Protein AF-0000000072946637 (afdb_homodimer)

Organism: Perkinsus marinus (strain ATCC 50983 / TXsc) (NCBI:txid423536)

pLDDT: mean 95.42, std 7.81, range [22.58, 98.94]

InterPro domains:
  IPR019438 Queuosine salvage protein family [PF10343] (66-340)
  IPR019438 Queuosine salvage protein family [PTHR21314] (6-340)

Structure (mmCIF, N/CA/C/O backbone):
data_AF-0000000072946637-model_v1
#
loop_
_entity.id
_entity.type
_entity.pdbx_description
1 polymer "Queuosine 5'-phosphate N-glycosylase/hydrolase"
#
loop_
_atom_site.group_PDB
_atom_site.id
_atom_site.type_symbol
_atom_site.label_atom_id
_atom_site.label_alt_id
_atom_site.label_comp_id
_atom_site.label_asym_id
_atom_site.label_entity_id
_atom_site.label_seq_id
_atom_site.pdbx_PDB_ins_code
_atom_site.Cartn_x
_atom_site.Cartn_y
_atom_site.Cartn_z
_atom_site.occupancy
_atom_site.B_iso_or_equiv
_atom_site.auth_seq_id
_atom_site.auth_comp_id
_atom_site.auth_asym_id
_atom_site.auth_atom_id
_atom_site.pdbx_PDB_model_num
ATOM 1 N N . MET A 1 1 ? 28.312 2.375 8.414 1 22.58 1 MET A N 1
ATOM 2 C CA . MET A 1 1 ? 27.172 1.995 7.594 1 22.58 1 MET A CA 1
ATOM 3 C C . MET A 1 1 ? 25.859 2.271 8.328 1 22.58 1 MET A C 1
ATOM 5 O O . MET A 1 1 ? 25.609 1.706 9.391 1 22.58 1 MET A O 1
ATOM 9 N N . VAL A 1 2 ? 25.344 3.455 8.414 1 33.28 2 VAL A N 1
ATOM 10 C CA . VAL A 1 2 ? 24.125 3.891 9.102 1 33.28 2 VAL A CA 1
ATOM 11 C C . VAL A 1 2 ? 23.047 2.832 8.938 1 33.28 2 VAL A C 1
ATOM 13 O O . VAL A 1 2 ? 22.766 2.377 7.828 1 33.28 2 VAL A O 1
ATOM 16 N N . GLU A 1 3 ? 22.703 2.023 9.836 1 43.38 3 GLU A N 1
ATOM 17 C CA . GLU A 1 3 ? 21.766 0.902 9.867 1 43.38 3 GLU A CA 1
ATOM 18 C C . GLU A 1 3 ? 20.484 1.232 9.109 1 43.38 3 GLU A C 1
ATOM 20 O O . GLU A 1 3 ? 19.953 2.334 9.234 1 43.38 3 GLU A O 1
ATOM 25 N N . ALA A 1 4 ? 20.25 0.53 8.008 1 48.31 4 ALA A N 1
ATOM 26 C CA . ALA A 1 4 ? 19.062 0.594 7.176 1 48.31 4 ALA A CA 1
ATOM 27 C C . ALA A 1 4 ? 17.844 1.025 7.992 1 48.31 4 ALA A C 1
ATOM 29 O O . ALA A 1 4 ? 17 1.778 7.504 1 48.31 4 ALA A O 1
ATOM 30 N N . ALA A 1 5 ? 18 0.736 9.273 1 57.34 5 ALA A N 1
ATOM 31 C CA . ALA A 1 5 ? 16.891 0.999 10.18 1 57.34 5 ALA A CA 1
ATOM 32 C C . ALA A 1 5 ? 16.797 2.482 10.523 1 57.34 5 ALA A C 1
ATOM 34 O O . ALA A 1 5 ? 15.742 2.961 10.961 1 57.34 5 ALA A O 1
ATOM 35 N N . THR A 1 6 ? 17.688 3.207 10.008 1 71.56 6 THR A N 1
ATOM 36 C CA . THR A 1 6 ? 17.719 4.578 10.5 1 71.56 6 THR A CA 1
ATOM 37 C C . THR A 1 6 ? 17.406 5.566 9.383 1 71.56 6 THR A C 1
ATOM 39 O O . THR A 1 6 ? 17.281 6.77 9.633 1 71.56 6 THR A O 1
ATOM 42 N N . LEU A 1 7 ? 17.234 4.992 8.258 1 87.38 7 LEU A N 1
ATOM 43 C CA . LEU A 1 7 ? 16.922 5.906 7.164 1 87.38 7 LEU A CA 1
ATOM 44 C C . LEU A 1 7 ? 15.438 5.824 6.789 1 87.38 7 LEU A C 1
ATOM 46 O O . LEU A 1 7 ? 14.859 4.738 6.773 1 87.38 7 LEU A O 1
ATOM 50 N N . ASN A 1 8 ? 14.891 6.945 6.559 1 96.31 8 ASN A N 1
ATOM 51 C CA . ASN A 1 8 ? 13.492 7.027 6.133 1 96.31 8 ASN A CA 1
ATOM 52 C C . ASN A 1 8 ? 13.32 6.543 4.695 1 96.31 8 ASN A C 1
ATOM 54 O O . ASN A 1 8 ? 13.898 7.109 3.77 1 96.31 8 ASN A O 1
ATOM 58 N N . GLU A 1 9 ? 12.57 5.461 4.465 1 96.62 9 GLU A N 1
ATOM 59 C CA . GLU A 1 9 ? 12.359 4.879 3.143 1 96.62 9 GLU A CA 1
ATOM 60 C C . GLU A 1 9 ? 11.773 5.902 2.174 1 96.62 9 GLU A C 1
ATOM 62 O O . GLU A 1 9 ? 11.914 5.766 0.957 1 96.62 9 GLU A O 1
ATOM 67 N N . VAL A 1 10 ? 11.148 6.98 2.676 1 98.44 10 VAL A N 1
ATOM 68 C CA . VAL A 1 10 ? 10.586 8.023 1.824 1 98.44 10 VAL A CA 1
ATOM 69 C C . VAL A 1 10 ? 11.703 8.711 1.042 1 98.44 10 VAL A C 1
ATOM 71 O O . VAL A 1 10 ? 11.633 8.828 -0.183 1 98.44 10 VAL A O 1
ATOM 74 N N . LEU A 1 11 ? 12.742 9.094 1.736 1 97.81 11 LEU A N 1
ATOM 75 C CA . LEU A 1 11 ? 13.859 9.773 1.087 1 97.81 11 LEU A CA 1
ATOM 76 C C . LEU A 1 11 ? 14.57 8.844 0.112 1 97.81 11 LEU A C 1
ATOM 78 O O . LEU A 1 11 ? 14.922 9.25 -0.998 1 97.81 11 LEU A O 1
ATOM 82 N N . ILE A 1 12 ? 14.719 7.609 0.477 1 96.69 12 ILE A N 1
ATOM 83 C CA . ILE A 1 12 ? 15.469 6.641 -0.308 1 96.69 12 ILE A CA 1
ATOM 84 C C . ILE A 1 12 ? 14.711 6.309 -1.59 1 96.69 12 ILE A C 1
ATOM 86 O O . ILE A 1 12 ? 15.281 6.336 -2.684 1 96.69 12 ILE A O 1
ATOM 90 N N . SER A 1 13 ? 13.445 6.062 -1.486 1 98.06 13 SER A N 1
ATOM 91 C CA . SER A 1 13 ? 12.672 5.543 -2.609 1 98.06 13 SER A CA 1
ATOM 92 C C . SER A 1 13 ? 12.289 6.656 -3.582 1 98.06 13 SER A C 1
ATOM 94 O O . SER A 1 13 ? 11.953 6.391 -4.734 1 98.06 13 SER A O 1
ATOM 96 N N . THR A 1 14 ? 12.328 7.926 -3.162 1 98.44 14 THR A N 1
ATOM 97 C CA . THR A 1 14 ? 11.906 9.023 -4.023 1 98.44 14 THR A CA 1
ATOM 98 C C . THR A 1 14 ? 13.094 9.609 -4.777 1 98.44 14 THR A C 1
ATOM 100 O O . THR A 1 14 ? 12.922 10.422 -5.688 1 98.44 14 THR A O 1
ATOM 103 N N . LYS A 1 15 ? 14.258 9.219 -4.395 1 97.88 15 LYS A N 1
ATOM 104 C CA . LYS A 1 15 ? 15.469 9.797 -4.953 1 97.88 15 LYS A CA 1
ATOM 105 C C . LYS A 1 15 ? 15.516 9.617 -6.469 1 97.88 15 LYS A C 1
ATOM 107 O O . LYS A 1 15 ? 15.805 10.57 -7.199 1 97.88 15 LYS A O 1
ATOM 112 N N . ASP A 1 16 ? 15.258 8.477 -6.938 1 96.69 16 ASP A N 1
ATOM 113 C CA . ASP A 1 16 ? 15.344 8.188 -8.367 1 96.69 16 ASP A CA 1
ATOM 114 C C . ASP A 1 16 ? 14.234 8.906 -9.141 1 96.69 16 ASP A C 1
ATOM 116 O O . ASP A 1 16 ? 14.414 9.273 -10.297 1 96.69 16 ASP A O 1
ATOM 120 N N . VAL A 1 17 ? 13.055 9.094 -8.508 1 98.5 17 VAL A N 1
ATOM 121 C CA . VAL A 1 17 ? 11.969 9.836 -9.133 1 98.5 17 VAL A CA 1
ATOM 122 C C . VAL A 1 17 ? 12.422 11.258 -9.438 1 98.5 17 VAL A C 1
ATOM 124 O O . VAL A 1 17 ? 12.188 11.773 -10.531 1 98.5 17 VAL A O 1
ATOM 127 N N . VAL A 1 18 ? 13.117 11.844 -8.484 1 98.62 18 VAL A N 1
ATOM 128 C CA . VAL A 1 18 ? 13.602 13.211 -8.633 1 98.62 18 VAL A CA 1
ATOM 129 C C . VAL A 1 18 ? 14.648 13.273 -9.742 1 98.62 18 VAL A C 1
ATOM 131 O O . VAL A 1 18 ? 14.594 14.156 -10.609 1 98.62 18 VAL A O 1
ATOM 134 N N . ARG A 1 19 ? 15.539 12.328 -9.734 1 97.81 19 ARG A N 1
ATOM 135 C CA . ARG A 1 19 ? 16.656 12.305 -10.672 1 97.81 19 ARG A CA 1
ATOM 136 C C . ARG A 1 19 ? 16.156 12.195 -12.109 1 97.81 19 ARG A C 1
ATOM 138 O O . ARG A 1 19 ? 16.766 12.758 -13.031 1 97.81 19 ARG A O 1
ATOM 145 N N . THR A 1 20 ? 15.031 11.539 -12.305 1 97.69 20 THR A N 1
ATOM 146 C CA . THR A 1 20 ? 14.562 11.258 -13.656 1 97.69 20 THR A CA 1
ATOM 147 C C . THR A 1 20 ? 13.289 12.047 -13.961 1 97.69 20 THR A C 1
ATOM 149 O O . THR A 1 20 ? 12.547 11.695 -14.883 1 97.69 20 THR A O 1
ATOM 152 N N . ALA A 1 21 ? 12.992 13.031 -13.133 1 98.31 21 ALA A N 1
ATOM 153 C CA . ALA A 1 21 ? 11.758 13.805 -13.289 1 98.31 21 ALA A CA 1
ATOM 154 C C . ALA A 1 21 ? 11.742 14.555 -14.617 1 98.31 21 ALA A C 1
ATOM 156 O O . ALA A 1 21 ? 12.766 15.086 -15.055 1 98.31 21 ALA A O 1
ATOM 157 N N . HIS A 1 22 ? 10.57 14.602 -15.219 1 97.44 22 HIS A N 1
ATOM 158 C CA . HIS A 1 22 ? 10.422 15.266 -16.5 1 97.44 22 HIS A CA 1
ATOM 159 C C . HIS A 1 22 ? 9.57 16.531 -16.391 1 97.44 22 HIS A C 1
ATOM 161 O O . HIS A 1 22 ? 9.805 17.516 -17.094 1 97.44 22 HIS A O 1
ATOM 167 N N . ASP A 1 23 ? 8.625 16.531 -15.523 1 98.5 23 ASP A N 1
ATOM 168 C CA . ASP A 1 23 ? 7.629 17.594 -15.469 1 98.5 23 ASP A CA 1
ATOM 169 C C . ASP A 1 23 ? 7.91 18.562 -14.312 1 98.5 23 ASP A C 1
ATOM 171 O O . ASP A 1 23 ? 7.352 19.656 -14.266 1 98.5 23 ASP A O 1
ATOM 175 N N . VAL A 1 24 ? 8.773 18.188 -13.367 1 98.88 24 VAL A N 1
ATOM 176 C CA . VAL A 1 24 ? 9.07 19.016 -12.203 1 98.88 24 VAL A CA 1
ATOM 177 C C . VAL A 1 24 ? 10.578 19.172 -12.047 1 98.88 24 VAL A C 1
ATOM 179 O O . VAL A 1 24 ? 11.32 18.188 -12.078 1 98.88 24 VAL A O 1
ATOM 182 N N . THR A 1 25 ? 10.992 20.344 -11.859 1 98.62 25 THR A N 1
ATOM 183 C CA . THR A 1 25 ? 12.398 20.656 -11.648 1 98.62 25 THR A CA 1
ATOM 184 C C . THR A 1 25 ? 12.586 21.469 -10.367 1 98.62 25 THR A C 1
ATOM 186 O O . THR A 1 25 ? 11.797 22.375 -10.086 1 98.62 25 THR A O 1
ATOM 189 N N . ILE A 1 26 ? 13.609 21.141 -9.617 1 98.88 26 ILE A N 1
ATOM 190 C CA . ILE A 1 26 ? 13.977 21.938 -8.445 1 98.88 26 ILE A CA 1
ATOM 191 C C . ILE A 1 26 ? 14.961 23.031 -8.852 1 98.88 26 ILE A C 1
ATOM 193 O O . ILE A 1 26 ? 16.062 22.734 -9.336 1 98.88 26 ILE A O 1
ATOM 197 N N . ASN A 1 27 ? 14.562 24.234 -8.703 1 98.81 27 ASN A N 1
ATOM 198 C CA . ASN A 1 27 ? 15.398 25.391 -8.961 1 98.81 27 ASN A CA 1
ATOM 199 C C . ASN A 1 27 ? 16.406 25.609 -7.832 1 98.81 27 ASN A C 1
ATOM 201 O O . ASN A 1 27 ? 16.094 26.266 -6.832 1 98.81 27 ASN A O 1
ATOM 205 N N . THR A 1 28 ? 17.625 25.266 -8.023 1 98.25 28 THR A N 1
ATOM 206 C CA . THR A 1 28 ? 18.656 25.25 -6.988 1 98.25 28 THR A CA 1
ATOM 207 C C . THR A 1 28 ? 18.938 26.656 -6.484 1 98.25 28 THR A C 1
ATOM 209 O O . THR A 1 28 ? 19.172 26.859 -5.289 1 98.25 28 THR A O 1
ATOM 212 N N . LYS A 1 29 ? 18.953 27.625 -7.371 1 98.56 29 LYS A N 1
ATOM 213 C CA . LYS A 1 29 ? 19.234 29 -6.969 1 98.56 29 LYS A CA 1
ATOM 214 C C . LYS A 1 29 ? 18.141 29.531 -6.047 1 98.56 29 LYS A C 1
ATOM 216 O O . LYS A 1 29 ? 18.438 30.062 -4.977 1 98.56 29 LYS A O 1
ATOM 221 N N . ALA A 1 30 ? 16.922 29.375 -6.488 1 98.81 30 ALA A N 1
ATOM 222 C CA . ALA A 1 30 ? 15.805 29.828 -5.672 1 98.81 30 ALA A CA 1
ATOM 223 C C . ALA A 1 30 ? 15.773 29.094 -4.328 1 98.81 30 ALA A C 1
ATOM 225 O O . ALA A 1 30 ? 15.461 29.703 -3.299 1 98.81 30 ALA A O 1
ATOM 226 N N . LEU A 1 31 ? 16.047 27.828 -4.402 1 98.81 31 LEU A N 1
ATOM 227 C CA . LEU A 1 31 ? 16.094 27 -3.197 1 98.81 31 LEU A CA 1
ATOM 228 C C . LEU A 1 31 ? 17.156 27.5 -2.229 1 98.81 31 LEU A C 1
ATOM 230 O O . LEU A 1 31 ? 16.891 27.672 -1.038 1 98.81 31 LEU A O 1
ATOM 234 N N . ASP A 1 32 ? 18.328 27.766 -2.742 1 98.38 32 ASP A N 1
ATOM 235 C CA . ASP A 1 32 ? 19.438 28.25 -1.937 1 98.38 32 ASP A CA 1
ATOM 236 C C . ASP A 1 32 ? 19.125 29.609 -1.313 1 98.38 32 ASP A C 1
ATOM 238 O O . ASP A 1 32 ? 19.406 29.844 -0.138 1 98.38 32 ASP A O 1
ATOM 242 N N . ASP A 1 33 ? 18.594 30.453 -2.109 1 98.25 33 ASP A N 1
ATOM 243 C CA . ASP A 1 33 ? 18.234 31.781 -1.631 1 98.25 33 ASP A CA 1
ATOM 244 C C . ASP A 1 33 ? 17.234 31.703 -0.48 1 98.25 33 ASP A C 1
ATOM 246 O O . ASP A 1 33 ? 17.375 32.406 0.527 1 98.25 33 ASP A O 1
ATOM 250 N N . PHE A 1 34 ? 16.234 30.922 -0.63 1 98.38 34 PHE A N 1
ATOM 251 C CA . PHE A 1 34 ? 15.234 30.766 0.411 1 98.38 34 PHE A CA 1
ATOM 252 C C . PHE A 1 34 ? 15.852 30.172 1.675 1 98.38 34 PHE A C 1
ATOM 254 O O . PHE A 1 34 ? 15.586 30.656 2.779 1 98.38 34 PHE A O 1
ATOM 261 N N . ALA A 1 35 ? 16.656 29.109 1.545 1 98.06 35 ALA A N 1
ATOM 262 C CA . ALA A 1 35 ? 17.297 28.453 2.68 1 98.06 35 ALA A CA 1
ATOM 263 C C . ALA A 1 35 ? 18.172 29.438 3.457 1 98.06 35 ALA A C 1
ATOM 265 O O . ALA A 1 35 ? 18.172 29.438 4.691 1 98.06 35 ALA A O 1
ATOM 266 N N . ARG A 1 36 ? 18.844 30.297 2.752 1 96.5 36 ARG A N 1
ATOM 267 C CA . ARG A 1 36 ? 19.719 31.281 3.385 1 96.5 36 ARG A CA 1
ATOM 268 C C . ARG A 1 36 ? 18.891 32.344 4.109 1 96.5 36 ARG A C 1
ATOM 270 O O . ARG A 1 36 ? 19.312 32.844 5.152 1 96.5 36 ARG A O 1
ATOM 277 N N . SER A 1 37 ? 17.797 32.625 3.506 1 96.06 37 SER A N 1
ATOM 278 C CA . SER A 1 37 ? 16.922 33.594 4.18 1 96.06 37 SER A CA 1
ATOM 279 C C . SER A 1 37 ? 16.406 33.031 5.504 1 96.06 37 SER A C 1
ATOM 281 O O . SER A 1 37 ? 16.234 33.781 6.473 1 96.06 37 SER A O 1
ATOM 283 N N . LEU A 1 38 ? 16.141 31.797 5.562 1 94.81 38 LEU A N 1
ATOM 284 C CA . LEU A 1 38 ? 15.719 31.141 6.801 1 94.81 38 LEU A CA 1
ATOM 285 C C . LEU A 1 38 ? 16.844 31.172 7.832 1 94.81 38 LEU A C 1
ATOM 287 O O . LEU A 1 38 ? 16.594 31.375 9.023 1 94.81 38 LEU A O 1
ATOM 291 N N . ARG A 1 39 ? 18.016 30.938 7.379 1 90.94 39 ARG A N 1
ATOM 292 C CA . ARG A 1 39 ? 19.188 30.953 8.25 1 90.94 39 ARG A CA 1
ATOM 293 C C . ARG A 1 39 ? 19.359 32.312 8.922 1 90.94 39 ARG A C 1
ATOM 295 O O . ARG A 1 39 ? 19.719 32.375 10.094 1 90.94 39 ARG A O 1
ATOM 302 N N . GLY A 1 40 ? 19.094 33.344 8.203 1 87.75 40 GLY A N 1
ATOM 303 C CA . GLY A 1 40 ? 19.359 34.688 8.656 1 87.75 40 GLY A CA 1
ATOM 304 C C . GLY A 1 40 ? 18.25 35.25 9.508 1 87.75 40 GLY A C 1
ATOM 305 O O . GLY A 1 40 ? 18.406 36.344 10.094 1 87.75 40 GLY A O 1
ATOM 306 N N . ASP A 1 41 ? 17.125 34.562 9.555 1 87.75 41 ASP A N 1
ATOM 307 C CA . ASP A 1 41 ? 15.984 35.094 10.297 1 87.75 41 ASP A CA 1
ATOM 308 C C . ASP A 1 41 ? 15.586 34.125 11.43 1 87.75 41 ASP A C 1
ATOM 310 O O . ASP A 1 41 ? 14.742 33.25 11.242 1 87.75 41 ASP A O 1
ATOM 314 N N . ALA A 1 42 ? 15.977 34.406 12.523 1 81.81 42 ALA A N 1
ATOM 315 C CA . ALA A 1 42 ? 15.797 33.531 13.68 1 81.81 42 ALA A CA 1
ATOM 316 C C . ALA A 1 42 ? 14.352 33.531 14.156 1 81.81 42 ALA A C 1
ATOM 318 O O . ALA A 1 42 ? 13.93 32.656 14.898 1 81.81 42 ALA A O 1
ATOM 319 N N . ARG A 1 43 ? 13.664 34.5 13.648 1 83.62 43 ARG A N 1
ATOM 320 C CA . ARG A 1 43 ? 12.297 34.625 14.133 1 83.62 43 ARG A CA 1
ATOM 321 C C . ARG A 1 43 ? 11.336 33.75 13.352 1 83.62 43 ARG A C 1
ATOM 323 O O . ARG A 1 43 ? 10.219 33.5 13.797 1 83.62 43 ARG A O 1
ATOM 330 N N . THR A 1 44 ? 11.766 33.281 12.328 1 85.44 44 THR A N 1
ATOM 331 C CA . THR A 1 44 ? 10.914 32.469 11.484 1 85.44 44 THR A CA 1
ATOM 332 C C . THR A 1 44 ? 10.797 31.047 12.047 1 85.44 44 THR A C 1
ATOM 334 O O . THR A 1 44 ? 11.797 30.328 12.141 1 85.44 44 THR A O 1
ATOM 337 N N . ALA A 1 45 ? 9.586 30.75 12.539 1 85.06 45 ALA A N 1
ATOM 338 C CA . ALA A 1 45 ? 9.328 29.422 13.094 1 85.06 45 ALA A CA 1
ATOM 339 C C . ALA A 1 45 ? 7.852 29.062 12.953 1 85.06 45 ALA A C 1
ATOM 341 O O . ALA A 1 45 ? 6.992 29.938 12.844 1 85.06 45 ALA A O 1
ATOM 342 N N . ALA A 1 46 ? 7.688 27.75 12.891 1 87.25 46 ALA A N 1
ATOM 343 C CA . ALA A 1 46 ? 6.309 27.281 12.797 1 87.25 46 ALA A CA 1
ATOM 344 C C . ALA A 1 46 ? 5.562 27.484 14.109 1 87.25 46 ALA A C 1
ATOM 346 O O . ALA A 1 46 ? 6.164 27.422 15.188 1 87.25 46 ALA A O 1
ATOM 347 N N . ARG A 1 47 ? 4.234 27.719 13.984 1 87.81 47 ARG A N 1
ATOM 348 C CA . ARG A 1 47 ? 3.381 27.75 15.172 1 87.81 47 ARG A CA 1
ATOM 349 C C . ARG A 1 47 ? 3.275 26.375 15.812 1 87.81 47 ARG A C 1
ATOM 351 O O . ARG A 1 47 ? 3.021 25.391 15.133 1 87.81 47 ARG A O 1
ATOM 358 N N . PRO A 1 48 ? 3.455 26.344 17.031 1 87.12 48 PRO A N 1
ATOM 359 C CA . PRO A 1 48 ? 3.361 25.047 17.719 1 87.12 48 PRO A CA 1
ATOM 360 C C . PRO A 1 48 ? 1.929 24.531 17.797 1 87.12 48 PRO A C 1
ATOM 362 O O . PRO A 1 48 ? 0.98 25.266 17.531 1 87.12 48 PRO A O 1
ATOM 365 N N . TRP A 1 49 ? 1.799 23.25 18.156 1 89.38 49 TRP A N 1
ATOM 366 C CA . TRP A 1 49 ? 0.542 22.516 18.203 1 89.38 49 TRP A CA 1
ATOM 367 C C . TRP A 1 49 ? -0.487 23.219 19.062 1 89.38 49 TRP A C 1
ATOM 369 O O . TRP A 1 49 ? -1.647 23.375 18.672 1 89.38 49 TRP A O 1
ATOM 379 N N . ASP A 1 50 ? -0.071 23.703 20.234 1 87.94 50 ASP A N 1
ATOM 380 C CA . ASP A 1 50 ? -0.992 24.203 21.25 1 87.94 50 ASP A CA 1
ATOM 381 C C . ASP A 1 50 ? -1.438 25.625 20.938 1 87.94 50 ASP A C 1
ATOM 383 O O . ASP A 1 50 ? -2.26 26.203 21.656 1 87.94 50 ASP A O 1
ATOM 387 N N . GLN A 1 51 ? -0.968 26.109 19.781 1 88.69 51 GLN A N 1
ATOM 388 C CA . GLN A 1 51 ? -1.359 27.469 19.391 1 88.69 51 GLN A CA 1
ATOM 389 C C . GLN A 1 51 ? -2.352 27.438 18.234 1 88.69 51 GLN A C 1
ATOM 391 O O . GLN A 1 51 ? -2.734 28.484 17.703 1 88.69 51 GLN A O 1
ATOM 396 N N . CYS A 1 52 ? -2.746 26.297 17.859 1 89.69 52 CYS A N 1
ATOM 397 C CA . CYS A 1 52 ? -3.779 26.141 16.844 1 89.69 52 CYS A CA 1
ATOM 398 C C . CYS A 1 52 ? -5.141 25.891 17.484 1 89.69 52 CYS A C 1
ATOM 400 O O . CYS A 1 52 ? -5.332 24.875 18.156 1 89.69 52 CYS A O 1
ATOM 402 N N . ASP A 1 53 ? -6.09 26.656 17.188 1 90.19 53 ASP A N 1
ATOM 403 C CA . ASP A 1 53 ? -7.387 26.656 17.859 1 90.19 53 ASP A CA 1
ATOM 404 C C . ASP A 1 53 ? -8.156 25.375 17.547 1 90.19 53 ASP A C 1
ATOM 406 O O . ASP A 1 53 ? -8.945 24.906 18.375 1 90.19 53 ASP A O 1
ATOM 410 N N . CYS A 1 54 ? -7.918 24.828 16.406 1 93.75 54 CYS A N 1
ATOM 411 C CA . CYS A 1 54 ? -8.719 23.672 16.016 1 93.75 54 CYS A CA 1
ATOM 412 C C . CYS A 1 54 ? -8.188 22.391 16.656 1 93.75 54 CYS A C 1
ATOM 414 O O . CYS A 1 54 ? -8.844 21.344 16.609 1 93.75 54 CYS A O 1
ATOM 416 N N . HIS A 1 55 ? -7.027 22.453 17.266 1 95.75 55 HIS A N 1
ATOM 417 C CA . HIS A 1 55 ? -6.457 21.281 17.906 1 95.75 55 HIS A CA 1
ATOM 418 C C . HIS A 1 55 ? -7.039 21.078 19.312 1 95.75 55 HIS A C 1
ATOM 420 O O . HIS A 1 55 ? -7.398 22.047 19.984 1 95.75 55 HIS A O 1
ATOM 426 N N . LEU A 1 56 ? -7.16 19.859 19.688 1 96.19 56 LEU A N 1
ATOM 427 C CA . LEU A 1 56 ? -7.57 19.516 21.047 1 96.19 56 LEU A CA 1
ATOM 428 C C . LEU A 1 56 ? -6.426 19.75 22.031 1 96.19 56 LEU A C 1
ATOM 430 O O . LEU A 1 56 ? -5.348 19.172 21.875 1 96.19 56 LEU A O 1
ATOM 434 N N . ILE A 1 57 ? -6.68 20.609 23.016 1 93.94 57 ILE A N 1
ATOM 435 C CA . ILE A 1 57 ? -5.695 20.906 24.047 1 93.94 57 ILE A CA 1
ATOM 436 C C . ILE A 1 57 ? -6.266 20.531 25.422 1 93.94 57 ILE A C 1
ATOM 438 O O . ILE A 1 57 ? -7.172 21.203 25.922 1 93.94 57 ILE A O 1
ATOM 442 N N . VAL A 1 58 ? -5.754 19.5 25.938 1 94.5 58 VAL A N 1
ATOM 443 C CA . VAL A 1 58 ? -6.105 19.062 27.281 1 94.5 58 VAL A CA 1
ATOM 444 C C . VAL A 1 58 ? -4.84 18.719 28.062 1 94.5 58 VAL A C 1
ATOM 446 O O . VAL A 1 58 ? -3.732 18.766 27.516 1 94.5 58 VAL A O 1
ATOM 449 N N . ASP A 1 59 ? -4.961 18.359 29.344 1 94.38 59 ASP A N 1
ATOM 450 C CA . ASP A 1 59 ? -3.814 18.031 30.188 1 94.38 59 ASP A CA 1
ATOM 451 C C . ASP A 1 59 ? -3.266 16.656 29.859 1 94.38 59 ASP A C 1
ATOM 453 O O . ASP A 1 59 ? -3.754 15.648 30.375 1 94.38 59 ASP A O 1
ATOM 457 N N . VAL A 1 60 ? -2.186 16.578 29.141 1 94.75 60 VAL A N 1
ATOM 458 C CA . VAL A 1 60 ? -1.639 15.328 28.641 1 94.75 60 VAL A CA 1
ATOM 459 C C . VAL A 1 60 ? -0.743 14.688 29.703 1 94.75 60 VAL A C 1
ATOM 461 O O . VAL A 1 60 ? -0.151 13.633 29.469 1 94.75 60 VAL A O 1
ATOM 464 N N . THR A 1 61 ? -0.583 15.305 30.828 1 92.75 61 THR A N 1
ATOM 465 C CA . THR A 1 61 ? 0.168 14.695 31.922 1 92.75 61 THR A CA 1
ATOM 466 C C . THR A 1 61 ? -0.673 13.641 32.625 1 92.75 61 THR A C 1
ATOM 468 O O . THR A 1 61 ? -0.14 12.812 33.375 1 92.75 61 THR A O 1
ATOM 471 N N . THR A 1 62 ? -2.002 13.75 32.5 1 95.12 62 THR A N 1
ATOM 472 C CA . THR A 1 62 ? -2.891 12.734 33.062 1 95.12 62 THR A CA 1
ATOM 473 C C . THR A 1 62 ? -3.104 11.609 32.031 1 95.12 62 THR A C 1
ATOM 475 O O . THR A 1 62 ? -3.035 11.836 30.828 1 95.12 62 THR A O 1
ATOM 478 N N . ASP A 1 63 ? -3.383 10.469 32.469 1 95 63 ASP A N 1
ATOM 479 C CA . ASP A 1 63 ? -3.613 9.336 31.594 1 95 63 ASP A CA 1
ATOM 480 C C . ASP A 1 63 ? -4.844 9.562 30.719 1 95 63 ASP A C 1
ATOM 482 O O . ASP A 1 63 ? -4.836 9.234 29.531 1 95 63 ASP A O 1
ATOM 486 N N . ASP A 1 64 ? -5.844 10.102 31.312 1 96.5 64 ASP A N 1
ATOM 487 C CA . ASP A 1 64 ? -7.07 10.367 30.562 1 96.5 64 ASP A CA 1
ATOM 488 C C . ASP A 1 64 ? -6.836 11.398 29.469 1 96.5 64 ASP A C 1
ATOM 490 O O . ASP A 1 64 ? -7.305 11.234 28.344 1 96.5 64 ASP A O 1
ATOM 494 N N . GLY A 1 65 ? -6.188 12.484 29.859 1 96.94 65 GLY A N 1
ATOM 495 C CA . GLY A 1 65 ? -5.875 13.516 28.875 1 96.94 65 GLY A CA 1
ATOM 496 C C . GLY A 1 65 ? -4.957 13.023 27.766 1 96.94 65 GLY A C 1
ATOM 497 O O . GLY A 1 65 ? -5.129 13.398 26.609 1 96.94 65 GLY A O 1
ATOM 498 N N . ALA A 1 66 ? -4.004 12.203 28.156 1 97.56 66 ALA A N 1
ATOM 499 C CA . ALA A 1 66 ? -3.07 11.633 27.172 1 97.56 66 ALA A CA 1
ATOM 500 C C . ALA A 1 66 ? -3.789 10.711 26.203 1 97.56 66 ALA A C 1
ATOM 502 O O . ALA A 1 66 ? -3.57 10.781 24.984 1 97.56 66 ALA A O 1
ATOM 503 N N . GLU A 1 67 ? -4.625 9.844 26.75 1 98.38 67 GLU A N 1
ATOM 504 C CA . GLU A 1 67 ? -5.391 8.914 25.922 1 98.38 67 GLU A CA 1
ATOM 505 C C . GLU A 1 67 ? -6.293 9.664 24.953 1 98.38 67 GLU A C 1
ATOM 507 O O . GLU A 1 67 ? -6.34 9.328 23.766 1 98.38 67 GLU A O 1
ATOM 512 N N . LEU A 1 68 ? -6.98 10.656 25.469 1 98.5 68 LEU A N 1
ATOM 513 C CA . LEU A 1 68 ? -7.891 11.438 24.641 1 98.5 68 LEU A CA 1
ATOM 514 C C . LEU A 1 68 ? -7.133 12.164 23.531 1 98.5 68 LEU A C 1
ATOM 516 O O . LEU A 1 68 ? -7.594 12.227 22.391 1 98.5 68 LEU A O 1
ATOM 520 N N . THR A 1 69 ? -5.969 12.734 23.859 1 98.19 69 THR A N 1
ATOM 521 C CA . THR A 1 69 ? -5.148 13.445 22.891 1 98.19 69 THR A CA 1
ATOM 522 C C . THR A 1 69 ? -4.641 12.5 21.797 1 98.19 69 THR A C 1
ATOM 524 O O . THR A 1 69 ? -4.691 12.82 20.609 1 98.19 69 THR A O 1
ATOM 527 N N . ALA A 1 70 ? -4.18 11.32 22.203 1 98.75 70 ALA A N 1
ATOM 528 C CA . ALA A 1 70 ? -3.697 10.336 21.25 1 98.75 70 ALA A CA 1
ATOM 529 C C . ALA A 1 70 ? -4.812 9.898 20.297 1 98.75 70 ALA A C 1
ATOM 531 O O . ALA A 1 70 ? -4.598 9.789 19.094 1 98.75 70 ALA A O 1
ATOM 532 N N . LEU A 1 71 ? -5.977 9.68 20.844 1 98.88 71 LEU A N 1
ATOM 533 C CA . LEU A 1 71 ? -7.117 9.273 20.031 1 98.88 71 LEU A CA 1
ATOM 534 C C . LEU A 1 71 ? -7.516 10.391 19.062 1 98.88 71 LEU A C 1
ATOM 536 O O . LEU A 1 71 ? -7.805 10.125 17.891 1 98.88 71 LEU A O 1
ATOM 540 N N . TYR A 1 72 ? -7.527 11.609 19.578 1 98.81 72 TYR A N 1
ATOM 541 C CA . TYR A 1 72 ? -7.836 12.766 18.75 1 98.81 72 TYR A CA 1
ATOM 542 C C . TYR A 1 72 ? -6.895 12.836 17.547 1 98.81 72 TYR A C 1
ATOM 544 O O . TYR A 1 72 ? -7.34 12.977 16.406 1 98.81 72 TYR A O 1
ATOM 552 N N . VAL A 1 73 ? -5.602 12.688 17.781 1 98.88 73 VAL A N 1
ATOM 553 C CA . VAL A 1 73 ? -4.598 12.828 16.719 1 98.88 73 VAL A CA 1
ATOM 554 C C . VAL A 1 73 ? -4.77 11.703 15.703 1 98.88 73 VAL A C 1
ATOM 556 O O . VAL A 1 73 ? -4.699 11.938 14.492 1 98.88 73 VAL A O 1
ATOM 559 N N . LEU A 1 74 ? -5.008 10.508 16.172 1 98.88 74 LEU A N 1
ATOM 560 C CA . LEU A 1 74 ? -5.164 9.367 15.273 1 98.88 74 LEU A CA 1
ATOM 561 C C . LEU A 1 74 ? -6.391 9.547 14.383 1 98.88 74 LEU A C 1
ATOM 563 O O . LEU A 1 74 ? -6.332 9.281 13.18 1 98.88 74 LEU A O 1
ATOM 567 N N . LEU A 1 75 ? -7.492 9.992 14.938 1 98.88 75 LEU A N 1
ATOM 568 C CA . LEU A 1 75 ? -8.711 10.203 14.164 1 98.88 75 LEU A CA 1
ATOM 569 C C . LEU A 1 75 ? -8.555 11.375 13.203 1 98.88 75 LEU A C 1
ATOM 571 O O . LEU A 1 75 ? -9.031 11.32 12.07 1 98.88 75 LEU A O 1
ATOM 575 N N . LEU A 1 76 ? -7.93 12.445 13.695 1 98.75 76 LEU A N 1
ATOM 576 C CA . LEU A 1 76 ? -7.641 13.602 12.859 1 98.75 76 LEU A CA 1
ATOM 577 C C . LEU A 1 76 ? -6.859 13.195 11.609 1 98.75 76 LEU A C 1
ATOM 579 O O . LEU A 1 76 ? -7.273 13.492 10.492 1 98.75 76 LEU A O 1
ATOM 583 N N . ASP A 1 77 ? -5.809 12.453 11.82 1 98.75 77 ASP A N 1
ATOM 584 C CA . ASP A 1 77 ? -4.871 12.203 10.727 1 98.75 77 ASP A CA 1
ATOM 585 C C . ASP A 1 77 ? -5.32 11.016 9.875 1 98.75 77 ASP A C 1
ATOM 587 O O . ASP A 1 77 ? -4.867 10.852 8.742 1 98.75 77 ASP A O 1
ATOM 591 N N . CYS A 1 78 ? -6.207 10.133 10.406 1 98.56 78 CYS A N 1
ATOM 592 C CA . CYS A 1 78 ? -6.734 9.078 9.539 1 98.56 78 CYS A CA 1
ATOM 593 C C . CYS A 1 78 ? -7.711 9.656 8.516 1 98.56 78 CYS A C 1
ATOM 595 O O . CYS A 1 78 ? -7.957 9.047 7.477 1 98.56 78 CYS A O 1
ATOM 597 N N . MET A 1 79 ? -8.242 10.914 8.805 1 98.44 79 MET A N 1
ATOM 598 C CA . MET A 1 79 ? -9.203 11.539 7.895 1 98.44 79 MET A CA 1
ATOM 599 C C . MET A 1 79 ? -8.617 12.789 7.25 1 98.44 79 MET A C 1
ATOM 601 O O . MET A 1 79 ? -9.336 13.578 6.645 1 98.44 79 MET A O 1
ATOM 605 N N . ASN A 1 80 ? -7.277 13.039 7.355 1 98.19 80 ASN A N 1
ATOM 606 C CA . ASN A 1 80 ? -6.59 14.258 6.922 1 98.19 80 ASN A CA 1
ATOM 607 C C . ASN A 1 80 ? -6.246 14.203 5.438 1 98.19 80 ASN A C 1
ATOM 609 O O . ASN A 1 80 ? -5.07 14.18 5.07 1 98.19 80 ASN A O 1
ATOM 613 N N . PHE A 1 81 ? -7.336 14.242 4.602 1 98.06 81 PHE A N 1
ATOM 614 C CA . PHE A 1 81 ? -7.09 14.156 3.166 1 98.06 81 PHE A CA 1
ATOM 615 C C . PHE A 1 81 ? -8.25 14.758 2.383 1 98.06 81 PHE A C 1
ATOM 617 O O . PHE A 1 81 ? -9.344 14.938 2.922 1 98.06 81 PHE A O 1
ATOM 624 N N . CYS A 1 82 ? -8.008 15.172 1.137 1 96.62 82 CYS A N 1
ATOM 625 C CA . CYS A 1 82 ? -8.977 15.5 0.096 1 96.62 82 CYS A CA 1
ATOM 626 C C . CYS A 1 82 ? -9.891 16.641 0.538 1 96.62 82 CYS A C 1
ATOM 628 O O . CYS A 1 82 ? -11.102 16.438 0.678 1 96.62 82 CYS A O 1
ATOM 630 N N . PHE A 1 83 ? -9.453 17.891 0.558 1 95.12 83 PHE A N 1
ATOM 631 C CA . PHE A 1 83 ? -10.195 19.031 1.079 1 95.12 83 PHE A CA 1
ATOM 632 C C . PHE A 1 83 ? -10.703 19.906 -0.057 1 95.12 83 PHE A C 1
ATOM 634 O O . PHE A 1 83 ? -11.555 20.781 0.154 1 95.12 83 PHE A O 1
ATOM 641 N N . TRP A 1 84 ? -10.422 19.688 -1.311 1 90.75 84 TRP A N 1
ATOM 642 C CA . TRP A 1 84 ? -10.625 20.672 -2.375 1 90.75 84 TRP A CA 1
ATOM 643 C C . TRP A 1 84 ? -11.992 20.484 -3.023 1 90.75 84 TRP A C 1
ATOM 645 O O . TRP A 1 84 ? -12.57 21.438 -3.551 1 90.75 84 TRP A O 1
ATOM 655 N N . PRO A 1 85 ? -12.609 19.281 -3.025 1 86.81 85 PRO A N 1
ATOM 656 C CA . PRO A 1 85 ? -13.891 19.141 -3.715 1 86.81 85 PRO A CA 1
ATOM 657 C C . PRO A 1 85 ? -15.055 19.75 -2.932 1 86.81 85 PRO A C 1
ATOM 659 O O . PRO A 1 85 ? -16.047 20.188 -3.525 1 86.81 85 PRO A O 1
ATOM 662 N N . ALA A 1 86 ? -14.945 19.688 -1.668 1 85.06 86 ALA A N 1
ATOM 663 C CA . ALA A 1 86 ? -16 20.234 -0.832 1 85.06 86 ALA A CA 1
ATOM 664 C C . ALA A 1 86 ? -15.758 21.719 -0.542 1 85.06 86 ALA A C 1
ATOM 666 O O . ALA A 1 86 ? -14.711 22.078 0.001 1 85.06 86 ALA A O 1
ATOM 667 N N . GLY A 1 87 ? -16.672 22.469 -0.841 1 87.06 87 GLY A N 1
ATOM 668 C CA . GLY A 1 87 ? -16.531 23.906 -0.578 1 87.06 87 GLY A CA 1
ATOM 669 C C . GLY A 1 87 ? -16.438 24.234 0.901 1 87.06 87 GLY A C 1
ATOM 670 O O . GLY A 1 87 ? -17.188 23.672 1.71 1 87.06 87 GLY A O 1
ATOM 671 N N . ASN A 1 88 ? -15.438 24.906 1.337 1 88.06 88 ASN A N 1
ATOM 672 C CA . ASN A 1 88 ? -15.289 25.453 2.684 1 88.06 88 ASN A CA 1
ATOM 673 C C . ASN A 1 88 ? -14.883 24.375 3.682 1 88.06 88 ASN A C 1
ATOM 675 O O . ASN A 1 88 ? -15.031 24.547 4.891 1 88.06 88 ASN A O 1
ATOM 679 N N . PHE A 1 89 ? -14.578 23.219 3.221 1 93.69 89 PHE A N 1
ATOM 680 C CA . PHE A 1 89 ? -14.039 22.188 4.102 1 93.69 89 PHE A CA 1
ATOM 681 C C . PHE A 1 89 ? -12.516 22.234 4.125 1 93.69 89 PHE A C 1
ATOM 683 O O . PHE A 1 89 ? -11.867 22 3.102 1 93.69 89 PHE A O 1
ATOM 690 N N . GLU A 1 90 ? -11.992 22.609 5.199 1 93.69 90 GLU A N 1
ATOM 691 C CA . GLU A 1 90 ? -10.547 22.719 5.395 1 93.69 90 GLU A CA 1
ATOM 692 C C . GLU A 1 90 ? -10.102 21.953 6.641 1 93.69 90 GLU A C 1
ATOM 694 O O . GLU A 1 90 ? -10.914 21.312 7.312 1 93.69 90 GLU A O 1
ATOM 699 N N . TYR A 1 91 ? -8.859 22.016 6.914 1 95.62 91 TYR A N 1
ATOM 700 C CA . TYR A 1 91 ? -8.258 21.328 8.055 1 95.62 91 TYR A CA 1
ATOM 701 C C . TYR A 1 91 ? -8.922 21.734 9.359 1 95.62 91 TYR A C 1
ATOM 703 O O . TYR A 1 91 ? -9.117 20.906 10.25 1 95.62 91 TYR A O 1
ATOM 711 N N . GLU A 1 92 ? -9.352 22.938 9.469 1 95.31 92 GLU A N 1
ATOM 712 C CA . GLU A 1 92 ? -9.961 23.484 10.68 1 95.31 92 GLU A CA 1
ATOM 713 C C . GLU A 1 92 ? -11.289 22.797 10.977 1 95.31 92 GLU A C 1
ATOM 715 O O . GLU A 1 92 ? -11.586 22.453 12.125 1 95.31 92 GLU A O 1
ATOM 720 N N . GLN A 1 93 ? -12.102 22.594 9.969 1 95.75 93 GLN A N 1
ATOM 721 C CA . GLN A 1 93 ? -13.391 21.938 10.156 1 95.75 93 GLN A CA 1
ATOM 722 C C . GLN A 1 93 ? -13.211 20.469 10.547 1 95.75 93 GLN A C 1
ATOM 724 O O . GLN A 1 93 ? -13.984 19.938 11.344 1 95.75 93 GLN A O 1
ATOM 729 N N . LEU A 1 94 ? -12.227 19.844 9.969 1 97.69 94 LEU A N 1
ATOM 730 C CA . LEU A 1 94 ? -11.898 18.469 10.344 1 97.69 94 LEU A CA 1
ATOM 731 C C . LEU A 1 94 ? -11.469 18.391 11.805 1 97.69 94 LEU A C 1
ATOM 733 O O . LEU A 1 94 ? -12.023 17.609 12.578 1 97.69 94 LEU A O 1
ATOM 737 N N . GLY A 1 95 ? -10.445 19.234 12.18 1 98.19 95 GLY A N 1
ATOM 738 C CA . GLY A 1 95 ? -9.969 19.25 13.555 1 98.19 95 GLY A CA 1
ATOM 739 C C . GLY A 1 95 ? -11.062 19.531 14.57 1 98.19 95 GLY A C 1
ATOM 740 O O . GLY A 1 95 ? -11.219 18.781 15.539 1 98.19 95 GLY A O 1
ATOM 741 N N . ASN A 1 96 ? -11.875 20.578 14.273 1 97.88 96 ASN A N 1
ATOM 742 C CA . ASN A 1 96 ? -12.977 20.938 15.156 1 97.88 96 ASN A CA 1
ATOM 743 C C . ASN A 1 96 ? -14.031 19.844 15.227 1 97.88 96 ASN A C 1
ATOM 745 O O . ASN A 1 96 ? -14.641 19.625 16.266 1 97.88 96 ASN A O 1
ATOM 749 N N . GLY A 1 97 ? -14.25 19.234 14.109 1 98 97 GLY A N 1
ATOM 750 C CA . GLY A 1 97 ? -15.219 18.141 14.07 1 98 97 GLY A CA 1
ATOM 751 C C . GLY A 1 97 ? -14.836 16.969 14.945 1 98 97 GLY A C 1
ATOM 752 O O . GLY A 1 97 ? -15.664 16.453 15.703 1 98 97 GLY A O 1
ATOM 753 N N . VAL A 1 98 ? -13.602 16.531 14.836 1 98.62 98 VAL A N 1
ATOM 754 C CA . VAL A 1 98 ? -13.117 15.422 15.664 1 98.62 98 VAL A CA 1
ATOM 755 C C . VAL A 1 98 ? -13.125 15.836 17.141 1 98.62 98 VAL A C 1
ATOM 757 O O . VAL A 1 98 ? -13.508 15.039 18 1 98.62 98 VAL A O 1
ATOM 760 N N . LYS A 1 99 ? -12.695 17.062 17.391 1 98 99 LYS A N 1
ATOM 761 C CA . LYS A 1 99 ? -12.734 17.609 18.734 1 98 99 LYS A CA 1
ATOM 762 C C . LYS A 1 99 ? -14.148 17.562 19.312 1 98 99 LYS A C 1
ATOM 764 O O . LYS A 1 99 ? -14.359 17.109 20.438 1 98 99 LYS A O 1
ATOM 769 N N . TRP A 1 100 ? -15.125 18 18.562 1 97.5 100 TRP A N 1
ATOM 770 C CA . TRP A 1 100 ? -16.531 17.969 18.969 1 97.5 100 TRP A CA 1
ATOM 771 C C . TRP A 1 100 ? -16.984 16.547 19.266 1 97.5 100 TRP A C 1
ATOM 773 O O . TRP A 1 100 ? -17.672 16.297 20.25 1 97.5 100 TRP A O 1
ATOM 783 N N . ALA A 1 101 ? -16.625 15.617 18.391 1 98.12 101 ALA A N 1
ATOM 784 C CA . ALA A 1 101 ? -17.031 14.227 18.562 1 98.12 101 ALA A CA 1
ATOM 785 C C . ALA A 1 101 ? -16.547 13.672 19.891 1 98.12 101 ALA A C 1
ATOM 787 O O . ALA A 1 101 ? -17.297 13.016 20.609 1 98.12 101 ALA A O 1
ATOM 788 N N . LEU A 1 102 ? -15.312 13.984 20.266 1 98.19 102 LEU A N 1
ATOM 789 C CA . LEU A 1 102 ? -14.672 13.336 21.391 1 98.19 102 LEU A CA 1
ATOM 790 C C . LEU A 1 102 ? -14.992 14.062 22.688 1 98.19 102 LEU A C 1
ATOM 792 O O . LEU A 1 102 ? -14.898 13.484 23.781 1 98.19 102 LEU A O 1
ATOM 796 N N . THR A 1 103 ? -15.375 15.344 22.641 1 97.25 103 THR A N 1
ATOM 797 C CA . THR A 1 103 ? -15.539 16.125 23.859 1 97.25 103 THR A CA 1
ATOM 798 C C . THR A 1 103 ? -16.984 16.625 23.984 1 97.25 103 THR A C 1
ATOM 800 O O . THR A 1 103 ? -17.359 17.172 25.016 1 97.25 103 THR A O 1
ATOM 803 N N . GLY A 1 104 ? -17.734 16.469 22.938 1 95.56 104 GLY A N 1
ATOM 804 C CA . GLY A 1 104 ? -19.109 16.953 22.953 1 95.56 104 GLY A CA 1
ATOM 805 C C . GLY A 1 104 ? -20.047 16.062 23.75 1 95.56 104 GLY A C 1
ATOM 806 O O . GLY A 1 104 ? -19.594 15.25 24.562 1 95.56 104 GLY A O 1
ATOM 807 N N . PRO A 1 105 ? -21.359 16.172 23.453 1 94.06 105 PRO A N 1
ATOM 808 C CA . PRO A 1 105 ? -22.375 15.477 24.25 1 94.06 105 PRO A CA 1
ATOM 809 C C . PRO A 1 105 ? -22.234 13.961 24.203 1 94.06 105 PRO A C 1
ATOM 811 O O . PRO A 1 105 ? -22.5 13.281 25.188 1 94.06 105 PRO A O 1
ATOM 814 N N . GLN A 1 106 ? -21.766 13.477 23.125 1 93.56 106 GLN A N 1
ATOM 815 C CA . GLN A 1 106 ? -21.625 12.031 22.969 1 93.56 106 GLN A CA 1
ATOM 816 C C . GLN A 1 106 ? -20.156 11.609 23.031 1 93.56 106 GLN A C 1
ATOM 818 O O . GLN A 1 106 ? -19.797 10.539 22.547 1 93.56 106 GLN A O 1
ATOM 823 N N . GLY A 1 107 ? -19.391 12.406 23.562 1 95.62 107 GLY A N 1
ATOM 824 C CA . GLY A 1 107 ? -17.953 12.18 23.594 1 95.62 107 GLY A CA 1
ATOM 825 C C . GLY A 1 107 ? -17.578 10.852 24.234 1 95.62 107 GLY A C 1
ATOM 826 O O . GLY A 1 107 ? -16.719 10.133 23.719 1 95.62 107 GLY A O 1
ATOM 827 N N . SER A 1 108 ? -18.25 10.523 25.359 1 94.44 108 SER A N 1
ATOM 828 C CA . SER A 1 108 ? -17.969 9.281 26.062 1 94.44 108 SER A CA 1
ATOM 829 C C . SER A 1 108 ? -18.219 8.07 25.172 1 94.44 108 SER A C 1
ATOM 831 O O . SER A 1 108 ? -17.516 7.059 25.281 1 94.44 108 SER A O 1
ATOM 833 N N . GLU A 1 109 ? -19.172 8.172 24.312 1 96.31 109 GLU A N 1
ATOM 834 C CA . GLU A 1 109 ? -19.5 7.082 23.391 1 96.31 109 GLU A CA 1
ATOM 835 C C . GLU A 1 109 ? -18.469 6.98 22.266 1 96.31 109 GLU A C 1
ATOM 837 O O . GLU A 1 109 ? -18.016 5.883 21.938 1 96.31 109 GLU A O 1
ATOM 842 N N . TRP A 1 110 ? -18.047 8.062 21.75 1 97 110 TRP A N 1
ATOM 843 C CA . TRP A 1 110 ? -17.125 8.094 20.609 1 97 110 TRP A CA 1
ATOM 844 C C . TRP A 1 110 ? -15.719 7.703 21.047 1 97 110 TRP A C 1
ATOM 846 O O . TRP A 1 110 ? -14.867 7.391 20.203 1 97 110 TRP A O 1
ATOM 856 N N . CYS A 1 111 ? -15.484 7.684 22.281 1 97.5 111 CYS A N 1
ATOM 857 C CA . CYS A 1 111 ? -14.18 7.262 22.781 1 97.5 111 CYS A CA 1
ATOM 858 C C . CYS A 1 111 ? -14.102 5.746 22.906 1 97.5 111 CYS A C 1
ATOM 860 O O . CYS A 1 111 ? -13.031 5.191 23.156 1 97.5 111 CYS A O 1
ATOM 862 N N . LYS A 1 112 ? -15.227 5.078 22.688 1 97.69 112 LYS A N 1
ATOM 863 C CA . LYS A 1 112 ? -15.281 3.621 22.734 1 97.69 112 LYS A CA 1
ATOM 864 C C . LYS A 1 112 ? -15.047 3.018 21.344 1 97.69 112 LYS A C 1
ATOM 866 O O . LYS A 1 112 ? -15.734 3.365 20.391 1 97.69 112 LYS A O 1
ATOM 871 N N . MET A 1 113 ? -14.133 2.062 21.281 1 98.5 113 MET A N 1
ATOM 872 C CA . MET A 1 113 ? -13.742 1.488 20 1 98.5 113 MET A CA 1
ATOM 873 C C . MET A 1 113 ? -14.898 0.73 19.359 1 98.5 113 MET A C 1
ATOM 875 O O . MET A 1 113 ? -15.055 0.735 18.141 1 98.5 113 MET A O 1
ATOM 879 N N . ASP A 1 114 ? -15.727 0.118 20.125 1 97.94 114 ASP A N 1
ATOM 880 C CA . ASP A 1 114 ? -16.859 -0.609 19.578 1 97.94 114 ASP A CA 1
ATOM 881 C C . ASP A 1 114 ? -17.828 0.337 18.859 1 97.94 114 ASP A C 1
ATOM 883 O O . ASP A 1 114 ? -18.391 -0.016 17.828 1 97.94 114 ASP A O 1
ATOM 887 N N . ARG A 1 115 ? -18.047 1.487 19.453 1 98.12 115 ARG A N 1
ATOM 888 C CA . ARG A 1 115 ? -18.906 2.49 18.844 1 98.12 115 ARG A CA 1
ATOM 889 C C . ARG A 1 115 ? -18.25 3.068 17.578 1 98.12 115 ARG A C 1
ATOM 891 O O . ARG A 1 115 ? -18.891 3.199 16.547 1 98.12 115 ARG A O 1
ATOM 898 N N . LEU A 1 116 ? -16.984 3.418 17.656 1 98.44 116 LEU A N 1
ATOM 899 C CA . LEU A 1 116 ? -16.25 3.982 16.531 1 98.44 116 LEU A CA 1
ATOM 900 C C . LEU A 1 116 ? -16.188 2.992 15.375 1 98.44 116 LEU A C 1
ATOM 902 O O . LEU A 1 116 ? -16.219 3.391 14.203 1 98.44 116 LEU A O 1
ATOM 906 N N . ALA A 1 117 ? -16.109 1.715 15.672 1 98.31 117 ALA A N 1
ATOM 907 C CA . ALA A 1 117 ? -15.977 0.67 14.656 1 98.31 117 ALA A CA 1
ATOM 908 C C . ALA A 1 117 ? -17.266 0.545 13.836 1 98.31 117 ALA A C 1
ATOM 910 O O . ALA A 1 117 ? -17.266 -0.084 12.773 1 98.31 117 ALA A O 1
ATOM 911 N N . GLU A 1 118 ? -18.312 1.235 14.258 1 98 118 GLU A N 1
ATOM 912 C CA . GLU A 1 118 ? -19.594 1.149 13.562 1 98 118 GLU A CA 1
ATOM 913 C C . GLU A 1 118 ? -20.062 2.527 13.109 1 98 118 GLU A C 1
ATOM 915 O O . GLU A 1 118 ? -21.234 2.703 12.773 1 98 118 GLU A O 1
ATOM 920 N N . VAL A 1 119 ? -19.219 3.443 13.203 1 98.44 119 VAL A N 1
ATOM 921 C CA . VAL A 1 119 ? -19.594 4.809 12.836 1 98.44 119 VAL A CA 1
ATOM 922 C C . VAL A 1 119 ? -20.156 4.828 11.422 1 98.44 119 VAL A C 1
ATOM 924 O O . VAL A 1 119 ? -19.75 4.039 10.57 1 98.44 119 VAL A O 1
ATOM 927 N N . THR A 1 120 ? -21.078 5.703 11.156 1 98.31 120 THR A N 1
ATOM 928 C CA . THR A 1 120 ? -21.734 5.793 9.852 1 98.31 120 THR A CA 1
ATOM 929 C C . THR A 1 120 ? -21.297 7.066 9.125 1 98.31 120 THR A C 1
ATOM 931 O O . THR A 1 120 ? -20.703 7.961 9.727 1 98.31 120 THR A O 1
ATOM 934 N N . ALA A 1 121 ? -21.625 7.109 7.84 1 98.31 121 ALA A N 1
ATOM 935 C CA . ALA A 1 121 ? -21.344 8.289 7.027 1 98.31 121 ALA A CA 1
ATOM 936 C C . ALA A 1 121 ? -22.094 9.516 7.562 1 98.31 121 ALA A C 1
ATOM 938 O O . ALA A 1 121 ? -21.531 10.617 7.59 1 98.31 121 ALA A O 1
ATOM 939 N N . ASP A 1 122 ? -23.297 9.305 7.984 1 97.31 122 ASP A N 1
ATOM 940 C CA . ASP A 1 122 ? -24.094 10.391 8.547 1 97.31 122 ASP A CA 1
ATOM 941 C C . ASP A 1 122 ? -23.422 10.961 9.805 1 97.31 122 ASP A C 1
ATOM 943 O O . ASP A 1 122 ? -23.375 12.172 9.992 1 97.31 122 ASP A O 1
ATOM 947 N N . GLU A 1 123 ? -22.953 10.117 10.609 1 97.25 123 GLU A N 1
ATOM 948 C CA . GLU A 1 123 ? -22.344 10.531 11.875 1 97.25 123 GLU A CA 1
ATOM 949 C C . GLU A 1 123 ? -21.031 11.281 11.641 1 97.25 123 GLU A C 1
ATOM 951 O O . GLU A 1 123 ? -20.781 12.305 12.273 1 97.25 123 GLU A O 1
ATOM 956 N N . VAL A 1 124 ? -20.203 10.82 10.711 1 97.94 124 VAL A N 1
ATOM 957 C CA . VAL A 1 124 ? -18.953 11.5 10.406 1 97.94 124 VAL A CA 1
ATOM 958 C C . VAL A 1 124 ? -19.25 12.875 9.805 1 97.94 124 VAL A C 1
ATOM 960 O O . VAL A 1 124 ? -18.594 13.859 10.148 1 97.94 124 VAL A O 1
ATOM 963 N N . CYS A 1 125 ? -20.203 12.953 8.93 1 96.12 125 CYS A N 1
ATOM 964 C CA . CYS A 1 125 ? -20.594 14.242 8.367 1 96.12 125 CYS A CA 1
ATOM 965 C C . CYS A 1 125 ? -21.078 15.188 9.461 1 96.12 125 CYS A C 1
ATOM 967 O O . CYS A 1 125 ? -20.812 16.391 9.422 1 96.12 125 CYS A O 1
ATOM 969 N N . ASP A 1 126 ? -21.797 14.594 10.383 1 95.69 126 ASP A N 1
ATOM 970 C CA . ASP A 1 126 ? -22.281 15.383 11.508 1 95.69 126 ASP A CA 1
ATOM 971 C C . ASP A 1 126 ? -21.125 15.977 12.312 1 95.69 126 ASP A C 1
ATOM 973 O O . ASP A 1 126 ? -21.188 17.109 12.766 1 95.69 126 ASP A O 1
ATOM 977 N N . TRP A 1 127 ? -20.031 15.188 12.508 1 97.19 127 TRP A N 1
ATOM 978 C CA . TRP A 1 127 ? -18.828 15.719 13.156 1 97.19 127 TRP A CA 1
ATOM 979 C C . TRP A 1 127 ? -18.344 16.969 12.453 1 97.19 127 TRP A C 1
ATOM 981 O O . TRP A 1 127 ? -18.094 18 13.094 1 97.19 127 TRP A O 1
ATOM 991 N N . PHE A 1 128 ? -18.297 16.906 11.109 1 96.69 128 PHE A N 1
ATOM 992 C CA . PHE A 1 128 ? -17.75 18 10.32 1 96.69 128 PHE A CA 1
ATOM 993 C C . PHE A 1 128 ? -18.672 19.203 10.352 1 96.69 128 PHE A C 1
ATOM 995 O O . PHE A 1 128 ? -18.203 20.344 10.438 1 96.69 128 PHE A O 1
ATOM 1002 N N . ASN A 1 129 ? -19.938 18.953 10.297 1 96.25 129 ASN A N 1
ATOM 1003 C CA . ASN A 1 129 ? -20.906 20.047 10.344 1 96.25 129 ASN A CA 1
ATOM 1004 C C . ASN A 1 129 ? -20.828 20.797 11.672 1 96.25 129 ASN A C 1
ATOM 1006 O O . ASN A 1 129 ? -20.875 22.016 11.695 1 96.25 129 ASN A O 1
ATOM 1010 N N . HIS A 1 130 ? -20.719 20.078 12.711 1 94.94 130 HIS A N 1
ATOM 1011 C CA . HIS A 1 130 ? -20.578 20.719 14.016 1 94.94 130 HIS A CA 1
ATOM 1012 C C . HIS A 1 130 ? -19.25 21.453 14.125 1 94.94 130 HIS A C 1
ATOM 1014 O O . HIS A 1 130 ? -19.188 22.547 14.695 1 94.94 130 HIS A O 1
ATOM 1020 N N . GLY A 1 131 ? -18.266 20.828 13.547 1 92.94 131 GLY A N 1
ATOM 1021 C CA . GLY A 1 131 ? -16.969 21.484 13.531 1 92.94 131 GLY A CA 1
ATOM 1022 C C . GLY A 1 131 ? -16.969 22.781 12.758 1 92.94 131 GLY A C 1
ATOM 1023 O O . GLY A 1 131 ? -16.172 23.688 13.055 1 92.94 131 GLY A O 1
ATOM 1024 N N . ALA A 1 132 ? -17.812 22.844 11.844 1 92.5 132 ALA A N 1
ATOM 1025 C CA . ALA A 1 132 ? -17.922 24.047 11.016 1 92.5 132 ALA A CA 1
ATOM 1026 C C . ALA A 1 132 ? -18.891 25.062 11.641 1 92.5 132 ALA A C 1
ATOM 1028 O O . ALA A 1 132 ? -19.031 26.172 11.133 1 92.5 132 ALA A O 1
ATOM 1029 N N . GLY A 1 133 ? -19.516 24.656 12.688 1 92.44 133 GLY A N 1
ATOM 1030 C CA . GLY A 1 133 ? -20.453 25.547 13.352 1 92.44 133 GLY A CA 1
ATOM 1031 C C . GLY A 1 133 ? -21.766 25.688 12.602 1 92.44 133 GLY A C 1
ATOM 1032 O O . GLY A 1 133 ? -22.453 26.703 12.719 1 92.44 133 GLY A O 1
ATOM 1033 N N . ILE A 1 134 ? -22 24.703 11.852 1 88.19 134 ILE A N 1
ATOM 1034 C CA . ILE A 1 134 ? -23.25 24.75 11.109 1 88.19 134 ILE A CA 1
ATOM 1035 C C . ILE A 1 134 ? -24.422 24.469 12.047 1 88.19 134 ILE A C 1
ATOM 1037 O O . ILE A 1 134 ? -24.453 23.438 12.719 1 88.19 134 ILE A O 1
ATOM 1041 N N . VAL A 1 135 ? -25.406 25.328 11.969 1 86.38 135 VAL A N 1
ATOM 1042 C CA . VAL A 1 135 ? -26.531 25.25 12.898 1 86.38 135 VAL A CA 1
ATOM 1043 C C . VAL A 1 135 ? -27.734 24.641 12.188 1 86.38 135 VAL A C 1
ATOM 1045 O O . VAL A 1 135 ? -28.406 23.766 12.734 1 86.38 135 VAL A O 1
ATOM 1048 N N . ASP A 1 136 ? -27.922 25.062 10.938 1 88.88 136 ASP A N 1
ATOM 1049 C CA . ASP A 1 136 ? -29.047 24.562 10.156 1 88.88 136 ASP A CA 1
ATOM 1050 C C . ASP A 1 136 ? -28.641 23.344 9.32 1 88.88 136 ASP A C 1
ATOM 1052 O O . ASP A 1 136 ? -27.75 23.453 8.469 1 88.88 136 ASP A O 1
ATOM 1056 N N . GLU A 1 137 ? -29.328 22.375 9.484 1 84.75 137 GLU A N 1
ATOM 1057 C CA . GLU A 1 137 ? -29.016 21.125 8.805 1 84.75 137 GLU A CA 1
ATOM 1058 C C . GLU A 1 137 ? -29.016 21.297 7.289 1 84.75 137 GLU A C 1
ATOM 1060 O O . GLU A 1 137 ? -28.25 20.641 6.586 1 84.75 137 GLU A O 1
ATOM 1065 N N . LYS A 1 138 ? -29.859 22.172 6.801 1 90 138 LYS A N 1
ATOM 1066 C CA . LYS A 1 138 ? -29.984 22.375 5.359 1 90 138 LYS A CA 1
ATOM 1067 C C . LYS A 1 138 ? -28.719 22.969 4.773 1 90 138 LYS A C 1
ATOM 1069 O O . LYS A 1 138 ? -28.469 22.875 3.572 1 90 138 LYS A O 1
ATOM 1074 N N . ASP A 1 139 ? -27.891 23.531 5.633 1 89 139 ASP A N 1
ATOM 1075 C CA . ASP A 1 139 ? -26.672 24.203 5.195 1 89 139 ASP A CA 1
ATOM 1076 C C . ASP A 1 139 ? -25.453 23.266 5.332 1 89 139 ASP A C 1
ATOM 1078 O O . ASP A 1 139 ? -24.344 23.625 4.938 1 89 139 ASP A O 1
ATOM 1082 N N . GLY A 1 140 ? -25.703 22.109 5.871 1 91.56 140 GLY A N 1
ATOM 1083 C CA . GLY A 1 140 ? -24.609 21.203 6.18 1 91.56 140 GLY A CA 1
ATOM 1084 C C . GLY A 1 140 ? -24.297 20.234 5.051 1 91.56 140 GLY A C 1
ATOM 1085 O O . GLY A 1 140 ? -25.109 20.047 4.141 1 91.56 140 GLY A O 1
ATOM 1086 N N . TRP A 1 141 ? -23.078 19.734 5.105 1 93.12 141 TRP A N 1
ATOM 1087 C CA . TRP A 1 141 ? -22.703 18.703 4.148 1 93.12 141 TRP A CA 1
ATOM 1088 C C . TRP A 1 141 ? -23.5 17.422 4.375 1 93.12 141 TRP A C 1
ATOM 1090 O O . TRP A 1 141 ? -23.781 17.062 5.52 1 93.12 141 TRP A O 1
ATOM 1100 N N . ARG A 1 142 ? -23.859 16.781 3.312 1 93.31 142 ARG A N 1
ATOM 1101 C CA . ARG A 1 142 ? -24.5 15.477 3.33 1 93.31 142 ARG A CA 1
ATOM 1102 C C . ARG A 1 142 ? -23.547 14.398 2.809 1 93.31 142 ARG A C 1
ATOM 1104 O O . ARG A 1 142 ? -22.734 14.656 1.924 1 93.31 142 ARG A O 1
ATOM 1111 N N . PRO A 1 143 ? -23.672 13.164 3.334 1 93.38 143 PRO A N 1
ATOM 1112 C CA . PRO A 1 143 ? -22.75 12.094 2.963 1 93.38 143 PRO A CA 1
ATOM 1113 C C . PRO A 1 143 ? -22.672 11.875 1.453 1 93.38 143 PRO A C 1
ATOM 1115 O O . PRO A 1 143 ? -21.594 11.672 0.911 1 93.38 143 PRO A O 1
ATOM 1118 N N . GLN A 1 144 ? -23.75 11.938 0.812 1 89.31 144 GLN A N 1
ATOM 1119 C CA . GLN A 1 144 ? -23.797 11.625 -0.614 1 89.31 144 GLN A CA 1
ATOM 1120 C C . GLN A 1 144 ? -23 12.656 -1.422 1 89.31 144 GLN A C 1
ATOM 1122 O O . GLN A 1 144 ? -22.547 12.367 -2.533 1 89.31 144 GLN A O 1
ATOM 1127 N N . GLU A 1 145 ? -22.781 13.766 -0.776 1 88.69 145 GLU A N 1
ATOM 1128 C CA . GLU A 1 145 ? -22.125 14.852 -1.511 1 88.69 145 GLU A CA 1
ATOM 1129 C C . GLU A 1 145 ? -20.719 15.094 -1.004 1 88.69 145 GLU A C 1
ATOM 1131 O O . GLU A 1 145 ? -19.938 15.836 -1.624 1 88.69 145 GLU A O 1
ATOM 1136 N N . PHE A 1 146 ? -20.375 14.523 0.033 1 93.12 146 PHE A N 1
ATOM 1137 C CA . PHE A 1 146 ? -19.078 14.805 0.644 1 93.12 146 PHE A CA 1
ATOM 1138 C C . PHE A 1 146 ? -17.984 13.93 0.031 1 93.12 146 PHE A C 1
ATOM 1140 O O . PHE A 1 146 ? -18.172 12.719 -0.108 1 93.12 146 PHE A O 1
ATOM 1147 N N . PRO A 1 147 ? -16.891 14.555 -0.259 1 92.94 147 PRO A N 1
ATOM 1148 C CA . PRO A 1 147 ? -15.844 13.805 -0.958 1 92.94 147 PRO A CA 1
ATOM 1149 C C . PRO A 1 147 ? -15.281 12.656 -0.124 1 92.94 147 PRO A C 1
ATOM 1151 O O . PRO A 1 147 ? -14.844 12.875 1.009 1 92.94 147 PRO A O 1
ATOM 1154 N N . LEU A 1 148 ? -15.32 11.5 -0.67 1 97.19 148 LEU A N 1
ATOM 1155 C CA . LEU A 1 148 ? -14.68 10.289 -0.15 1 97.19 148 LEU A CA 1
ATOM 1156 C C . LEU A 1 148 ? -15.164 9.992 1.264 1 97.19 148 LEU A C 1
ATOM 1158 O O . LEU A 1 148 ? -14.391 9.547 2.111 1 97.19 148 LEU A O 1
ATOM 1162 N N . ILE A 1 149 ? -16.406 10.227 1.522 1 97.56 149 ILE A N 1
ATOM 1163 C CA . ILE A 1 149 ? -16.984 10.008 2.848 1 97.56 149 ILE A CA 1
ATOM 1164 C C . ILE A 1 149 ? -16.938 8.523 3.191 1 97.56 149 ILE A C 1
ATOM 1166 O O . ILE A 1 149 ? -16.688 8.156 4.344 1 97.56 149 ILE A O 1
ATOM 1170 N N . SER A 1 150 ? -17.141 7.664 2.232 1 96.88 150 SER A N 1
ATOM 1171 C CA . SER A 1 150 ? -17.094 6.227 2.48 1 96.88 150 SER A CA 1
ATOM 1172 C C . SER A 1 150 ? -15.695 5.797 2.932 1 96.88 150 SER A C 1
ATOM 1174 O O . SER A 1 150 ? -15.562 4.922 3.789 1 96.88 150 SER A O 1
ATOM 1176 N N . GLU A 1 151 ? -14.672 6.414 2.359 1 98.19 151 GLU A N 1
ATOM 1177 C CA . GLU A 1 151 ? -13.305 6.117 2.771 1 98.19 151 GLU A CA 1
ATOM 1178 C C . GLU A 1 151 ? -13.023 6.656 4.172 1 98.19 151 GLU A C 1
ATOM 1180 O O . GLU A 1 151 ? -12.32 6.016 4.957 1 98.19 151 GLU A O 1
ATOM 1185 N N . ARG A 1 152 ? -13.539 7.852 4.461 1 98.44 152 ARG A N 1
ATOM 1186 C CA . ARG A 1 152 ? -13.344 8.383 5.805 1 98.44 152 ARG A CA 1
ATOM 1187 C C . ARG A 1 152 ? -13.969 7.465 6.852 1 98.44 152 ARG A C 1
ATOM 1189 O O . ARG A 1 152 ? -13.352 7.184 7.879 1 98.44 152 ARG A O 1
ATOM 1196 N N . VAL A 1 153 ? -15.133 6.973 6.547 1 98.56 153 VAL A N 1
ATOM 1197 C CA . VAL A 1 153 ? -15.82 6.035 7.438 1 98.56 153 VAL A CA 1
ATOM 1198 C C . VAL A 1 153 ? -15 4.754 7.562 1 98.56 153 VAL A C 1
ATOM 1200 O O . VAL A 1 153 ? -14.758 4.27 8.672 1 98.56 153 VAL A O 1
ATOM 1203 N N . ARG A 1 154 ? -14.555 4.219 6.461 1 98 154 ARG A N 1
ATOM 1204 C CA . ARG A 1 154 ? -13.758 2.994 6.453 1 98 154 ARG A CA 1
ATOM 1205 C C . ARG A 1 154 ? -12.5 3.148 7.297 1 98 154 ARG A C 1
ATOM 1207 O O . ARG A 1 154 ? -12.148 2.25 8.062 1 98 154 ARG A O 1
ATOM 1214 N N . LEU A 1 155 ? -11.883 4.266 7.172 1 98.75 155 LEU A N 1
ATOM 1215 C CA . LEU A 1 155 ? -10.602 4.48 7.84 1 98.75 155 LEU A CA 1
ATOM 1216 C C . LEU A 1 155 ? -10.797 4.688 9.336 1 98.75 155 LEU A C 1
ATOM 1218 O O . LEU A 1 155 ? -9.977 4.238 10.141 1 98.75 155 LEU A O 1
ATOM 1222 N N . VAL A 1 156 ? -11.867 5.367 9.727 1 98.81 156 VAL A N 1
ATOM 1223 C CA . VAL A 1 156 ? -12.18 5.504 11.148 1 98.81 156 VAL A CA 1
ATOM 1224 C C . VAL A 1 156 ? -12.445 4.125 11.75 1 98.81 156 VAL A C 1
ATOM 1226 O O . VAL A 1 156 ? -11.914 3.799 12.82 1 98.81 156 VAL A O 1
ATOM 1229 N N . ARG A 1 157 ? -13.219 3.357 11.07 1 98.62 157 ARG A N 1
ATOM 1230 C CA . ARG A 1 157 ? -13.523 2.016 11.547 1 98.62 157 ARG A CA 1
ATOM 1231 C C . ARG A 1 157 ? -12.273 1.154 11.617 1 98.62 157 ARG A C 1
ATOM 1233 O O . ARG A 1 157 ? -12.109 0.354 12.547 1 98.62 157 ARG A O 1
ATOM 1240 N N . GLU A 1 158 ? -11.422 1.309 10.664 1 98.19 158 GLU A N 1
ATOM 1241 C CA . GLU A 1 158 ? -10.164 0.578 10.648 1 98.19 158 GLU A CA 1
ATOM 1242 C C . GLU A 1 158 ? -9.328 0.888 11.891 1 98.19 158 GLU A C 1
ATOM 1244 O O . GLU A 1 158 ? -8.797 -0.022 12.531 1 98.19 158 GLU A O 1
ATOM 1249 N N . VAL A 1 159 ? -9.203 2.15 12.195 1 98.62 159 VAL A N 1
ATOM 1250 C CA . VAL A 1 159 ? -8.445 2.576 13.367 1 98.62 159 VAL A CA 1
ATOM 1251 C C . VAL A 1 159 ? -9.078 1.997 14.633 1 98.62 159 VAL A C 1
ATOM 1253 O O . VAL A 1 159 ? -8.375 1.46 15.492 1 98.62 159 VAL A O 1
ATOM 1256 N N . ALA A 1 160 ? -10.391 2.076 14.703 1 98.75 160 ALA A N 1
ATOM 1257 C CA . ALA A 1 160 ? -11.109 1.58 15.875 1 98.75 160 ALA A CA 1
ATOM 1258 C C . ALA A 1 160 ? -10.875 0.086 16.062 1 98.75 160 ALA A C 1
ATOM 1260 O O . ALA A 1 160 ? -10.555 -0.36 17.172 1 98.75 160 ALA A O 1
ATOM 1261 N N . ARG A 1 161 ? -11.008 -0.65 15.039 1 97.75 161 ARG A N 1
ATOM 1262 C CA . ARG A 1 161 ? -10.812 -2.094 15.125 1 97.75 161 ARG A CA 1
ATOM 1263 C C . ARG A 1 161 ? -9.359 -2.434 15.461 1 97.75 161 ARG A C 1
ATOM 1265 O O . ARG A 1 161 ? -9.102 -3.334 16.266 1 97.75 161 ARG A O 1
ATOM 1272 N N . GLY A 1 162 ? -8.43 -1.735 14.828 1 97.5 162 GLY A N 1
ATOM 1273 C CA . GLY A 1 162 ? -7.027 -1.949 15.141 1 97.5 162 GLY A CA 1
ATOM 1274 C C . GLY A 1 162 ? -6.695 -1.694 16.594 1 97.5 162 GLY A C 1
ATOM 1275 O O . GLY A 1 162 ? -5.988 -2.486 17.219 1 97.5 162 GLY A O 1
ATOM 1276 N N . LEU A 1 163 ? -7.238 -0.633 17.109 1 98.56 163 LEU A N 1
ATOM 1277 C CA . LEU A 1 163 ? -7 -0.308 18.516 1 98.56 163 LEU A CA 1
ATOM 1278 C C . LEU A 1 163 ? -7.629 -1.352 19.422 1 98.56 163 LEU A C 1
ATOM 1280 O O . LEU A 1 163 ? -7.008 -1.787 20.406 1 98.56 163 LEU A O 1
ATOM 1284 N N . ARG A 1 164 ? -8.828 -1.717 19.109 1 98 164 ARG A N 1
ATOM 1285 C CA . ARG A 1 164 ? -9.547 -2.707 19.891 1 98 164 ARG A CA 1
ATOM 1286 C C . ARG A 1 164 ? -8.805 -4.039 19.922 1 98 164 ARG A C 1
ATOM 1288 O O . ARG A 1 164 ? -8.609 -4.629 20.984 1 98 164 ARG A O 1
ATOM 1295 N N . ASP A 1 165 ? -8.312 -4.438 18.844 1 95.31 165 ASP A N 1
ATOM 1296 C CA . ASP A 1 165 ? -7.812 -5.797 18.672 1 95.31 165 ASP A CA 1
ATOM 1297 C C . ASP A 1 165 ? -6.355 -5.906 19.109 1 95.31 165 ASP A C 1
ATOM 1299 O O . ASP A 1 165 ? -5.918 -6.961 19.578 1 95.31 165 ASP A O 1
ATOM 1303 N N . GLU A 1 166 ? -5.605 -4.816 18.984 1 95.81 166 GLU A N 1
ATOM 1304 C CA . GLU A 1 166 ? -4.16 -4.969 19.125 1 95.81 166 GLU A CA 1
ATOM 1305 C C . GLU A 1 166 ? -3.637 -4.113 20.281 1 95.81 166 GLU A C 1
ATOM 1307 O O . GLU A 1 166 ? -2.518 -4.32 20.75 1 95.81 166 GLU A O 1
ATOM 1312 N N . TYR A 1 167 ? -4.453 -3.186 20.766 1 97.94 167 TYR A N 1
ATOM 1313 C CA . TYR A 1 167 ? -3.932 -2.246 21.75 1 97.94 167 TYR A CA 1
ATOM 1314 C C . TYR A 1 167 ? -4.93 -2.035 22.875 1 97.94 167 TYR A C 1
ATOM 1316 O O . TYR A 1 167 ? -5.031 -0.937 23.438 1 97.94 167 TYR A O 1
ATOM 1324 N N . HIS A 1 168 ? -5.809 -2.988 23.094 1 97.81 168 HIS A N 1
ATOM 1325 C CA . HIS A 1 168 ? -6.777 -2.992 24.188 1 97.81 168 HIS A CA 1
ATOM 1326 C C . HIS A 1 168 ? -7.66 -1.749 24.141 1 97.81 168 HIS A C 1
ATOM 1328 O O . HIS A 1 168 ? -8.016 -1.196 25.188 1 97.81 168 HIS A O 1
ATOM 1334 N N . GLY A 1 169 ? -7.766 -1.221 22.953 1 98.25 169 GLY A N 1
ATOM 1335 C CA . GLY A 1 169 ? -8.648 -0.08 22.766 1 98.25 169 GLY A CA 1
ATOM 1336 C C . GLY A 1 169 ? -7.969 1.25 23.031 1 98.25 169 GLY A C 1
ATOM 1337 O O . GLY A 1 169 ? -8.625 2.291 23.078 1 98.25 169 GLY A O 1
ATOM 1338 N N . SER A 1 170 ? -6.695 1.293 23.188 1 98.69 170 SER A N 1
ATOM 1339 C CA . SER A 1 170 ? -5.98 2.488 23.625 1 98.69 170 SER A CA 1
ATOM 1340 C C . SER A 1 170 ? -5.141 3.068 22.484 1 98.69 170 SER A C 1
ATOM 1342 O O . SER A 1 170 ? -4.223 2.412 22 1 98.69 170 SER A O 1
ATOM 1344 N N . ALA A 1 171 ? -5.426 4.258 22.141 1 98.81 171 ALA A N 1
ATOM 1345 C CA . ALA A 1 171 ? -4.602 4.988 21.172 1 98.81 171 ALA A CA 1
ATOM 1346 C C . ALA A 1 171 ? -3.232 5.309 21.766 1 98.81 171 ALA A C 1
ATOM 1348 O O . ALA A 1 171 ? -2.221 5.27 21.062 1 98.81 171 ALA A O 1
ATOM 1349 N N . LEU A 1 172 ? -3.215 5.621 23.016 1 98.62 172 LEU A N 1
ATOM 1350 C CA . LEU A 1 172 ? -1.97 5.934 23.703 1 98.62 172 LEU A CA 1
ATOM 1351 C C . LEU A 1 172 ? -1.021 4.742 23.688 1 98.62 172 LEU A C 1
ATOM 1353 O O . LEU A 1 172 ? 0.185 4.906 23.484 1 98.62 172 LEU A O 1
ATOM 1357 N N . GLU A 1 173 ? -1.576 3.578 23.938 1 98.56 173 GLU A N 1
ATOM 1358 C CA . GLU A 1 173 ? -0.755 2.371 23.891 1 98.56 173 GLU A CA 1
ATOM 1359 C C . GLU A 1 173 ? -0.122 2.186 22.516 1 98.56 173 GLU A C 1
ATOM 1361 O O . GLU A 1 173 ? 1.045 1.801 22.406 1 98.56 173 GLU A O 1
ATOM 1366 N N . LEU A 1 174 ? -0.879 2.453 21.484 1 98.75 174 LEU A N 1
ATOM 1367 C CA . LEU A 1 174 ? -0.336 2.342 20.141 1 98.75 174 LEU A CA 1
ATOM 1368 C C . LEU A 1 174 ? 0.846 3.287 19.953 1 98.75 174 LEU A C 1
ATOM 1370 O O . LEU A 1 174 ? 1.934 2.855 19.562 1 98.75 174 LEU A O 1
ATOM 1374 N N . VAL A 1 175 ? 0.671 4.551 20.234 1 98.56 175 VAL A N 1
ATOM 1375 C CA . VAL A 1 175 ? 1.719 5.516 19.906 1 98.56 175 VAL A CA 1
ATOM 1376 C C . VAL A 1 175 ? 2.924 5.289 20.812 1 98.56 175 VAL A C 1
ATOM 1378 O O . VAL A 1 175 ? 4.07 5.465 20.391 1 98.56 175 VAL A O 1
ATOM 1381 N N . GLU A 1 176 ? 2.73 4.871 22.031 1 98.25 176 GLU A N 1
ATOM 1382 C CA . GLU A 1 176 ? 3.836 4.629 22.953 1 98.25 176 GLU A CA 1
ATOM 1383 C C . GLU A 1 176 ? 4.586 3.35 22.594 1 98.25 176 GLU A C 1
ATOM 1385 O O . GLU A 1 176 ? 5.723 3.15 23.016 1 98.25 176 GLU A O 1
ATOM 1390 N N . SER A 1 177 ? 3.932 2.516 21.828 1 98.06 177 SER A N 1
ATOM 1391 C CA . SER A 1 177 ? 4.57 1.264 21.438 1 98.06 177 SER A CA 1
ATOM 1392 C C . SER A 1 177 ? 5.781 1.517 20.547 1 98.06 177 SER A C 1
ATOM 1394 O O . SER A 1 177 ? 6.625 0.637 20.375 1 98.06 177 SER A O 1
ATOM 1396 N N . ALA A 1 178 ? 5.898 2.672 20.016 1 97.75 178 ALA A N 1
ATOM 1397 C CA . ALA A 1 178 ? 7.039 3.035 19.188 1 97.75 178 ALA A CA 1
ATOM 1398 C C . ALA A 1 178 ? 8.289 3.275 20.031 1 97.75 178 ALA A C 1
ATOM 1400 O O . ALA A 1 178 ? 9.398 3.348 19.5 1 97.75 178 ALA A O 1
ATOM 1401 N N . ASP A 1 179 ? 8.125 3.469 21.297 1 97.19 179 ASP A N 1
ATOM 1402 C CA . ASP A 1 179 ? 9.203 3.527 22.281 1 97.19 179 ASP A CA 1
ATOM 1403 C C . ASP A 1 179 ? 10.203 4.625 21.922 1 97.19 179 ASP A C 1
ATOM 1405 O O . ASP A 1 179 ? 11.414 4.375 21.859 1 97.19 179 ASP A O 1
ATOM 1409 N N . GLY A 1 180 ? 9.641 5.754 21.625 1 97 180 GLY A N 1
ATOM 1410 C CA . GLY A 1 180 ? 10.469 6.941 21.453 1 97 180 GLY A CA 1
ATOM 1411 C C . GLY A 1 180 ? 11.102 7.035 20.078 1 97 180 GLY A C 1
ATOM 1412 O O . GLY A 1 180 ? 12.07 7.77 19.891 1 97 180 GLY A O 1
ATOM 1413 N N . SER A 1 181 ? 10.695 6.32 19.125 1 97.88 181 SER A N 1
ATOM 1414 C CA . SER A 1 181 ? 11.195 6.379 17.75 1 97.88 181 SER A CA 1
ATOM 1415 C C . SER A 1 181 ? 10.117 6.84 16.781 1 97.88 181 SER A C 1
ATOM 1417 O O . SER A 1 181 ? 9.094 6.172 16.625 1 97.88 181 SER A O 1
ATOM 1419 N N . ALA A 1 182 ? 10.336 7.949 16.094 1 98.19 182 ALA A N 1
ATOM 1420 C CA . ALA A 1 182 ? 9.406 8.492 15.109 1 98.19 182 ALA A CA 1
ATOM 1421 C C . ALA A 1 182 ? 9.273 7.559 13.906 1 98.19 182 ALA A C 1
ATOM 1423 O O . ALA A 1 182 ? 8.164 7.285 13.445 1 98.19 182 ALA A O 1
ATOM 1424 N N . LEU A 1 183 ? 10.43 7.062 13.469 1 98.12 183 LEU A N 1
ATOM 1425 C CA . LEU A 1 183 ? 10.422 6.156 12.328 1 98.12 183 LEU A CA 1
ATOM 1426 C C . LEU A 1 183 ? 9.648 4.883 12.648 1 98.12 183 LEU A C 1
ATOM 1428 O O . LEU A 1 183 ? 8.906 4.371 11.805 1 98.12 183 LEU A O 1
ATOM 1432 N N . ARG A 1 184 ? 9.82 4.414 13.836 1 97.5 184 ARG A N 1
ATOM 1433 C CA . ARG A 1 184 ? 9.102 3.205 14.234 1 97.5 184 ARG A CA 1
ATOM 1434 C C . ARG A 1 184 ? 7.602 3.451 14.266 1 97.5 184 ARG A C 1
ATOM 1436 O O . ARG A 1 184 ? 6.816 2.604 13.836 1 97.5 184 ARG A O 1
ATOM 1443 N N . LEU A 1 185 ? 7.152 4.594 14.805 1 98.62 185 LEU A N 1
ATOM 1444 C CA . LEU A 1 185 ? 5.723 4.883 14.836 1 98.62 185 LEU A CA 1
ATOM 1445 C C . LEU A 1 185 ? 5.156 4.984 13.43 1 98.62 185 LEU A C 1
ATOM 1447 O O . LEU A 1 185 ? 4.082 4.453 13.141 1 98.62 185 LEU A O 1
ATOM 1451 N N . MET A 1 186 ? 5.906 5.648 12.562 1 98.62 186 MET A N 1
ATOM 1452 C CA . MET A 1 186 ? 5.492 5.734 11.164 1 98.62 186 MET A CA 1
ATOM 1453 C C . MET A 1 186 ? 5.273 4.34 10.578 1 98.62 186 MET A C 1
ATOM 1455 O O . MET A 1 186 ? 4.266 4.098 9.914 1 98.62 186 MET A O 1
ATOM 1459 N N . ARG A 1 187 ? 6.152 3.467 10.875 1 97.75 187 ARG A N 1
ATOM 1460 C CA . ARG A 1 187 ? 6.102 2.113 10.336 1 97.75 187 ARG A CA 1
ATOM 1461 C C . ARG A 1 187 ? 4.992 1.3 10.992 1 97.75 187 ARG A C 1
ATOM 1463 O O . ARG A 1 187 ? 4.328 0.498 10.336 1 97.75 187 ARG A O 1
ATOM 1470 N N . ILE A 1 188 ? 4.766 1.534 12.273 1 98.06 188 ILE A N 1
ATOM 1471 C CA . ILE A 1 188 ? 3.672 0.867 12.977 1 98.06 188 ILE A CA 1
ATOM 1472 C C . ILE A 1 188 ? 2.338 1.286 12.359 1 98.06 188 ILE A C 1
ATOM 1474 O O . ILE A 1 188 ? 1.493 0.439 12.062 1 98.06 188 ILE A O 1
ATOM 1478 N N . LEU A 1 189 ? 2.193 2.531 12.125 1 98.69 189 LEU A N 1
ATOM 1479 C CA . LEU A 1 189 ? 0.954 3.047 11.555 1 98.69 189 LEU A CA 1
ATOM 1480 C C . LEU A 1 189 ? 0.711 2.463 10.164 1 98.69 189 LEU A C 1
ATOM 1482 O O . LEU A 1 189 ? -0.391 1.994 9.867 1 98.69 189 LEU A O 1
ATOM 1486 N N . SER A 1 190 ? 1.746 2.43 9.344 1 97.88 190 SER A N 1
ATOM 1487 C CA . SER A 1 190 ? 1.6 1.931 7.98 1 97.88 190 SER A CA 1
ATOM 1488 C C . SER A 1 190 ? 1.412 0.417 7.965 1 97.88 190 SER A C 1
ATOM 1490 O O . SER A 1 190 ? 0.77 -0.125 7.062 1 97.88 190 SER A O 1
ATOM 1492 N N . ALA A 1 191 ? 1.94 -0.239 8.945 1 96.81 191 ALA A N 1
ATOM 1493 C CA . ALA A 1 191 ? 1.775 -1.688 9.023 1 96.81 191 ALA A CA 1
ATOM 1494 C C . ALA A 1 191 ? 0.383 -2.055 9.531 1 96.81 191 ALA A C 1
ATOM 1496 O O . ALA A 1 191 ? -0.268 -2.947 8.977 1 96.81 191 ALA A O 1
ATOM 1497 N N . GLN A 1 192 ? -0.099 -1.329 10.492 1 96.06 192 GLN A N 1
ATOM 1498 C CA . GLN A 1 192 ? -1.34 -1.685 11.172 1 96.06 192 GLN A CA 1
ATOM 1499 C C . GLN A 1 192 ? -2.557 -1.244 10.367 1 96.06 192 GLN A C 1
ATOM 1501 O O . GLN A 1 192 ? -3.596 -1.907 10.383 1 96.06 192 GLN A O 1
ATOM 1506 N N . PHE A 1 193 ? -2.424 -0.13 9.695 1 98.19 193 PHE A N 1
ATOM 1507 C CA . PHE A 1 193 ? -3.588 0.462 9.047 1 98.19 193 PHE A CA 1
ATOM 1508 C C . PHE A 1 193 ? -3.318 0.706 7.57 1 98.19 193 PHE A C 1
ATOM 1510 O O . PHE A 1 193 ? -2.465 1.523 7.215 1 98.19 193 PHE A O 1
ATOM 1517 N N . SER A 1 194 ? -4.082 0.109 6.688 1 97.81 194 SER A N 1
ATOM 1518 C CA . SER A 1 194 ? -3.893 0.242 5.25 1 97.81 194 SER A CA 1
ATOM 1519 C C . SER A 1 194 ? -4.098 1.683 4.793 1 97.81 194 SER A C 1
ATOM 1521 O O . SER A 1 194 ? -3.467 2.133 3.836 1 97.81 194 SER A O 1
ATOM 1523 N N . GLY A 1 195 ? -4.898 2.424 5.559 1 98.44 195 GLY A N 1
ATOM 1524 C CA . GLY A 1 195 ? -5.176 3.812 5.223 1 98.44 195 GLY A CA 1
ATOM 1525 C C . GLY A 1 195 ? -3.951 4.703 5.309 1 98.44 195 GLY A C 1
ATOM 1526 O O . GLY A 1 195 ? -3.934 5.801 4.75 1 98.44 195 GLY A O 1
ATOM 1527 N N . PHE A 1 196 ? -2.918 4.254 6 1 98.69 196 PHE A N 1
ATOM 1528 C CA . PHE A 1 196 ? -1.712 5.055 6.188 1 98.69 196 PHE A CA 1
ATOM 1529 C C . PHE A 1 196 ? -0.618 4.613 5.223 1 98.69 196 PHE A C 1
ATOM 1531 O O . PHE A 1 196 ? 0.521 5.078 5.312 1 98.69 196 PHE A O 1
ATOM 1538 N N . ARG A 1 197 ? -0.948 3.684 4.281 1 98.69 197 ARG A N 1
ATOM 1539 C CA . ARG A 1 197 ? 0.038 3.094 3.383 1 98.69 197 ARG A CA 1
ATOM 1540 C C . ARG A 1 197 ? 0.14 3.889 2.086 1 98.69 197 ARG A C 1
ATOM 1542 O O . ARG A 1 197 ? -0.17 3.373 1.01 1 98.69 197 ARG A O 1
ATOM 1549 N N . ASP A 1 198 ? 0.64 5.133 2.242 1 98.69 198 ASP A N 1
ATOM 1550 C CA . ASP A 1 198 ? 0.852 6.008 1.091 1 98.69 198 ASP A CA 1
ATOM 1551 C C . ASP A 1 198 ? 2.078 5.574 0.291 1 98.69 198 ASP A C 1
ATOM 1553 O O . ASP A 1 198 ? 3.193 6.023 0.562 1 98.69 198 ASP A O 1
ATOM 1557 N N . GLN A 1 199 ? 1.868 4.703 -0.66 1 98.62 199 GLN A N 1
ATOM 1558 C CA . GLN A 1 199 ? 2.908 4.141 -1.517 1 98.62 199 GLN A CA 1
ATOM 1559 C C . GLN A 1 199 ? 2.375 3.865 -2.92 1 98.62 199 GLN A C 1
ATOM 1561 O O . GLN A 1 199 ? 1.162 3.777 -3.123 1 98.62 199 GLN A O 1
ATOM 1566 N N . ALA A 1 200 ? 3.213 3.779 -3.867 1 98.12 200 ALA A N 1
ATOM 1567 C CA . ALA A 1 200 ? 2.844 3.516 -5.254 1 98.12 200 ALA A CA 1
ATOM 1568 C C . ALA A 1 200 ? 3.99 2.854 -6.012 1 98.12 200 ALA A C 1
ATOM 1570 O O . ALA A 1 200 ? 5.113 2.781 -5.508 1 98.12 200 ALA A O 1
ATOM 1571 N N . ILE A 1 201 ? 3.67 2.289 -7.141 1 98.56 201 ILE A N 1
ATOM 1572 C CA . ILE A 1 201 ? 4.676 1.813 -8.078 1 98.56 201 ILE A CA 1
ATOM 1573 C C . ILE A 1 201 ? 4.98 2.902 -9.109 1 98.56 201 ILE A C 1
ATOM 1575 O O . ILE A 1 201 ? 4.066 3.453 -9.727 1 98.56 201 ILE A O 1
ATOM 1579 N N . ASP A 1 202 ? 6.246 3.232 -9.219 1 98.25 202 ASP A N 1
ATOM 1580 C CA . ASP A 1 202 ? 6.66 4.133 -10.297 1 98.25 202 ASP A CA 1
ATOM 1581 C C . ASP A 1 202 ? 6.445 3.49 -11.664 1 98.25 202 ASP A C 1
ATOM 1583 O O . ASP A 1 202 ? 7.133 2.531 -12.023 1 98.25 202 ASP A O 1
ATOM 1587 N N . PRO A 1 203 ? 5.555 4.07 -12.43 1 96.69 203 PRO A N 1
ATOM 1588 C CA . PRO A 1 203 ? 5.211 3.396 -13.688 1 96.69 203 PRO A CA 1
ATOM 1589 C C . PRO A 1 203 ? 6.375 3.357 -14.672 1 96.69 203 PRO A C 1
ATOM 1591 O O . PRO A 1 203 ? 6.371 2.549 -15.609 1 96.69 203 PRO A O 1
ATOM 1594 N N . ASP A 1 204 ? 7.367 4.23 -14.484 1 96.19 204 ASP A N 1
ATOM 1595 C CA . ASP A 1 204 ? 8.492 4.293 -15.414 1 96.19 204 ASP A CA 1
ATOM 1596 C C . ASP A 1 204 ? 9.531 3.227 -15.078 1 96.19 204 ASP A C 1
ATOM 1598 O O . ASP A 1 204 ? 10.211 2.717 -15.977 1 96.19 204 ASP A O 1
ATOM 1602 N N . THR A 1 205 ? 9.625 2.889 -13.789 1 95.94 205 THR A N 1
ATOM 1603 C CA . THR A 1 205 ? 10.75 2.047 -13.398 1 95.94 205 THR A CA 1
ATOM 1604 C C . THR A 1 205 ? 10.266 0.739 -12.781 1 95.94 205 THR A C 1
ATOM 1606 O O . THR A 1 205 ? 11.031 -0.215 -12.656 1 95.94 205 THR A O 1
ATOM 1609 N N . GLY A 1 206 ? 9.016 0.731 -12.375 1 97.19 206 GLY A N 1
ATOM 1610 C CA . GLY A 1 206 ? 8.469 -0.452 -11.727 1 97.19 206 GLY A CA 1
ATOM 1611 C C . GLY A 1 206 ? 8.844 -0.553 -10.258 1 97.19 206 GLY A C 1
ATOM 1612 O O . GLY A 1 206 ? 8.445 -1.502 -9.578 1 97.19 206 GLY A O 1
ATOM 1613 N N . ARG A 1 207 ? 9.508 0.431 -9.734 1 97.44 207 ARG A N 1
ATOM 1614 C CA . ARG A 1 207 ? 9.977 0.394 -8.352 1 97.44 207 ARG A CA 1
ATOM 1615 C C . ARG A 1 207 ? 8.906 0.914 -7.398 1 97.44 207 ARG A C 1
ATOM 1617 O O . ARG A 1 207 ? 8.133 1.807 -7.754 1 97.44 207 ARG A O 1
ATOM 1624 N N . GLN A 1 208 ? 8.883 0.38 -6.266 1 98.31 208 GLN A N 1
ATOM 1625 C CA . GLN A 1 208 ? 7.965 0.861 -5.234 1 98.31 208 GLN A CA 1
ATOM 1626 C C . GLN A 1 208 ? 8.477 2.156 -4.609 1 98.31 208 GLN A C 1
ATOM 1628 O O . GLN A 1 208 ? 9.648 2.262 -4.258 1 98.31 208 GLN A O 1
ATOM 1633 N N . VAL A 1 209 ? 7.609 3.141 -4.492 1 98.62 209 VAL A N 1
ATOM 1634 C CA . VAL A 1 209 ? 7.918 4.445 -3.922 1 98.62 209 VAL A CA 1
ATOM 1635 C C . VAL A 1 209 ? 7.055 4.684 -2.682 1 98.62 209 VAL A C 1
ATOM 1637 O O . VAL A 1 209 ? 5.844 4.453 -2.705 1 98.62 209 VAL A O 1
ATOM 1640 N N . PHE A 1 210 ? 7.684 5.102 -1.619 1 98.62 210 PHE A N 1
ATOM 1641 C CA . PHE A 1 210 ? 6.988 5.379 -0.369 1 98.62 210 PHE A CA 1
ATOM 1642 C C . PHE A 1 210 ? 6.891 6.883 -0.128 1 98.62 210 PHE A C 1
ATOM 1644 O O . PHE A 1 210 ? 7.863 7.613 -0.316 1 98.62 210 PHE A O 1
ATOM 1651 N N . LEU A 1 211 ? 5.688 7.344 0.24 1 98.75 211 LEU A N 1
ATOM 1652 C CA . LEU A 1 211 ? 5.465 8.758 0.536 1 98.75 211 LEU A CA 1
ATOM 1653 C C . LEU A 1 211 ? 4.98 8.938 1.971 1 98.75 211 LEU A C 1
ATOM 1655 O O . LEU A 1 211 ? 5.363 9.898 2.643 1 98.75 211 LEU A O 1
ATOM 1659 N N . TYR A 1 212 ? 4.086 8.078 2.439 1 98.69 212 TYR A N 1
ATOM 1660 C CA . TYR A 1 212 ? 3.648 7.941 3.824 1 98.69 212 TYR A CA 1
ATOM 1661 C C . TYR A 1 212 ? 3.236 9.289 4.402 1 98.69 212 TYR A C 1
ATOM 1663 O O . TYR A 1 212 ? 3.523 9.586 5.566 1 98.69 212 TYR A O 1
ATOM 1671 N N . LYS A 1 213 ? 2.568 10.062 3.633 1 98.81 213 LYS A N 1
ATOM 1672 C CA . LYS A 1 213 ? 2.195 11.406 4.078 1 98.81 213 LYS A CA 1
ATOM 1673 C C . LYS A 1 213 ? 1.481 11.352 5.426 1 98.81 213 LYS A C 1
ATOM 1675 O O . LYS A 1 213 ? 1.962 11.922 6.41 1 98.81 213 LYS A O 1
ATOM 1680 N N . ARG A 1 214 ? 0.447 10.57 5.59 1 98.81 214 ARG A N 1
ATOM 1681 C CA . ARG A 1 214 ? -0.379 10.625 6.789 1 98.81 214 ARG A CA 1
ATOM 1682 C C . ARG A 1 214 ? 0.284 9.883 7.945 1 98.81 214 ARG A C 1
ATOM 1684 O O . ARG A 1 214 ? 0.11 10.25 9.109 1 98.81 214 ARG A O 1
ATOM 1691 N N . ALA A 1 215 ? 1.078 8.844 7.637 1 98.81 215 ALA A N 1
ATOM 1692 C CA . ALA A 1 215 ? 1.815 8.18 8.711 1 98.81 215 ALA A CA 1
ATOM 1693 C C . ALA A 1 215 ? 2.838 9.117 9.336 1 98.81 215 ALA A C 1
ATOM 1695 O O . ALA A 1 215 ? 2.977 9.164 10.562 1 98.81 215 ALA A O 1
ATOM 1696 N N . GLN A 1 216 ? 3.482 9.898 8.484 1 98.81 216 GLN A N 1
ATOM 1697 C CA . GLN A 1 216 ? 4.496 10.82 8.992 1 98.81 216 GLN A CA 1
ATOM 1698 C C . GLN A 1 216 ? 3.857 11.977 9.75 1 98.81 216 GLN A C 1
ATOM 1700 O O . GLN A 1 216 ? 4.305 12.328 10.844 1 98.81 216 GLN A O 1
ATOM 1705 N N . ILE A 1 217 ? 2.809 12.523 9.203 1 98.75 217 ILE A N 1
ATOM 1706 C CA . ILE A 1 217 ? 2.234 13.695 9.859 1 98.75 217 ILE A CA 1
ATOM 1707 C C . ILE A 1 217 ? 1.554 13.266 11.156 1 98.75 217 ILE A C 1
ATOM 1709 O O . ILE A 1 217 ? 1.56 14.008 12.141 1 98.75 217 ILE A O 1
ATOM 1713 N N . CYS A 1 218 ? 0.967 12.102 11.172 1 98.88 218 CYS A N 1
ATOM 1714 C CA . CYS A 1 218 ? 0.404 11.594 12.422 1 98.88 218 CYS A CA 1
ATOM 1715 C C . CYS A 1 218 ? 1.479 11.477 13.492 1 98.88 218 CYS A C 1
ATOM 1717 O O . CYS A 1 218 ? 1.266 11.867 14.641 1 98.88 218 CYS A O 1
ATOM 1719 N N . THR A 1 219 ? 2.617 10.961 13.109 1 98.75 219 THR A N 1
ATOM 1720 C CA . THR A 1 219 ? 3.75 10.82 14.016 1 98.75 219 THR A CA 1
ATOM 1721 C C . THR A 1 219 ? 4.207 12.188 14.523 1 98.75 219 THR A C 1
ATOM 1723 O O . THR A 1 219 ? 4.43 12.375 15.719 1 98.75 219 THR A O 1
ATOM 1726 N N . ALA A 1 220 ? 4.281 13.117 13.633 1 98.25 220 ALA A N 1
ATOM 1727 C CA . ALA A 1 220 ? 4.699 14.469 13.992 1 98.25 220 ALA A CA 1
ATOM 1728 C C . ALA A 1 220 ? 3.674 15.148 14.898 1 98.25 220 ALA A C 1
ATOM 1730 O O . ALA A 1 220 ? 4.039 15.859 15.836 1 98.25 220 ALA A O 1
ATOM 1731 N N . ASP A 1 221 ? 2.424 14.938 14.57 1 98.25 221 ASP A N 1
ATOM 1732 C CA . ASP A 1 221 ? 1.357 15.539 15.375 1 98.25 221 ASP A CA 1
ATOM 1733 C C . ASP A 1 221 ? 1.337 14.953 16.781 1 98.25 221 ASP A C 1
ATOM 1735 O O . ASP A 1 221 ? 1.07 15.672 17.75 1 98.25 221 ASP A O 1
ATOM 1739 N N . VAL A 1 222 ? 1.59 13.664 16.891 1 98.25 222 VAL A N 1
ATOM 1740 C CA . VAL A 1 222 ? 1.726 13.07 18.219 1 98.25 222 VAL A CA 1
ATOM 1741 C C . VAL A 1 222 ? 2.865 13.742 18.969 1 98.25 222 VAL A C 1
ATOM 1743 O O . VAL A 1 222 ? 2.701 14.141 20.141 1 98.25 222 VAL A O 1
ATOM 1746 N N . TRP A 1 223 ? 3.947 13.914 18.312 1 97.12 223 TRP A N 1
ATOM 1747 C CA . TRP A 1 223 ? 5.113 14.562 18.906 1 97.12 223 TRP A CA 1
ATOM 1748 C C . TRP A 1 223 ? 4.773 15.977 19.359 1 97.12 223 TRP A C 1
ATOM 1750 O O . TRP A 1 223 ? 5.086 16.359 20.5 1 97.12 223 TRP A O 1
ATOM 1760 N N . GLY A 1 224 ? 4.121 16.734 18.531 1 95.88 224 GLY A N 1
ATOM 1761 C CA . GLY A 1 224 ? 3.744 18.094 18.844 1 95.88 224 GLY A CA 1
ATOM 1762 C C . GLY A 1 224 ? 2.705 18.188 19.953 1 95.88 224 GLY A C 1
ATOM 1763 O O . GLY A 1 224 ? 2.799 19.047 20.828 1 95.88 224 GLY A O 1
ATOM 1764 N N . ALA A 1 225 ? 1.738 17.297 19.938 1 96.94 225 ALA A N 1
ATOM 1765 C CA . ALA A 1 225 ? 0.61 17.344 20.859 1 96.94 225 ALA A CA 1
ATOM 1766 C C . ALA A 1 225 ? 1.06 17.031 22.281 1 96.94 225 ALA A C 1
ATOM 1768 O O . ALA A 1 225 ? 0.398 17.422 23.25 1 96.94 225 ALA A O 1
ATOM 1769 N N . PHE A 1 226 ? 2.174 16.375 22.406 1 96.5 226 PHE A N 1
ATOM 1770 C CA . PHE A 1 226 ? 2.623 15.977 23.734 1 96.5 226 PHE A CA 1
ATOM 1771 C C . PHE A 1 226 ? 3.816 16.812 24.172 1 96.5 226 PHE A C 1
ATOM 1773 O O . PHE A 1 226 ? 4.605 16.375 25.016 1 96.5 226 PHE A O 1
ATOM 1780 N N . ARG A 1 227 ? 3.945 17.969 23.594 1 91.75 227 ARG A N 1
ATOM 1781 C CA . ARG A 1 227 ? 4.973 18.922 24 1 91.75 227 ARG A CA 1
ATOM 1782 C C . ARG A 1 227 ? 4.348 20.156 24.625 1 91.75 227 ARG A C 1
ATOM 1784 O O . ARG A 1 227 ? 3.264 20.594 24.234 1 91.75 227 ARG A O 1
ATOM 1791 N N . ARG A 1 228 ? 5.035 20.641 25.672 1 84 228 ARG A N 1
ATOM 1792 C CA . ARG A 1 228 ? 4.73 21.906 26.344 1 84 228 ARG A CA 1
ATOM 1793 C C . ARG A 1 228 ? 5.992 22.734 26.547 1 84 228 ARG A C 1
ATOM 1795 O O . ARG A 1 228 ? 6.988 22.234 27.078 1 84 228 ARG A O 1
ATOM 1802 N N . ASP A 1 229 ? 5.98 23.938 26.047 1 82 229 ASP A N 1
ATOM 1803 C CA . ASP A 1 229 ? 7.117 24.844 26.156 1 82 229 ASP A CA 1
ATOM 1804 C C . ASP A 1 229 ? 8.383 24.203 25.594 1 82 229 ASP A C 1
ATOM 1806 O O . ASP A 1 229 ? 9.438 24.219 26.25 1 82 229 ASP A O 1
ATOM 1810 N N . GLY A 1 230 ? 8.164 23.484 24.516 1 78.88 230 GLY A N 1
ATOM 1811 C CA . GLY A 1 230 ? 9.289 22.922 23.797 1 78.88 230 GLY A CA 1
ATOM 1812 C C . GLY A 1 230 ? 9.797 21.625 24.391 1 78.88 230 GLY A C 1
ATOM 1813 O O . GLY A 1 230 ? 10.742 21.016 23.875 1 78.88 230 GLY A O 1
ATOM 1814 N N . LYS A 1 231 ? 9.109 21.141 25.453 1 85.94 231 LYS A N 1
ATOM 1815 C CA . LYS A 1 231 ? 9.57 19.922 26.125 1 85.94 231 LYS A CA 1
ATOM 1816 C C . LYS A 1 231 ? 8.5 18.828 26.062 1 85.94 231 LYS A C 1
ATOM 1818 O O . LYS A 1 231 ? 7.309 19.109 26.172 1 85.94 231 LYS A O 1
ATOM 1823 N N . SER A 1 232 ? 9.031 17.609 25.875 1 87.38 232 SER A N 1
ATOM 1824 C CA . SER A 1 232 ? 8.102 16.484 25.891 1 87.38 232 SER A CA 1
ATOM 1825 C C . SER A 1 232 ? 7.574 16.234 27.297 1 87.38 232 SER A C 1
ATOM 1827 O O . SER A 1 232 ? 8.32 16.312 28.281 1 87.38 232 SER A O 1
ATOM 1829 N N . VAL A 1 233 ? 6.371 15.93 27.406 1 88.38 233 VAL A N 1
ATOM 1830 C CA . VAL A 1 233 ? 5.762 15.695 28.719 1 88.38 233 VAL A CA 1
ATOM 1831 C C . VAL A 1 233 ? 5.68 14.195 28.984 1 88.38 233 VAL A C 1
ATOM 1833 O O . VAL A 1 233 ? 5.367 13.773 30.109 1 88.38 233 VAL A O 1
ATOM 1836 N N . ARG A 1 234 ? 5.961 13.422 27.969 1 92.06 234 ARG A N 1
ATOM 1837 C CA . ARG A 1 234 ? 5.984 11.969 28.109 1 92.06 234 ARG A CA 1
ATOM 1838 C C . ARG A 1 234 ? 7.223 11.375 27.438 1 92.06 234 ARG A C 1
ATOM 1840 O O . ARG A 1 234 ? 7.465 11.609 26.25 1 92.06 234 ARG A O 1
ATOM 1847 N N . GLU A 1 235 ? 7.898 10.578 28.125 1 92.31 235 GLU A N 1
ATOM 1848 C CA . GLU A 1 235 ? 9.219 10.109 27.703 1 92.31 235 GLU A CA 1
ATOM 1849 C C . GLU A 1 235 ? 9.133 9.273 26.438 1 92.31 235 GLU A C 1
ATOM 1851 O O . GLU A 1 235 ? 9.938 9.453 25.516 1 92.31 235 GLU A O 1
ATOM 1856 N N . LYS A 1 236 ? 8.141 8.398 26.297 1 95.12 236 LYS A N 1
ATOM 1857 C CA . LYS A 1 236 ? 8.016 7.48 25.172 1 95.12 236 LYS A CA 1
ATOM 1858 C C . LYS A 1 236 ? 7.598 8.219 23.906 1 95.12 236 LYS A C 1
ATOM 1860 O O . LYS A 1 236 ? 7.684 7.672 22.812 1 95.12 236 LYS A O 1
ATOM 1865 N N . LEU A 1 237 ? 7.188 9.469 24.047 1 96.06 237 LEU A N 1
ATOM 1866 C CA . LEU A 1 237 ? 6.738 10.242 22.891 1 96.06 237 LEU A CA 1
ATOM 1867 C C . LEU A 1 237 ? 7.715 11.367 22.578 1 96.06 237 LEU A C 1
ATOM 1869 O O . LEU A 1 237 ? 7.422 12.234 21.75 1 96.06 237 LEU A O 1
ATOM 1873 N N . ASN A 1 238 ? 8.836 11.359 23.344 1 94.69 238 ASN A N 1
ATOM 1874 C CA . ASN A 1 238 ? 9.992 12.164 22.953 1 94.69 238 ASN A CA 1
ATOM 1875 C C . ASN A 1 238 ? 10.844 11.453 21.906 1 94.69 238 ASN A C 1
ATOM 1877 O O . ASN A 1 238 ? 11.883 10.883 22.219 1 94.69 238 ASN A O 1
ATOM 1881 N N . PHE A 1 239 ? 10.508 11.594 20.719 1 96.25 239 PHE A N 1
ATOM 1882 C CA . PHE A 1 239 ? 11.102 10.828 19.641 1 96.25 239 PHE A CA 1
ATOM 1883 C C . PHE A 1 239 ? 12.547 11.25 19.406 1 96.25 239 PHE A C 1
ATOM 1885 O O . PHE A 1 239 ? 12.812 12.367 18.938 1 96.25 239 PHE A O 1
ATOM 1892 N N . ARG A 1 240 ? 13.461 10.383 19.562 1 95.38 240 ARG A N 1
ATOM 1893 C CA . ARG A 1 240 ? 14.891 10.648 19.438 1 95.38 240 ARG A CA 1
ATOM 1894 C C . ARG A 1 240 ? 15.281 10.828 17.969 1 95.38 240 ARG A C 1
ATOM 1896 O O . ARG A 1 240 ? 16.281 11.469 17.656 1 95.38 240 ARG A O 1
ATOM 1903 N N . ASP A 1 241 ? 14.508 10.281 17.109 1 97.12 241 ASP A N 1
ATOM 1904 C CA . ASP A 1 241 ? 14.844 10.305 15.688 1 97.12 241 ASP A CA 1
ATOM 1905 C C . ASP A 1 241 ? 13.82 11.117 14.898 1 97.12 241 ASP A C 1
ATOM 1907 O O . ASP A 1 241 ? 13.523 10.797 13.75 1 97.12 241 ASP A O 1
ATOM 1911 N N . MET A 1 242 ? 13.211 12.156 15.484 1 95.81 242 MET A N 1
ATOM 1912 C CA . MET A 1 242 ? 12.211 12.992 14.828 1 95.81 242 MET A CA 1
ATOM 1913 C C . MET A 1 242 ? 12.766 13.602 13.547 1 95.81 242 MET A C 1
ATOM 1915 O O . MET A 1 242 ? 12.031 13.797 12.578 1 95.81 242 MET A O 1
ATOM 1919 N N . ARG A 1 243 ? 14.031 13.797 13.5 1 96.12 243 ARG A N 1
ATOM 1920 C CA . ARG A 1 243 ? 14.68 14.453 12.367 1 96.12 243 ARG A CA 1
ATOM 1921 C C . ARG A 1 243 ? 14.82 13.5 11.195 1 96.12 243 ARG A C 1
ATOM 1923 O O . ARG A 1 243 ? 15.133 13.922 10.078 1 96.12 243 ARG A O 1
ATOM 1930 N N . ALA A 1 244 ? 14.508 12.234 11.445 1 97.44 244 ALA A N 1
ATOM 1931 C CA . ALA A 1 244 ? 14.578 11.25 10.375 1 97.44 244 ALA A CA 1
ATOM 1932 C C . ALA A 1 244 ? 13.328 11.297 9.5 1 97.44 244 ALA A C 1
ATOM 1934 O O . ALA A 1 244 ? 13.32 10.766 8.391 1 97.44 244 ALA A O 1
ATOM 1935 N N . LEU A 1 245 ? 12.25 11.914 9.984 1 98.38 245 LEU A N 1
ATOM 1936 C CA . LEU A 1 245 ? 11.07 12.094 9.148 1 98.38 245 LEU A CA 1
ATOM 1937 C C . LEU A 1 245 ? 11.312 13.133 8.062 1 98.38 245 LEU A C 1
ATOM 1939 O O . LEU A 1 245 ? 12.227 13.953 8.18 1 98.38 245 LEU A O 1
ATOM 1943 N N . THR A 1 246 ? 10.578 13.047 7.035 1 98.56 246 THR A N 1
ATOM 1944 C CA . THR A 1 246 ? 10.617 14.039 5.973 1 98.56 246 THR A CA 1
ATOM 1945 C C . THR A 1 246 ? 9.43 15 6.078 1 98.56 246 THR A C 1
ATOM 1947 O O . THR A 1 246 ? 8.633 14.898 7.016 1 98.56 246 THR A O 1
ATOM 1950 N N . MET A 1 247 ? 9.445 15.953 5.172 1 98.44 247 MET A N 1
ATOM 1951 C CA . MET A 1 247 ? 8.211 16.719 5.027 1 98.44 247 MET A CA 1
ATOM 1952 C C . MET A 1 247 ? 7.07 15.836 4.551 1 98.44 247 MET A C 1
ATOM 1954 O O . MET A 1 247 ? 7.297 14.703 4.105 1 98.44 247 MET A O 1
ATOM 1958 N N . PHE A 1 248 ? 5.828 16.203 4.711 1 98.62 248 PHE A N 1
ATOM 1959 C CA . PHE A 1 248 ? 4.633 15.438 4.387 1 98.62 248 PHE A CA 1
ATOM 1960 C C . PHE A 1 248 ? 4.117 15.797 3 1 98.62 248 PHE A C 1
ATOM 1962 O O . PHE A 1 248 ? 3.479 16.844 2.818 1 98.62 248 PHE A O 1
ATOM 1969 N N . PRO A 1 249 ? 4.348 14.945 2.006 1 98.62 249 PRO A N 1
ATOM 1970 C CA . PRO A 1 249 ? 4.086 15.359 0.625 1 98.62 249 PRO A CA 1
ATOM 1971 C C . PRO A 1 249 ? 2.598 15.477 0.314 1 98.62 249 PRO A C 1
ATOM 1973 O O . PRO A 1 249 ? 1.976 14.5 -0.123 1 98.62 249 PRO A O 1
ATOM 1976 N N . ASP A 1 250 ? 1.985 16.578 0.463 1 97.5 250 ASP A N 1
ATOM 1977 C CA . ASP A 1 250 ? 0.61 16.938 0.119 1 97.5 250 ASP A CA 1
ATOM 1978 C C . ASP A 1 250 ? 0.569 17.906 -1.051 1 97.5 250 ASP A C 1
ATOM 1980 O O . ASP A 1 250 ? 1.438 17.875 -1.925 1 97.5 250 ASP A O 1
ATOM 1984 N N . TYR A 1 251 ? -0.52 18.828 -1.161 1 98.31 251 TYR A N 1
ATOM 1985 C CA . TYR A 1 251 ? -0.621 19.719 -2.316 1 98.31 251 TYR A CA 1
ATOM 1986 C C . TYR A 1 251 ? -0.333 21.156 -1.925 1 98.31 251 TYR A C 1
ATOM 1988 O O . TYR A 1 251 ? -0.124 22.016 -2.789 1 98.31 251 TYR A O 1
ATOM 1996 N N . ARG A 1 252 ? -0.238 21.484 -0.607 1 98.44 252 ARG A N 1
ATOM 1997 C CA . ARG A 1 252 ? -0.096 22.875 -0.191 1 98.44 252 ARG A CA 1
ATOM 1998 C C . ARG A 1 252 ? 1.36 23.312 -0.267 1 98.44 252 ARG A C 1
ATOM 2000 O O . ARG A 1 252 ? 1.656 24.406 -0.766 1 98.44 252 ARG A O 1
ATOM 2007 N N . VAL A 1 253 ? 2.234 22.469 0.208 1 98.81 253 VAL A N 1
ATOM 2008 C CA . VAL A 1 253 ? 3.645 22.844 0.242 1 98.81 253 VAL A CA 1
ATOM 2009 C C . VAL A 1 253 ? 4.18 22.969 -1.183 1 98.81 253 VAL A C 1
ATOM 2011 O O . VAL A 1 253 ? 4.82 23.969 -1.524 1 98.81 253 VAL A O 1
ATOM 2014 N N . PRO A 1 254 ? 3.904 22 -2.09 1 98.81 254 PRO A N 1
ATOM 2015 C CA . PRO A 1 254 ? 4.391 22.203 -3.457 1 98.81 254 PRO A CA 1
ATOM 2016 C C . PRO A 1 254 ? 3.742 23.391 -4.148 1 98.81 254 PRO A C 1
ATOM 2018 O O . PRO A 1 254 ? 4.371 24.047 -4.984 1 98.81 254 PRO A O 1
ATOM 2021 N N . GLN A 1 255 ? 2.504 23.719 -3.787 1 98.81 255 GLN A N 1
ATOM 2022 C CA . GLN A 1 255 ? 1.873 24.938 -4.285 1 98.81 255 GLN A CA 1
ATOM 2023 C C . GLN A 1 255 ? 2.695 26.172 -3.926 1 98.81 255 GLN A C 1
ATOM 2025 O O . GLN A 1 255 ? 2.963 27.016 -4.781 1 98.81 255 GLN A O 1
ATOM 2030 N N . LEU A 1 256 ? 3.051 26.25 -2.654 1 98.81 256 LEU A N 1
ATOM 2031 C CA . LEU A 1 256 ? 3.834 27.391 -2.176 1 98.81 256 LEU A CA 1
ATOM 2032 C C . LEU A 1 256 ? 5.219 27.406 -2.811 1 98.81 256 LEU A C 1
ATOM 2034 O O . LEU A 1 256 ? 5.738 28.469 -3.164 1 98.81 256 LEU A O 1
ATOM 2038 N N . LEU A 1 257 ? 5.871 26.219 -2.916 1 98.94 257 LEU A N 1
ATOM 2039 C CA . LEU A 1 257 ? 7.207 26.141 -3.494 1 98.94 257 LEU A CA 1
ATOM 2040 C C . LEU A 1 257 ? 7.191 26.547 -4.961 1 98.94 257 LEU A C 1
ATOM 2042 O O . LEU A 1 257 ? 8.156 27.141 -5.457 1 98.94 257 LEU A O 1
ATOM 2046 N N . ARG A 1 258 ? 6.109 26.203 -5.652 1 98.88 258 ARG A N 1
ATOM 2047 C CA . ARG A 1 258 ? 5.934 26.688 -7.012 1 98.88 258 ARG A CA 1
ATOM 2048 C C . ARG A 1 258 ? 5.859 28.219 -7.039 1 98.88 258 ARG A C 1
ATOM 2050 O O . ARG A 1 258 ? 6.484 28.859 -7.883 1 98.88 258 ARG A O 1
ATOM 2057 N N . HIS A 1 259 ? 5.113 28.781 -6.16 1 98.75 259 HIS A N 1
ATOM 2058 C CA . HIS A 1 259 ? 4.953 30.234 -6.062 1 98.75 259 HIS A CA 1
ATOM 2059 C C . HIS A 1 259 ? 6.289 30.922 -5.789 1 98.75 259 HIS A C 1
ATOM 2061 O O . HIS A 1 259 ? 6.559 32 -6.32 1 98.75 259 HIS A O 1
ATOM 2067 N N . LYS A 1 260 ? 7.102 30.297 -4.988 1 98.56 260 LYS A N 1
ATOM 2068 C CA . LYS A 1 260 ? 8.398 30.859 -4.602 1 98.56 260 LYS A CA 1
ATOM 2069 C C . LYS A 1 260 ? 9.438 30.625 -5.691 1 98.56 260 LYS A C 1
ATOM 2071 O O . LYS A 1 260 ? 10.578 31.078 -5.566 1 98.56 260 LYS A O 1
ATOM 2076 N N . GLY A 1 261 ? 9.055 29.875 -6.703 1 98.69 261 GLY A N 1
ATOM 2077 C CA . GLY A 1 261 ? 9.953 29.609 -7.812 1 98.69 261 GLY A CA 1
ATOM 2078 C C . GLY A 1 261 ? 10.93 28.484 -7.531 1 98.69 261 GLY A C 1
ATOM 2079 O O . GLY A 1 261 ? 11.891 28.281 -8.273 1 98.69 261 GLY A O 1
ATOM 2080 N N . ILE A 1 262 ? 10.734 27.797 -6.512 1 98.94 262 ILE A N 1
ATOM 2081 C CA . ILE A 1 262 ? 11.633 26.703 -6.125 1 98.94 262 ILE A CA 1
ATOM 2082 C C . ILE A 1 262 ? 11.297 25.453 -6.926 1 98.94 262 ILE A C 1
ATOM 2084 O O . ILE A 1 262 ? 12.195 24.734 -7.367 1 98.94 262 ILE A O 1
ATOM 2088 N N . LEU A 1 263 ? 10.039 25.156 -7.062 1 98.94 263 LEU A N 1
ATOM 2089 C CA . LEU A 1 263 ? 9.609 24.109 -7.996 1 98.94 263 LEU A CA 1
ATOM 2090 C C . LEU A 1 263 ? 9.18 24.719 -9.32 1 98.94 263 LEU A C 1
ATOM 2092 O O . LEU A 1 263 ? 8.344 25.625 -9.352 1 98.94 263 LEU A O 1
ATOM 2096 N N . ILE A 1 264 ? 9.742 24.219 -10.383 1 98.94 264 ILE A N 1
ATOM 2097 C CA . ILE A 1 264 ? 9.391 24.641 -11.734 1 98.94 264 ILE A CA 1
ATOM 2098 C C . ILE A 1 264 ? 8.688 23.484 -12.461 1 98.94 264 ILE A C 1
ATOM 2100 O O . ILE A 1 264 ? 9.227 22.391 -12.555 1 98.94 264 ILE A O 1
ATOM 2104 N N . TYR A 1 265 ? 7.516 23.781 -12.93 1 98.88 265 TYR A N 1
ATOM 2105 C CA . TYR A 1 265 ? 6.738 22.766 -13.648 1 98.88 265 TYR A CA 1
ATOM 2106 C C . TYR A 1 265 ? 6.887 22.938 -15.156 1 98.88 265 TYR A C 1
ATOM 2108 O O . TYR A 1 265 ? 7.094 24.047 -15.648 1 98.88 265 TYR A O 1
ATOM 2116 N N . SER A 1 266 ? 6.793 21.875 -15.883 1 98.88 266 SER A N 1
ATOM 2117 C CA . SER A 1 266 ? 6.695 21.953 -17.328 1 98.88 266 SER A CA 1
ATOM 2118 C C . SER A 1 266 ? 5.422 22.672 -17.766 1 98.88 266 SER A C 1
ATOM 2120 O O . SER A 1 266 ? 4.477 22.781 -16.984 1 98.88 266 SER A O 1
ATOM 2122 N N . SER A 1 267 ? 5.383 23.109 -19.016 1 98.56 267 SER A N 1
ATOM 2123 C CA . SER A 1 267 ? 4.199 23.781 -19.547 1 98.56 267 SER A CA 1
ATOM 2124 C C . SER A 1 267 ? 2.977 22.875 -19.5 1 98.56 267 SER A C 1
ATOM 2126 O O . SER A 1 267 ? 1.867 23.328 -19.219 1 98.56 267 SER A O 1
ATOM 2128 N N . ARG A 1 268 ? 3.217 21.688 -19.719 1 98.25 268 ARG A N 1
ATOM 2129 C CA . ARG A 1 268 ? 2.133 20.719 -19.688 1 98.25 268 ARG A CA 1
ATOM 2130 C C . ARG A 1 268 ? 1.54 20.594 -18.297 1 98.25 268 ARG A C 1
ATOM 2132 O O . ARG A 1 268 ? 0.319 20.625 -18.125 1 98.25 268 ARG A O 1
ATOM 2139 N N . LEU A 1 269 ? 2.363 20.469 -17.344 1 98.75 269 LEU A N 1
ATOM 2140 C CA . LEU A 1 269 ? 1.915 20.297 -15.969 1 98.75 269 LEU A CA 1
ATOM 2141 C C . LEU A 1 269 ? 1.245 21.578 -15.469 1 98.75 269 LEU A C 1
ATOM 2143 O O . LEU A 1 269 ? 0.225 21.516 -14.773 1 98.75 269 LEU A O 1
ATOM 2147 N N . GLU A 1 270 ? 1.824 22.703 -15.82 1 98.69 270 GLU A N 1
ATOM 2148 C CA . GLU A 1 270 ? 1.202 23.969 -15.453 1 98.69 270 GLU A CA 1
ATOM 2149 C C . GLU A 1 270 ? -0.227 24.062 -15.984 1 98.69 270 GLU A C 1
ATOM 2151 O O . GLU A 1 270 ? -1.133 24.484 -15.266 1 98.69 270 GLU A O 1
ATOM 2156 N N . ASN A 1 271 ? -0.371 23.672 -17.203 1 98.69 271 ASN A N 1
ATOM 2157 C CA . ASN A 1 271 ? -1.691 23.734 -17.828 1 98.69 271 ASN A CA 1
ATOM 2158 C C . ASN A 1 271 ? -2.691 22.844 -17.094 1 98.69 271 ASN A C 1
ATOM 2160 O O . ASN A 1 271 ? -3.844 23.234 -16.891 1 98.69 271 ASN A O 1
ATOM 2164 N N . ILE A 1 272 ? -2.262 21.703 -16.719 1 98.69 272 ILE A N 1
ATOM 2165 C CA . ILE A 1 272 ? -3.123 20.766 -16 1 98.69 272 ILE A CA 1
ATOM 2166 C C . ILE A 1 272 ? -3.561 21.375 -14.68 1 98.69 272 ILE A C 1
ATOM 2168 O O . ILE A 1 272 ? -4.754 21.406 -14.367 1 98.69 272 ILE A O 1
ATOM 2172 N N . ILE A 1 273 ? -2.627 21.875 -13.953 1 98.75 273 ILE A N 1
ATOM 2173 C CA . ILE A 1 273 ? -2.881 22.375 -12.602 1 98.75 273 ILE A CA 1
ATOM 2174 C C . ILE A 1 273 ? -3.693 23.656 -12.664 1 98.75 273 ILE A C 1
ATOM 2176 O O . ILE A 1 273 ? -4.691 23.812 -11.961 1 98.75 273 ILE A O 1
ATOM 2180 N N . ASP A 1 274 ? -3.303 24.562 -13.531 1 98.56 274 ASP A N 1
ATOM 2181 C CA . ASP A 1 274 ? -3.941 25.875 -13.617 1 98.56 274 ASP A CA 1
ATOM 2182 C C . ASP A 1 274 ? -5.371 25.75 -14.141 1 98.56 274 ASP A C 1
ATOM 2184 O O . ASP A 1 274 ? -6.207 26.625 -13.883 1 98.56 274 ASP A O 1
ATOM 2188 N N . SER A 1 275 ? -5.672 24.719 -14.859 1 98.25 275 SER A N 1
ATOM 2189 C CA . SER A 1 275 ? -7.016 24.5 -15.391 1 98.25 275 SER A CA 1
ATOM 2190 C C . SER A 1 275 ? -7.859 23.672 -14.438 1 98.25 275 SER A C 1
ATOM 2192 O O . SER A 1 275 ? -9.008 23.344 -14.75 1 98.25 275 SER A O 1
ATOM 2194 N N . GLY A 1 276 ? -7.281 23.203 -13.406 1 97.12 276 GLY A N 1
ATOM 2195 C CA . GLY A 1 276 ? -8.023 22.484 -12.391 1 97.12 276 GLY A CA 1
ATOM 2196 C C . GLY A 1 276 ? -8.266 21.031 -12.742 1 97.12 276 GLY A C 1
ATOM 2197 O O . GLY A 1 276 ? -9.102 20.359 -12.133 1 97.12 276 GLY A O 1
ATOM 2198 N N . ARG A 1 277 ? -7.551 20.547 -13.727 1 97.69 277 ARG A N 1
ATOM 2199 C CA . ARG A 1 277 ? -7.688 19.141 -14.086 1 97.69 277 ARG A CA 1
ATOM 2200 C C . ARG A 1 277 ? -7.016 18.25 -13.055 1 97.69 277 ARG A C 1
ATOM 2202 O O . ARG A 1 277 ? -5.992 18.609 -12.477 1 97.69 277 ARG A O 1
ATOM 2209 N N . THR A 1 278 ? -7.539 17.047 -12.914 1 97.88 278 THR A N 1
ATOM 2210 C CA . THR A 1 278 ? -7.016 16.125 -11.914 1 97.88 278 THR A CA 1
ATOM 2211 C C . THR A 1 278 ? -5.828 15.352 -12.461 1 97.88 278 THR A C 1
ATOM 2213 O O . THR A 1 278 ? -5.746 15.102 -13.672 1 97.88 278 THR A O 1
ATOM 2216 N N . ILE A 1 279 ? -4.945 15.07 -11.625 1 98.38 279 ILE A N 1
ATOM 2217 C CA . ILE A 1 279 ? -3.807 14.195 -11.875 1 98.38 279 ILE A CA 1
ATOM 2218 C C . ILE A 1 279 ? -4.035 12.852 -11.188 1 98.38 279 ILE A C 1
ATOM 2220 O O . ILE A 1 279 ? -4.301 12.797 -9.984 1 98.38 279 ILE A O 1
ATOM 2224 N N . PRO A 1 280 ? -3.943 11.688 -11.953 1 98.25 280 PRO A N 1
ATOM 2225 C CA . PRO A 1 280 ? -4.227 10.383 -11.359 1 98.25 280 PRO A CA 1
ATOM 2226 C C . PRO A 1 280 ? -3.264 10.031 -10.227 1 98.25 280 PRO A C 1
ATOM 2228 O O . PRO A 1 280 ? -2.059 10.273 -10.336 1 98.25 280 PRO A O 1
ATOM 2231 N N . ALA A 1 281 ? -3.832 9.484 -9.133 1 98.06 281 ALA A N 1
ATOM 2232 C CA . ALA A 1 281 ? -3 9.008 -8.031 1 98.06 281 ALA A CA 1
ATOM 2233 C C . ALA A 1 281 ? -2.018 7.941 -8.516 1 98.06 281 ALA A C 1
ATOM 2235 O O . ALA A 1 281 ? -2.379 7.062 -9.297 1 98.06 281 ALA A O 1
ATOM 2236 N N . GLY A 1 282 ? -0.764 8.047 -8.055 1 97.19 282 GLY A N 1
ATOM 2237 C CA . GLY A 1 282 ? 0.247 7.066 -8.422 1 97.19 282 GLY A CA 1
ATOM 2238 C C . GLY A 1 282 ? 0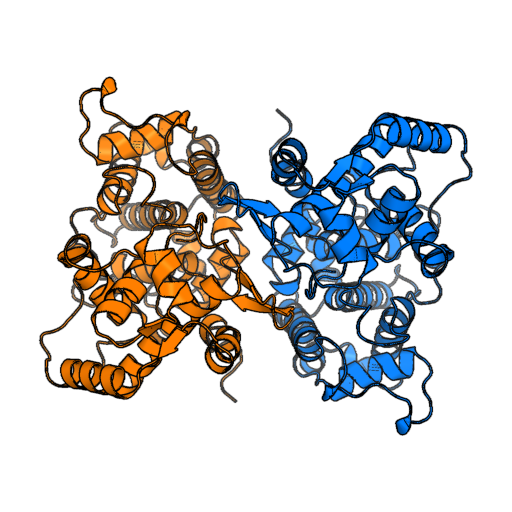.864 7.32 -9.781 1 97.19 282 GLY A C 1
ATOM 2239 O O . GLY A 1 282 ? 1.801 6.625 -10.188 1 97.19 282 GLY A O 1
ATOM 2240 N N . SER A 1 283 ? 0.356 8.289 -10.539 1 98.06 283 SER A N 1
ATOM 2241 C CA . SER A 1 283 ? 0.948 8.602 -11.836 1 98.06 283 SER A CA 1
ATOM 2242 C C . SER A 1 283 ? 2.354 9.172 -11.672 1 98.06 283 SER A C 1
ATOM 2244 O O . SER A 1 283 ? 2.719 9.648 -10.602 1 98.06 283 SER A O 1
ATOM 2246 N N . ARG A 1 284 ? 3.064 9.078 -12.75 1 97.81 284 ARG A N 1
ATOM 2247 C CA . ARG A 1 284 ? 4.426 9.602 -12.727 1 97.81 284 ARG A CA 1
ATOM 2248 C C . ARG A 1 284 ? 4.434 11.086 -12.383 1 97.81 284 ARG A C 1
ATOM 2250 O O . ARG A 1 284 ? 5.27 11.539 -11.602 1 97.81 284 ARG A O 1
ATOM 2257 N N . THR A 1 285 ? 3.467 11.836 -12.898 1 98.25 285 THR A N 1
ATOM 2258 C CA . THR A 1 285 ? 3.367 13.273 -12.656 1 98.25 285 THR A CA 1
ATOM 2259 C C . THR A 1 285 ? 3.111 13.555 -11.18 1 98.25 285 THR A C 1
ATOM 2261 O O . THR A 1 285 ? 3.746 14.43 -10.594 1 98.25 285 THR A O 1
ATOM 2264 N N . GLU A 1 286 ? 2.232 12.844 -10.617 1 98.75 286 GLU A N 1
ATOM 2265 C CA . GLU A 1 286 ? 1.971 13.023 -9.195 1 98.75 286 GLU A CA 1
ATOM 2266 C C . GLU A 1 286 ? 3.207 12.703 -8.359 1 98.75 286 GLU A C 1
ATOM 2268 O O . GLU A 1 286 ? 3.539 13.438 -7.426 1 98.75 286 GLU A O 1
ATOM 2273 N N . LEU A 1 287 ? 3.875 11.609 -8.727 1 98.81 287 LEU A N 1
ATOM 2274 C CA . LEU A 1 287 ? 5.066 11.188 -8 1 98.81 287 LEU A CA 1
ATOM 2275 C C . LEU A 1 287 ? 6.156 12.25 -8.078 1 98.81 287 LEU A C 1
ATOM 2277 O O . LEU A 1 287 ? 6.855 12.5 -7.094 1 98.81 287 LEU A O 1
ATOM 2281 N N . GLU A 1 288 ? 6.297 12.852 -9.219 1 98.94 288 GLU A N 1
ATOM 2282 C CA . GLU A 1 288 ? 7.32 13.875 -9.391 1 98.94 288 GLU A CA 1
ATOM 2283 C C . GLU A 1 288 ? 7.062 15.07 -8.469 1 98.94 288 GLU A C 1
ATOM 2285 O O . GLU A 1 288 ? 7.98 15.562 -7.812 1 98.94 288 GLU A O 1
ATOM 2290 N N . ILE A 1 289 ? 5.805 15.516 -8.43 1 98.94 289 ILE A N 1
ATOM 2291 C CA . ILE A 1 289 ? 5.473 16.656 -7.594 1 98.94 289 ILE A CA 1
ATOM 2292 C C . ILE A 1 289 ? 5.809 16.344 -6.137 1 98.94 289 ILE A C 1
ATOM 2294 O O . ILE A 1 289 ? 6.504 17.125 -5.473 1 98.94 289 ILE A O 1
ATOM 2298 N N . ARG A 1 290 ? 5.402 15.234 -5.68 1 98.94 290 ARG A N 1
ATOM 2299 C CA . ARG A 1 290 ? 5.527 14.875 -4.27 1 98.94 290 ARG A CA 1
ATOM 2300 C C . ARG A 1 290 ? 6.973 14.562 -3.91 1 98.94 290 ARG A C 1
ATOM 2302 O O . ARG A 1 290 ? 7.473 15.016 -2.879 1 98.94 290 ARG A O 1
ATOM 2309 N N . ALA A 1 291 ? 7.676 13.836 -4.805 1 98.94 291 ALA A N 1
ATOM 2310 C CA . ALA A 1 291 ? 9.07 13.484 -4.555 1 98.94 291 ALA A CA 1
ATOM 2311 C C . ALA A 1 291 ? 9.961 14.719 -4.574 1 98.94 291 ALA A C 1
ATOM 2313 O O . ALA A 1 291 ? 10.82 14.891 -3.699 1 98.94 291 ALA A O 1
ATOM 2314 N N . CYS A 1 292 ? 9.766 15.562 -5.562 1 98.94 292 CYS A N 1
ATOM 2315 C CA . CYS A 1 292 ? 10.578 16.766 -5.652 1 98.94 292 CYS A CA 1
ATOM 2316 C C . CYS A 1 292 ? 10.344 17.672 -4.449 1 98.94 292 CYS A C 1
ATOM 2318 O O . CYS A 1 292 ? 11.266 18.344 -3.984 1 98.94 292 CYS A O 1
ATOM 2320 N N . THR A 1 293 ? 9.125 17.703 -3.969 1 98.94 293 THR A N 1
ATOM 2321 C CA . THR A 1 293 ? 8.828 18.5 -2.781 1 98.94 293 THR A CA 1
ATOM 2322 C C . THR A 1 293 ? 9.602 17.984 -1.573 1 98.94 293 THR A C 1
ATOM 2324 O O . THR A 1 293 ? 10.18 18.75 -0.816 1 98.94 293 THR A O 1
ATOM 2327 N N . VAL A 1 294 ? 9.641 16.641 -1.389 1 98.88 294 VAL A N 1
ATOM 2328 C CA . VAL A 1 294 ? 10.359 16 -0.29 1 98.88 294 VAL A CA 1
ATOM 2329 C C . VAL A 1 294 ? 11.836 16.406 -0.345 1 98.88 294 VAL A C 1
ATOM 2331 O O . VAL A 1 294 ? 12.398 16.859 0.653 1 98.88 294 VAL A O 1
ATOM 2334 N N . HIS A 1 295 ? 12.398 16.312 -1.489 1 98.88 295 HIS A N 1
ATOM 2335 C CA . HIS A 1 295 ? 13.836 16.516 -1.613 1 98.88 295 HIS A CA 1
ATOM 2336 C C . HIS A 1 295 ? 14.18 18 -1.55 1 98.88 295 HIS A C 1
ATOM 2338 O O . HIS A 1 295 ? 15.219 18.391 -1.014 1 98.88 295 HIS A O 1
ATOM 2344 N N . ALA A 1 296 ? 13.32 18.859 -2.131 1 98.94 296 ALA A N 1
ATOM 2345 C CA . ALA A 1 296 ? 13.539 20.297 -2.004 1 98.94 296 ALA A CA 1
ATOM 2346 C C . ALA A 1 296 ? 13.57 20.734 -0.538 1 98.94 296 ALA A C 1
ATOM 2348 O O . ALA A 1 296 ? 14.477 21.453 -0.115 1 98.94 296 ALA A O 1
ATOM 2349 N N . CYS A 1 297 ? 12.641 20.281 0.211 1 98.88 297 CYS A N 1
ATOM 2350 C CA . CYS A 1 297 ? 12.57 20.625 1.625 1 98.88 297 CYS A CA 1
ATOM 2351 C C . CYS A 1 297 ? 13.773 20.078 2.385 1 98.88 297 CYS A C 1
ATOM 2353 O O . CYS A 1 297 ? 14.336 20.766 3.244 1 98.88 297 CYS A O 1
ATOM 2355 N N . HIS A 1 298 ? 14.117 18.828 2.064 1 98.56 298 HIS A N 1
ATOM 2356 C CA . HIS A 1 298 ? 15.281 18.219 2.711 1 98.56 298 HIS A CA 1
ATOM 2357 C C . HIS A 1 298 ? 16.547 19.047 2.453 1 98.56 298 HIS A C 1
ATOM 2359 O O . HIS A 1 298 ? 17.344 19.25 3.363 1 98.56 298 HIS A O 1
ATOM 2365 N N . GLU A 1 299 ? 16.672 19.5 1.233 1 98.56 299 GLU A N 1
ATOM 2366 C CA . GLU A 1 299 ? 17.844 20.297 0.868 1 98.56 299 GLU A CA 1
ATOM 2367 C C . GLU A 1 299 ? 17.812 21.672 1.55 1 98.56 299 GLU A C 1
ATOM 2369 O O . GLU A 1 299 ? 18.844 22.172 1.973 1 98.56 299 GLU A O 1
ATOM 2374 N N . ILE A 1 300 ? 16.656 22.25 1.615 1 98.69 300 ILE A N 1
ATOM 2375 C CA . ILE A 1 300 ? 16.516 23.531 2.301 1 98.69 300 ILE A CA 1
ATOM 2376 C C . ILE A 1 300 ? 17.016 23.406 3.74 1 98.69 300 ILE A C 1
ATOM 2378 O O . ILE A 1 300 ? 17.75 24.266 4.223 1 98.69 300 ILE A O 1
ATOM 2382 N N . VAL A 1 301 ? 16.594 22.359 4.406 1 98.12 301 VAL A N 1
ATOM 2383 C CA . VAL A 1 301 ? 16.984 22.109 5.793 1 98.12 301 VAL A CA 1
ATOM 2384 C C . VAL A 1 301 ? 18.5 21.984 5.895 1 98.12 301 VAL A C 1
ATOM 2386 O O . VAL A 1 301 ? 19.125 22.547 6.797 1 98.12 301 VA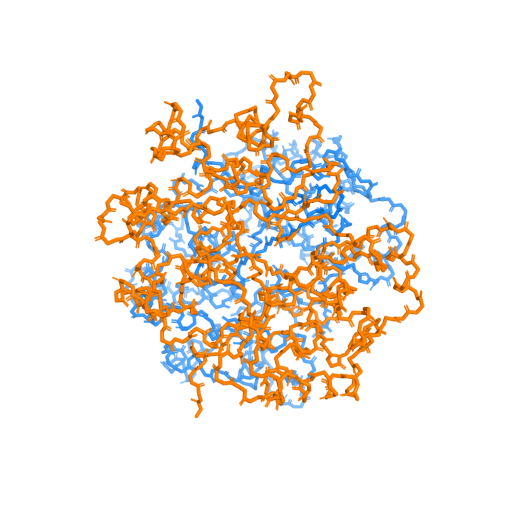L A O 1
ATOM 2389 N N . GLU A 1 302 ? 19.109 21.25 4.949 1 97.19 302 GLU A N 1
ATOM 2390 C CA . GLU A 1 302 ? 20.547 21 4.953 1 97.19 302 GLU A CA 1
ATOM 2391 C C . GLU A 1 302 ? 21.328 22.312 4.777 1 97.19 302 GLU A C 1
ATOM 2393 O O . GLU A 1 302 ? 22.406 22.469 5.344 1 97.19 302 GLU A O 1
ATOM 2398 N N . ILE A 1 303 ? 20.766 23.172 4.027 1 97.5 303 ILE A N 1
ATOM 2399 C CA . ILE A 1 303 ? 21.438 24.438 3.734 1 97.5 303 ILE A CA 1
ATOM 2400 C C . ILE A 1 303 ? 21.203 25.422 4.867 1 97.5 303 ILE A C 1
ATOM 2402 O O . ILE A 1 303 ? 22.109 26.156 5.27 1 97.5 303 ILE A O 1
ATOM 2406 N N . ALA A 1 304 ? 19.969 25.484 5.355 1 96.56 304 ALA A N 1
ATOM 2407 C CA . ALA A 1 304 ? 19.609 26.438 6.398 1 96.56 304 ALA A CA 1
ATOM 2408 C C . ALA A 1 304 ? 20.406 26.188 7.672 1 96.56 304 ALA A C 1
ATOM 2410 O O . ALA A 1 304 ? 20.844 27.125 8.344 1 96.56 304 ALA A O 1
ATOM 2411 N N . GLN A 1 305 ? 20.641 24.938 8.039 1 94.75 305 GLN A N 1
ATOM 2412 C CA . GLN A 1 305 ? 21.453 24.484 9.172 1 94.75 305 GLN A CA 1
ATOM 2413 C C . GLN A 1 305 ? 20.984 25.141 10.469 1 94.75 305 GLN A C 1
ATOM 2415 O O . GLN A 1 305 ? 21.797 25.609 11.258 1 94.75 305 GLN A O 1
ATOM 2420 N N . ARG A 1 306 ? 19.75 25.25 10.594 1 94.69 306 ARG A N 1
ATOM 2421 C CA . ARG A 1 306 ? 19.156 25.672 11.859 1 94.69 306 ARG A CA 1
ATOM 2422 C C . ARG A 1 306 ? 18.734 24.484 12.703 1 94.69 306 ARG A C 1
ATOM 2424 O O . ARG A 1 306 ? 18.188 23.5 12.18 1 94.69 306 ARG A O 1
ATOM 2431 N N . GLU A 1 307 ? 18.922 24.641 13.938 1 91.06 307 GLU A N 1
ATOM 2432 C CA . GLU A 1 307 ? 18.594 23.531 14.836 1 91.06 307 GLU A CA 1
ATOM 2433 C C . GLU A 1 307 ? 17.078 23.344 14.93 1 91.06 307 GLU A C 1
ATOM 2435 O O . GLU A 1 307 ? 16.609 22.203 15.07 1 91.06 307 GLU A O 1
ATOM 2440 N N . ASP A 1 308 ? 16.375 24.406 14.883 1 92.19 308 ASP A N 1
ATOM 2441 C CA . ASP A 1 308 ? 14.938 24.344 15.102 1 92.19 308 ASP A CA 1
ATOM 2442 C C . ASP A 1 308 ? 14.195 24.109 13.789 1 92.19 308 ASP A C 1
ATOM 2444 O O . ASP A 1 308 ? 12.969 23.984 13.773 1 92.19 308 ASP A O 1
ATOM 2448 N N . ILE A 1 309 ? 14.93 24.047 12.672 1 95.62 309 ILE A N 1
ATOM 2449 C CA . ILE A 1 309 ? 14.305 23.812 11.375 1 95.62 309 ILE A CA 1
ATOM 2450 C C . ILE A 1 309 ? 14.797 22.5 10.789 1 95.62 309 ILE A C 1
ATOM 2452 O O . ILE A 1 309 ? 15.977 22.359 10.445 1 95.62 309 ILE A O 1
ATOM 2456 N N . PHE A 1 310 ? 14.023 21.562 10.844 1 96.44 310 PHE A N 1
ATOM 2457 C CA . PHE A 1 310 ? 14.219 20.297 10.164 1 96.44 310 PHE A CA 1
ATOM 2458 C C . PHE A 1 310 ? 12.977 19.922 9.359 1 96.44 310 PHE A C 1
ATOM 2460 O O . PHE A 1 310 ? 12.023 20.703 9.281 1 96.44 310 PHE A O 1
ATOM 2467 N N . ASP A 1 311 ? 12.984 18.859 8.641 1 98 311 ASP A N 1
ATOM 2468 C CA . ASP A 1 311 ? 11.984 18.594 7.609 1 98 311 ASP A CA 1
ATOM 2469 C C . ASP A 1 311 ? 10.57 18.766 8.148 1 98 311 ASP A C 1
ATOM 2471 O O . ASP A 1 311 ? 9.719 19.375 7.492 1 98 311 ASP A O 1
ATOM 2475 N N . VAL A 1 312 ? 10.289 18.328 9.367 1 97.69 312 VAL A N 1
ATOM 2476 C CA . VAL A 1 312 ? 8.953 18.359 9.953 1 97.69 312 VAL A CA 1
ATOM 2477 C C . VAL A 1 312 ? 8.562 19.797 10.258 1 97.69 312 VAL A C 1
ATOM 2479 O O . VAL A 1 312 ? 7.488 20.25 9.852 1 97.69 312 VAL A O 1
ATOM 2482 N N . THR A 1 313 ? 9.414 20.516 10.961 1 96.69 313 THR A N 1
ATOM 2483 C CA . THR A 1 313 ? 9.062 21.891 11.352 1 96.69 313 THR A CA 1
ATOM 2484 C C . THR A 1 313 ? 9.062 22.812 10.141 1 96.69 313 THR A C 1
ATOM 2486 O O . THR A 1 313 ? 8.297 23.781 10.086 1 96.69 313 THR A O 1
ATOM 2489 N N . LEU A 1 314 ? 9.938 22.484 9.148 1 98.25 314 LEU A N 1
ATOM 2490 C CA . LEU A 1 314 ? 9.859 23.219 7.891 1 98.25 314 LEU A CA 1
ATOM 2491 C C . LEU A 1 314 ? 8.523 23 7.203 1 98.25 314 LEU A C 1
ATOM 2493 O O . LEU A 1 314 ? 7.938 23.938 6.648 1 98.25 314 LEU A O 1
ATOM 2497 N N . ASP A 1 315 ? 8.094 21.75 7.172 1 98.38 315 ASP A N 1
ATOM 2498 C CA . ASP A 1 315 ? 6.785 21.453 6.602 1 98.38 315 ASP A CA 1
ATOM 2499 C C . ASP A 1 315 ? 5.684 22.266 7.266 1 98.38 315 ASP A C 1
ATOM 2501 O O . ASP A 1 315 ? 4.844 22.859 6.582 1 98.38 315 ASP A O 1
ATOM 2505 N N . TRP A 1 316 ? 5.707 22.312 8.602 1 97.44 316 TRP A N 1
ATOM 2506 C CA . TRP A 1 316 ? 4.715 23.094 9.336 1 97.44 316 TRP A CA 1
ATOM 2507 C C . TRP A 1 316 ? 4.77 24.562 8.93 1 97.44 316 TRP A C 1
ATOM 2509 O O . TRP A 1 316 ? 3.734 25.188 8.695 1 97.44 316 TRP A O 1
ATOM 2519 N N . LEU A 1 317 ? 5.945 25.047 8.875 1 97.44 317 LEU A N 1
ATOM 2520 C CA . LEU A 1 317 ? 6.16 26.453 8.531 1 97.44 317 LEU A CA 1
ATOM 2521 C C . LEU A 1 317 ? 5.629 26.75 7.133 1 97.44 317 LEU A C 1
ATOM 2523 O O . LEU A 1 317 ? 4.879 27.719 6.945 1 97.44 317 LEU A O 1
ATOM 2527 N N . LEU A 1 318 ? 6.035 25.922 6.188 1 98.44 318 LEU A N 1
ATOM 2528 C CA . LEU A 1 318 ? 5.652 26.156 4.797 1 98.44 318 LEU A CA 1
ATOM 2529 C C . LEU A 1 318 ? 4.156 25.938 4.602 1 98.44 318 LEU A C 1
ATOM 2531 O O . LEU A 1 318 ? 3.518 26.672 3.836 1 98.44 318 LEU A O 1
ATOM 2535 N N . TRP A 1 319 ? 3.613 24.953 5.23 1 97.88 319 TRP A N 1
ATOM 2536 C CA . TRP A 1 319 ? 2.178 24.703 5.145 1 97.88 319 TRP A CA 1
ATOM 2537 C C . TRP A 1 319 ? 1.384 25.891 5.676 1 97.88 319 TRP A C 1
ATOM 2539 O O . TRP A 1 319 ? 0.408 26.328 5.055 1 97.88 319 TRP A O 1
ATOM 2549 N N . GLN A 1 320 ? 1.769 26.438 6.828 1 96.38 320 GLN A N 1
ATOM 2550 C CA . GLN A 1 320 ? 1.097 27.578 7.426 1 96.38 320 GLN A CA 1
ATOM 2551 C C . GLN A 1 320 ? 1.176 28.812 6.516 1 96.38 320 GLN A C 1
ATOM 2553 O O . GLN A 1 320 ? 0.185 29.516 6.336 1 96.38 320 GLN A O 1
ATOM 2558 N N . GLU A 1 321 ? 2.357 29 5.973 1 97.19 321 GLU A N 1
ATOM 2559 C CA . GLU A 1 321 ? 2.514 30.094 5.023 1 97.19 321 GLU A CA 1
ATOM 2560 C C . GLU A 1 321 ? 1.632 29.891 3.793 1 97.19 321 GLU A C 1
ATOM 2562 O O . GLU A 1 321 ? 0.973 30.828 3.332 1 97.19 321 GLU A O 1
ATOM 2567 N N . GLY A 1 322 ? 1.656 28.688 3.256 1 97.44 322 GLY A N 1
ATOM 2568 C CA . GLY A 1 322 ? 0.834 28.375 2.098 1 97.44 322 GLY A CA 1
ATOM 2569 C C . GLY A 1 322 ? -0.649 28.562 2.35 1 97.44 322 GLY A C 1
ATOM 2570 O O . GLY A 1 322 ? -1.368 29.094 1.494 1 97.44 322 GLY A O 1
ATOM 2571 N N . GLU A 1 323 ? -1.072 28.125 3.498 1 95.19 323 GLU A N 1
ATOM 2572 C CA . GLU A 1 323 ? -2.475 28.281 3.873 1 95.19 323 GLU A CA 1
ATOM 2573 C C . GLU A 1 323 ? -2.861 29.75 3.953 1 95.19 323 GLU A C 1
ATOM 2575 O O . GLU A 1 323 ? -3.961 30.141 3.547 1 95.19 323 GLU A O 1
ATOM 2580 N N . ALA A 1 324 ? -1.98 30.578 4.426 1 95.38 324 ALA A N 1
ATOM 2581 C CA . ALA A 1 324 ? -2.24 32 4.625 1 95.38 324 ALA A CA 1
ATOM 2582 C C . ALA A 1 324 ? -2.412 32.719 3.289 1 95.38 324 ALA A C 1
ATOM 2584 O O . ALA A 1 324 ? -3.166 33.688 3.191 1 95.38 324 ALA A O 1
ATOM 2585 N N . VAL A 1 325 ? -1.81 32.219 2.209 1 96.88 325 VAL A N 1
ATOM 2586 C CA . VAL A 1 325 ? -1.818 32.938 0.944 1 96.88 325 VAL A CA 1
ATOM 2587 C C . VAL A 1 325 ? -2.506 32.094 -0.129 1 96.88 325 VAL A C 1
ATOM 2589 O O . VAL A 1 325 ? -2.357 32.375 -1.324 1 96.88 325 VAL A O 1
ATOM 2592 N N . ARG A 1 326 ? -3.24 31.047 0.225 1 93.31 326 ARG A N 1
ATOM 2593 C CA . ARG A 1 326 ? -3.729 30.016 -0.675 1 93.31 326 ARG A CA 1
ATOM 2594 C C . ARG A 1 326 ? -4.586 30.609 -1.788 1 93.31 326 ARG A C 1
ATOM 2596 O O . ARG A 1 326 ? -4.582 30.109 -2.914 1 93.31 326 ARG A O 1
ATOM 2603 N N . ASP A 1 327 ? -5.25 31.75 -1.53 1 92.5 327 ASP A N 1
ATOM 2604 C CA . ASP A 1 327 ? -6.156 32.344 -2.508 1 92.5 327 ASP A CA 1
ATOM 2605 C C . ASP A 1 327 ? -5.438 33.406 -3.342 1 92.5 327 ASP A C 1
ATOM 2607 O O . ASP A 1 327 ? -6.008 33.938 -4.289 1 92.5 327 ASP A O 1
ATOM 2611 N N . GLU A 1 328 ? -4.195 33.656 -3.047 1 97.06 328 GLU A N 1
ATOM 2612 C CA . GLU A 1 328 ? -3.441 34.719 -3.707 1 97.06 328 GLU A CA 1
ATOM 2613 C C . GLU A 1 328 ? -2.439 34.125 -4.703 1 97.06 328 GLU A C 1
ATOM 2615 O O . GLU A 1 328 ? -1.856 34.875 -5.5 1 97.06 328 GLU A O 1
ATOM 2620 N N . ILE A 1 329 ? -2.324 32.875 -4.695 1 97.88 329 ILE A N 1
ATOM 2621 C CA . ILE A 1 329 ? -1.33 32.25 -5.562 1 97.88 329 ILE A CA 1
ATOM 2622 C C . ILE A 1 329 ? -2.01 31.25 -6.48 1 97.88 329 ILE A C 1
ATOM 2624 O O . ILE A 1 329 ? -3.213 31.016 -6.371 1 97.88 329 ILE A O 1
ATOM 2628 N N . LYS A 1 330 ? -1.239 30.719 -7.414 1 97.94 330 LYS A N 1
ATOM 2629 C CA . LYS A 1 330 ? -1.777 29.766 -8.375 1 97.94 330 LYS A CA 1
ATOM 2630 C C . LYS A 1 330 ? -2.324 28.531 -7.676 1 97.94 330 LYS A C 1
ATOM 2632 O O . LYS A 1 330 ? -1.895 28.188 -6.57 1 97.94 330 LYS A O 1
ATOM 2637 N N . PRO A 1 331 ? -3.207 27.844 -8.305 1 97.94 331 PRO A N 1
ATOM 2638 C CA . PRO A 1 331 ? -3.865 26.703 -7.637 1 97.94 331 PRO A CA 1
ATOM 2639 C C . PRO A 1 331 ? -2.922 25.531 -7.395 1 97.94 331 PRO A C 1
ATOM 2641 O O . PRO A 1 331 ? -1.901 25.406 -8.078 1 97.94 331 PRO A O 1
ATOM 2644 N N . HIS A 1 332 ? -3.271 24.75 -6.434 1 98.25 332 HIS A N 1
ATOM 2645 C CA . HIS A 1 332 ? -2.566 23.5 -6.168 1 98.25 332 HIS A CA 1
ATOM 2646 C C . HIS A 1 332 ? -3.004 22.406 -7.129 1 98.25 332 HIS A C 1
ATOM 2648 O O . HIS A 1 332 ? -4.043 22.516 -7.785 1 98.25 332 HIS A O 1
ATOM 2654 N N . HIS A 1 333 ? -2.186 21.344 -7.254 1 98.62 333 HIS A N 1
ATOM 2655 C CA . HIS A 1 333 ? -2.605 20.188 -8.039 1 98.62 333 HIS A CA 1
ATOM 2656 C C . HIS A 1 333 ? -3.736 19.438 -7.352 1 98.62 333 HIS A C 1
ATOM 2658 O O . HIS A 1 333 ? -3.875 19.5 -6.129 1 98.62 333 HIS A O 1
ATOM 2664 N N . ARG A 1 334 ? -4.523 18.828 -8.148 1 98.06 334 ARG A N 1
ATOM 2665 C CA . ARG A 1 334 ? -5.672 18.078 -7.652 1 98.06 334 ARG A CA 1
ATOM 2666 C C . ARG A 1 334 ? -5.531 16.594 -7.969 1 98.06 334 ARG A C 1
ATOM 2668 O O . ARG A 1 334 ? -5.41 16.203 -9.133 1 98.06 334 ARG A O 1
ATOM 2675 N N . THR A 1 335 ? -5.438 15.797 -6.957 1 98.19 335 THR A N 1
ATOM 2676 C CA . THR A 1 335 ? -5.43 14.344 -7.051 1 98.19 335 THR A CA 1
ATOM 2677 C C . THR A 1 335 ? -6.449 13.734 -6.094 1 98.19 335 THR A C 1
ATOM 2679 O O . THR A 1 335 ? -6.422 14.008 -4.895 1 98.19 335 THR A O 1
ATOM 2682 N N . LEU A 1 336 ? -7.367 12.969 -6.637 1 97.5 336 LEU A N 1
ATOM 2683 C CA . LEU A 1 336 ? -8.32 12.266 -5.789 1 97.5 336 LEU A CA 1
ATOM 2684 C C . LEU A 1 336 ? -7.656 11.078 -5.094 1 97.5 336 LEU A C 1
ATOM 2686 O O . LEU A 1 336 ? -7.285 10.102 -5.746 1 97.5 336 LEU A O 1
ATOM 2690 N N . THR A 1 337 ? -7.473 11.203 -3.762 1 98.12 337 THR A N 1
ATOM 2691 C CA . THR A 1 337 ? -6.742 10.195 -3.006 1 98.12 337 THR A CA 1
ATOM 2692 C C . THR A 1 337 ? -7.098 10.266 -1.523 1 98.12 337 THR A C 1
ATOM 2694 O O . THR A 1 337 ? -7.625 11.273 -1.053 1 98.12 337 THR A O 1
ATOM 2697 N N . ILE A 1 338 ? -6.797 9.258 -0.825 1 98.56 338 ILE A N 1
ATOM 2698 C CA . ILE A 1 338 ? -7.059 9.227 0.61 1 98.56 338 ILE A CA 1
ATOM 2699 C C . ILE A 1 338 ? -5.793 9.609 1.374 1 98.56 338 ILE A C 1
ATOM 2701 O O . ILE A 1 338 ? -5.781 9.602 2.607 1 98.56 338 ILE A O 1
ATOM 2705 N N . PHE A 1 339 ? -4.754 9.992 0.715 1 98.62 339 PHE A N 1
ATOM 2706 C CA . PHE A 1 339 ? -3.465 10.125 1.385 1 98.62 339 PHE A CA 1
ATOM 2707 C C . PHE A 1 339 ? -3.152 11.586 1.676 1 98.62 339 PHE A C 1
ATOM 2709 O O . PHE A 1 339 ? -2.295 11.891 2.508 1 98.62 339 PHE A O 1
ATOM 2716 N N . TYR A 1 340 ? -3.838 12.469 0.887 1 97.75 340 TYR A N 1
ATOM 2717 C CA . TYR A 1 340 ? -3.613 13.883 1.18 1 97.75 340 TYR A CA 1
ATOM 2718 C C . TYR A 1 340 ? -4.75 14.734 0.637 1 97.75 340 TYR A C 1
ATOM 2720 O O . TYR A 1 340 ? -5.508 14.297 -0.232 1 97.75 340 TYR A O 1
ATOM 2728 N N . MET B 1 1 ? -24.797 -10.664 10.141 1 22.84 1 MET B N 1
ATOM 2729 C CA . MET B 1 1 ? -23.812 -9.703 9.641 1 22.84 1 MET B CA 1
ATOM 2730 C C . MET B 1 1 ? -22.422 -10.32 9.602 1 22.84 1 MET B C 1
ATOM 2732 O O . MET B 1 1 ? -21.875 -10.688 10.641 1 22.84 1 MET B O 1
ATOM 2736 N N . VAL B 1 2 ? -22.062 -11.125 8.68 1 33.94 2 VAL B N 1
ATOM 2737 C CA . VAL B 1 2 ? -20.797 -11.82 8.516 1 33.94 2 VAL B CA 1
ATOM 2738 C C . VAL B 1 2 ? -19.641 -10.898 8.922 1 33.94 2 VAL B C 1
ATOM 2740 O O . VAL B 1 2 ? -19.562 -9.758 8.461 1 33.94 2 VAL B O 1
ATOM 2743 N N . GLU B 1 3 ? -19.031 -10.969 10.008 1 43.59 3 GLU B N 1
ATOM 2744 C CA . GLU B 1 3 ? -17.984 -10.141 10.617 1 43.59 3 GLU B CA 1
ATOM 2745 C C . GLU B 1 3 ? -16.953 -9.703 9.586 1 43.59 3 GLU B C 1
ATOM 2747 O O . GLU B 1 3 ? -16.484 -10.516 8.789 1 43.59 3 GLU B O 1
ATOM 2752 N N . ALA B 1 4 ? -16.844 -8.406 9.375 1 48.62 4 ALA B N 1
ATOM 2753 C CA . ALA B 1 4 ? -15.883 -7.738 8.5 1 48.62 4 ALA B CA 1
ATOM 2754 C C . ALA B 1 4 ? -14.586 -8.531 8.398 1 48.62 4 ALA B C 1
ATOM 2756 O O . ALA B 1 4 ? -13.977 -8.609 7.328 1 48.62 4 ALA B O 1
ATOM 2757 N N . ALA B 1 5 ? -14.484 -9.289 9.492 1 58.22 5 ALA B N 1
ATOM 2758 C CA . ALA B 1 5 ? -13.234 -10.039 9.625 1 58.22 5 ALA B CA 1
ATOM 2759 C C . ALA B 1 5 ? -13.242 -11.273 8.734 1 58.22 5 ALA B C 1
ATOM 2761 O O . ALA B 1 5 ? -12.18 -11.812 8.398 1 58.22 5 ALA B O 1
ATOM 2762 N N . THR B 1 6 ? -14.305 -11.461 8.086 1 71.81 6 THR B N 1
ATOM 2763 C CA . THR B 1 6 ? -14.383 -12.742 7.406 1 71.81 6 THR B CA 1
ATOM 2764 C C . THR B 1 6 ? -14.453 -12.555 5.895 1 71.81 6 THR B C 1
ATOM 2766 O O . THR B 1 6 ? -14.422 -13.531 5.141 1 71.81 6 THR B O 1
ATOM 2769 N N . LEU B 1 7 ? -14.469 -11.305 5.547 1 87.56 7 LEU B N 1
ATOM 2770 C CA . LEU B 1 7 ? -14.531 -11.078 4.105 1 87.56 7 LEU B CA 1
ATOM 2771 C C . LEU B 1 7 ? -13.188 -10.586 3.572 1 87.56 7 LEU B C 1
ATOM 2773 O O . LEU B 1 7 ? -12.508 -9.789 4.223 1 87.56 7 LEU B O 1
ATOM 2777 N N . ASN B 1 8 ? -12.844 -11.102 2.467 1 96.44 8 ASN B N 1
ATOM 2778 C CA . ASN B 1 8 ? -11.617 -10.688 1.798 1 96.44 8 ASN B CA 1
ATOM 2779 C C . ASN B 1 8 ? -11.734 -9.289 1.21 1 96.44 8 ASN B C 1
ATOM 2781 O O . ASN B 1 8 ? -12.586 -9.039 0.351 1 96.44 8 ASN B O 1
ATOM 2785 N N . GLU B 1 9 ? -10.945 -8.312 1.693 1 96.62 9 GLU B N 1
ATOM 2786 C CA . GLU B 1 9 ? -10.992 -6.922 1.242 1 96.62 9 GLU B CA 1
ATOM 2787 C C . GLU B 1 9 ? -10.773 -6.824 -0.265 1 96.62 9 GLU B C 1
ATOM 2789 O O . GLU B 1 9 ? -11.188 -5.848 -0.895 1 96.62 9 GLU B O 1
ATOM 2794 N N . VAL B 1 10 ? -10.164 -7.852 -0.896 1 98.44 10 VAL B N 1
ATOM 2795 C CA . VAL B 1 10 ? -9.945 -7.852 -2.34 1 98.44 10 VAL B CA 1
ATOM 2796 C C . VAL B 1 10 ? -11.289 -7.848 -3.066 1 98.44 10 VAL B C 1
ATOM 2798 O O . VAL B 1 10 ? -11.523 -7.012 -3.941 1 98.44 10 VAL B O 1
ATOM 2801 N N . LEU B 1 11 ? -12.164 -8.727 -2.664 1 97.81 11 LEU B N 1
ATOM 2802 C CA . LEU B 1 11 ? -13.477 -8.82 -3.305 1 97.81 11 LEU B CA 1
ATOM 2803 C C . LEU B 1 11 ? -14.297 -7.555 -3.057 1 97.81 11 LEU B C 1
ATOM 2805 O O . LEU B 1 11 ? -14.945 -7.043 -3.969 1 97.81 11 LEU B O 1
ATOM 2809 N N . ILE B 1 12 ? -14.203 -7.02 -1.883 1 96.69 12 ILE B N 1
ATOM 2810 C CA . ILE B 1 12 ? -15.016 -5.875 -1.476 1 96.69 12 ILE B CA 1
ATOM 2811 C C . ILE B 1 12 ? -14.555 -4.625 -2.221 1 96.69 12 ILE B C 1
ATOM 2813 O O . ILE B 1 12 ? -15.367 -3.9 -2.793 1 96.69 12 ILE B O 1
ATOM 2817 N N . SER B 1 13 ? -13.281 -4.402 -2.275 1 98.06 13 SER B N 1
ATOM 2818 C CA . SER B 1 13 ? -12.75 -3.143 -2.785 1 98.06 13 SER B CA 1
ATOM 2819 C C . SER B 1 13 ? -12.734 -3.123 -4.309 1 98.06 13 SER B C 1
ATOM 2821 O O . SER B 1 13 ? -12.656 -2.057 -4.922 1 98.06 13 SER B O 1
ATOM 2823 N N . THR B 1 14 ? -12.805 -4.285 -4.977 1 98.44 14 THR B N 1
ATOM 2824 C CA . THR B 1 14 ? -12.727 -4.332 -6.43 1 98.44 14 THR B CA 1
ATOM 2825 C C . THR B 1 14 ? -14.117 -4.301 -7.051 1 98.44 14 THR B C 1
ATOM 2827 O O . THR B 1 14 ? -14.258 -4.145 -8.266 1 98.44 14 THR B O 1
ATOM 2830 N N . LYS B 1 15 ? -15.102 -4.445 -6.25 1 97.88 15 LYS B N 1
ATOM 2831 C CA . LYS B 1 15 ? -16.469 -4.555 -6.738 1 97.88 15 LYS B CA 1
ATOM 2832 C C . LYS B 1 15 ? -16.859 -3.324 -7.555 1 97.88 15 LYS B C 1
ATOM 2834 O O . LYS B 1 15 ? -17.422 -3.449 -8.648 1 97.88 15 LYS B O 1
ATOM 2839 N N . ASP B 1 16 ? -16.609 -2.184 -7.059 1 96.69 16 ASP B N 1
ATOM 2840 C CA . ASP B 1 16 ? -17 -0.949 -7.73 1 96.69 16 ASP B CA 1
ATOM 2841 C C . ASP B 1 16 ? -16.188 -0.738 -9.008 1 96.69 16 ASP B C 1
ATOM 2843 O O . ASP B 1 16 ? -16.688 -0.138 -9.969 1 96.69 16 ASP B O 1
ATOM 2847 N N . VAL B 1 17 ? -14.922 -1.194 -9.039 1 98.5 17 VAL B N 1
ATOM 2848 C CA . VAL B 1 17 ? -14.102 -1.109 -10.242 1 98.5 17 VAL B CA 1
ATOM 2849 C C . VAL B 1 17 ? -14.766 -1.885 -11.375 1 98.5 17 VAL B C 1
ATOM 2851 O O . VAL B 1 17 ? -14.859 -1.392 -12.5 1 98.5 17 VAL B O 1
ATOM 2854 N N . VAL B 1 18 ? -15.273 -3.051 -11.039 1 98.62 18 VAL B N 1
ATOM 2855 C CA . VAL B 1 18 ? -15.922 -3.904 -12.031 1 98.62 18 VAL B CA 1
ATOM 2856 C C . VAL B 1 18 ? -17.203 -3.242 -12.523 1 98.62 18 VAL B C 1
ATOM 2858 O O . VAL B 1 18 ? -17.453 -3.188 -13.727 1 98.62 18 VAL B O 1
ATOM 2861 N N . ARG B 1 19 ? -17.969 -2.715 -11.602 1 97.88 19 ARG B N 1
ATOM 2862 C CA . ARG B 1 19 ? -19.266 -2.129 -11.906 1 97.88 19 ARG B CA 1
ATOM 2863 C C . ARG B 1 19 ? -19.125 -0.939 -12.852 1 97.88 19 ARG B C 1
ATOM 2865 O O . ARG B 1 19 ? -19.984 -0.708 -13.703 1 97.88 19 ARG B O 1
ATOM 2872 N N . THR B 1 20 ? -18 -0.245 -12.758 1 97.69 20 THR B N 1
ATOM 2873 C CA . THR B 1 20 ? -17.859 0.991 -13.523 1 97.69 20 THR B CA 1
ATOM 2874 C C . THR B 1 20 ? -16.781 0.835 -14.594 1 97.69 20 THR B C 1
ATOM 2876 O O . THR B 1 20 ? -16.25 1.828 -15.102 1 97.69 20 THR B O 1
ATOM 2879 N N . ALA B 1 21 ? -16.406 -0.401 -14.883 1 98.25 21 ALA B N 1
ATOM 2880 C CA . ALA B 1 21 ? -15.336 -0.668 -15.836 1 98.25 21 ALA B CA 1
ATOM 2881 C C . ALA B 1 21 ? -15.719 -0.187 -17.234 1 98.25 21 ALA B C 1
ATOM 2883 O O . ALA B 1 21 ? -16.875 -0.331 -17.656 1 98.25 21 ALA B O 1
ATOM 2884 N N . HIS B 1 22 ? -14.742 0.365 -17.922 1 97.44 22 HIS B N 1
ATOM 2885 C CA . HIS B 1 22 ? -14.977 0.89 -19.266 1 97.44 22 HIS B CA 1
ATOM 2886 C C . HIS B 1 22 ? -14.258 0.056 -20.312 1 97.44 22 HIS B C 1
ATOM 2888 O O . HIS B 1 22 ? -14.766 -0.114 -21.438 1 97.44 22 HIS B O 1
ATOM 2894 N N . ASP B 1 23 ? -13.141 -0.484 -20.016 1 98.5 23 ASP B N 1
ATOM 2895 C CA . ASP B 1 23 ? -12.281 -1.123 -21 1 98.5 23 ASP B CA 1
ATOM 2896 C C . ASP B 1 23 ? -12.383 -2.645 -20.922 1 98.5 23 ASP B C 1
ATOM 2898 O O . ASP B 1 23 ? -11.953 -3.352 -21.828 1 98.5 23 ASP B O 1
ATOM 2902 N N . VAL B 1 24 ? -12.953 -3.191 -19.844 1 98.88 24 VAL B N 1
ATOM 2903 C CA . VAL B 1 24 ? -13.039 -4.637 -19.656 1 98.88 24 VAL B CA 1
ATOM 2904 C C . VAL B 1 24 ? -14.477 -5.023 -19.312 1 98.88 24 VAL B C 1
ATOM 2906 O O . VAL B 1 24 ? -15.094 -4.426 -18.422 1 98.88 24 VAL B O 1
ATOM 2909 N N . THR B 1 25 ? -14.953 -5.98 -19.953 1 98.62 25 THR B N 1
ATOM 2910 C CA . THR B 1 25 ? -16.297 -6.5 -19.703 1 98.62 25 THR B CA 1
ATOM 2911 C C . THR B 1 25 ? -16.25 -8.008 -19.469 1 98.62 25 THR B C 1
ATOM 2913 O O . THR B 1 25 ? -15.531 -8.727 -20.141 1 98.62 25 THR B O 1
ATOM 2916 N N . ILE B 1 26 ? -17.031 -8.445 -18.516 1 98.88 26 ILE B N 1
ATOM 2917 C CA . ILE B 1 26 ? -17.188 -9.875 -18.281 1 98.88 26 ILE B CA 1
ATOM 2918 C C . ILE B 1 26 ? -18.359 -10.422 -19.109 1 98.88 26 ILE B C 1
ATOM 2920 O O . ILE B 1 26 ? -19.5 -9.984 -18.938 1 98.88 26 ILE B O 1
ATOM 2924 N N . ASN B 1 27 ? -18.062 -11.289 -19.984 1 98.81 27 ASN B N 1
ATOM 2925 C CA . ASN B 1 27 ? -19.062 -11.969 -20.812 1 98.81 27 ASN B CA 1
ATOM 2926 C C . ASN B 1 27 ? -19.797 -13.055 -20.016 1 98.81 27 ASN B C 1
ATOM 2928 O O . ASN B 1 27 ? -19.328 -14.188 -19.938 1 98.81 27 ASN B O 1
ATOM 2932 N N . THR B 1 28 ? -20.969 -12.812 -19.594 1 98.25 28 THR B N 1
ATOM 2933 C CA . THR B 1 28 ? -21.719 -13.672 -18.688 1 98.25 28 THR B CA 1
ATOM 2934 C C . THR B 1 28 ? -22.016 -15.016 -19.328 1 98.25 28 THR B C 1
ATOM 2936 O O . THR B 1 28 ? -21.969 -16.062 -18.672 1 98.25 28 THR B O 1
ATOM 2939 N N . LYS B 1 29 ? -22.359 -15.008 -20.609 1 98.62 29 LYS B N 1
ATOM 2940 C CA . LYS B 1 29 ? -22.688 -16.25 -21.297 1 98.62 29 LYS B CA 1
ATOM 2941 C C . LYS B 1 29 ? -21.469 -17.172 -21.359 1 98.62 29 LYS B C 1
ATOM 2943 O O . LYS B 1 29 ? -21.547 -18.359 -21.016 1 98.62 29 LYS B O 1
ATOM 2948 N N . ALA B 1 30 ? -20.375 -16.609 -21.828 1 98.81 30 ALA B N 1
ATOM 2949 C CA . ALA B 1 30 ? -19.156 -17.391 -21.922 1 98.81 30 ALA B CA 1
ATOM 2950 C C . ALA B 1 30 ? -18.719 -17.891 -20.547 1 98.81 30 ALA B C 1
ATOM 2952 O O . ALA B 1 30 ? -18.234 -19.031 -20.422 1 98.81 30 ALA B O 1
ATOM 2953 N N . LEU B 1 31 ? -18.859 -17.016 -19.578 1 98.81 31 LEU B N 1
ATOM 2954 C CA . LEU B 1 31 ? -18.516 -17.359 -18.203 1 98.81 31 LEU B CA 1
ATOM 2955 C C . LEU B 1 31 ? -19.359 -18.531 -17.719 1 98.81 31 LEU B C 1
ATOM 2957 O O . LEU B 1 31 ? -18.828 -19.5 -17.156 1 98.81 31 LEU B O 1
ATOM 2961 N N . ASP B 1 32 ? -20.641 -18.453 -17.938 1 98.38 32 ASP B N 1
ATOM 2962 C CA . ASP B 1 32 ? -21.578 -19.5 -17.516 1 98.38 32 ASP B CA 1
ATOM 2963 C C . ASP B 1 32 ? -21.266 -20.828 -18.203 1 98.38 32 ASP B C 1
ATOM 2965 O O . ASP B 1 32 ? -21.281 -21.875 -17.562 1 98.38 32 ASP B O 1
ATOM 2969 N N . ASP B 1 33 ? -21.047 -20.75 -19.453 1 98.31 33 ASP B N 1
ATOM 2970 C CA . ASP B 1 33 ? -20.734 -21.953 -20.219 1 98.31 33 ASP B CA 1
ATOM 2971 C C . ASP B 1 33 ? -19.484 -22.641 -19.672 1 98.31 33 ASP B C 1
ATOM 2973 O O . ASP B 1 33 ? -19.453 -23.859 -19.516 1 98.31 33 ASP B O 1
ATOM 2977 N N . PHE B 1 34 ? -18.453 -21.891 -19.453 1 98.38 34 PHE B N 1
ATOM 2978 C CA . PHE B 1 34 ? -17.219 -22.438 -18.922 1 98.38 34 PHE B CA 1
ATOM 2979 C C . PHE B 1 34 ? -17.438 -23.047 -17.547 1 98.38 34 PHE B C 1
ATOM 2981 O O . PHE B 1 34 ? -16.969 -24.156 -17.266 1 98.38 34 PHE B O 1
ATOM 2988 N N . ALA B 1 35 ? -18.156 -22.328 -16.641 1 98.06 35 ALA B N 1
ATOM 2989 C CA . ALA B 1 35 ? -18.438 -22.797 -15.289 1 98.06 35 ALA B CA 1
ATOM 2990 C C . ALA B 1 35 ? -19.188 -24.125 -15.32 1 98.06 35 ALA B C 1
ATOM 2992 O O . ALA B 1 35 ? -18.891 -25.031 -14.539 1 98.06 35 ALA B O 1
ATOM 2993 N N . ARG B 1 36 ? -20.109 -24.234 -16.234 1 96.56 36 ARG B N 1
ATOM 2994 C CA . ARG B 1 36 ? -20.891 -25.453 -16.344 1 96.56 36 ARG B CA 1
ATOM 2995 C C . ARG B 1 36 ? -20.047 -26.609 -16.875 1 96.56 36 ARG B C 1
ATOM 2997 O O . ARG B 1 36 ? -20.25 -27.766 -16.5 1 96.56 36 ARG B O 1
ATOM 3004 N N . SER B 1 37 ? -19.172 -26.25 -17.734 1 96.19 37 SER B N 1
ATOM 3005 C CA . SER B 1 37 ? -18.266 -27.281 -18.219 1 96.19 37 SER B CA 1
ATOM 3006 C C . SER B 1 37 ? -17.391 -27.844 -17.094 1 96.19 37 SER B C 1
ATOM 3008 O O . SER B 1 37 ? -17.078 -29.031 -17.078 1 96.19 37 SER B O 1
ATOM 3010 N N . LEU B 1 38 ? -16.969 -27.031 -16.203 1 94.88 38 LEU B N 1
ATOM 3011 C CA . LEU B 1 38 ? -16.203 -27.469 -15.047 1 94.88 38 LEU B CA 1
ATOM 3012 C C . LEU B 1 38 ? -17.047 -28.359 -14.148 1 94.88 38 LEU B C 1
ATOM 3014 O O . LEU B 1 38 ? -16.547 -29.359 -13.617 1 94.88 38 LEU B O 1
ATOM 3018 N N . ARG B 1 39 ? -18.266 -28 -13.984 1 91 39 ARG B N 1
ATOM 3019 C CA . ARG B 1 39 ? -19.188 -28.781 -13.156 1 91 39 ARG B CA 1
ATOM 3020 C C . ARG B 1 39 ? -19.344 -30.188 -13.695 1 91 39 ARG B C 1
ATOM 3022 O O . ARG B 1 39 ? -19.422 -31.156 -12.922 1 91 39 ARG B O 1
ATOM 3029 N N . GLY B 1 40 ? -19.359 -30.312 -14.977 1 87.88 40 GLY B N 1
ATOM 3030 C CA . GLY B 1 40 ? -19.672 -31.578 -15.617 1 87.88 40 GLY B CA 1
ATOM 3031 C C . GLY B 1 40 ? -18.453 -32.469 -15.781 1 87.88 40 GLY B C 1
ATOM 3032 O O . GLY B 1 40 ? -18.578 -33.625 -16.156 1 87.88 40 GLY B O 1
ATOM 3033 N N . ASP B 1 41 ? -17.297 -31.922 -15.523 1 87.94 41 ASP B N 1
ATOM 3034 C CA . ASP B 1 41 ? -16.062 -32.688 -15.711 1 87.94 41 ASP B CA 1
ATOM 3035 C C . ASP B 1 41 ? -15.32 -32.844 -14.391 1 87.94 41 ASP B C 1
ATOM 3037 O O . ASP B 1 41 ? -14.445 -32.031 -14.062 1 87.94 41 ASP B O 1
ATOM 3041 N N . ALA B 1 42 ? -15.445 -33.875 -13.781 1 82 42 ALA B N 1
ATOM 3042 C CA . ALA B 1 42 ? -14.906 -34.156 -12.453 1 82 42 ALA B CA 1
ATOM 3043 C C . ALA B 1 42 ? -13.391 -34.344 -12.5 1 82 42 ALA B C 1
ATOM 3045 O O . ALA B 1 42 ? -12.711 -34.25 -11.477 1 82 42 ALA B O 1
ATOM 3046 N N . ARG B 1 43 ? -12.953 -34.531 -13.695 1 83.69 43 ARG B N 1
ATOM 3047 C CA . ARG B 1 43 ? -11.531 -34.812 -13.828 1 83.69 43 ARG B CA 1
ATOM 3048 C C . ARG B 1 43 ? -10.703 -33.531 -13.898 1 83.69 43 ARG B C 1
ATOM 3050 O O . ARG B 1 43 ? -9.484 -33.562 -13.695 1 83.69 43 ARG B O 1
ATOM 3057 N N . THR B 1 44 ? -11.305 -32.531 -14.102 1 85.44 44 THR B N 1
ATOM 3058 C CA . THR B 1 44 ? -10.602 -31.266 -14.227 1 85.44 44 THR B CA 1
ATOM 3059 C C . THR B 1 44 ? -10.203 -30.719 -12.859 1 85.44 44 THR B C 1
ATOM 3061 O O . THR B 1 44 ? -11.062 -30.422 -12.031 1 85.44 44 THR B O 1
ATOM 3064 N N . ALA B 1 45 ? -8.883 -30.75 -12.617 1 85.25 45 ALA B N 1
ATOM 3065 C CA . ALA B 1 45 ? -8.352 -30.25 -11.352 1 85.25 45 ALA B CA 1
ATOM 3066 C C . ALA B 1 45 ? -6.926 -29.734 -11.523 1 85.25 45 ALA B C 1
ATOM 3068 O O . ALA B 1 45 ? -6.219 -30.141 -12.453 1 85.25 45 ALA B O 1
ATOM 3069 N N . ALA B 1 46 ? -6.629 -28.797 -10.641 1 87.5 46 ALA B N 1
ATOM 3070 C CA . ALA B 1 46 ? -5.27 -28.266 -10.688 1 87.5 46 ALA B CA 1
ATOM 3071 C C . ALA B 1 46 ? -4.262 -29.297 -10.188 1 87.5 46 ALA B C 1
ATOM 3073 O O . ALA B 1 46 ? -4.578 -30.125 -9.328 1 87.5 46 ALA B O 1
ATOM 3074 N N . ARG B 1 47 ? -3.029 -29.203 -10.758 1 87.88 47 ARG B N 1
ATOM 3075 C CA . ARG B 1 47 ? -1.928 -30.016 -10.25 1 87.88 47 ARG B CA 1
ATOM 3076 C C . ARG B 1 47 ? -1.519 -29.578 -8.852 1 87.88 47 ARG B C 1
ATOM 3078 O O . ARG B 1 47 ? -1.328 -28.375 -8.602 1 87.88 47 ARG B O 1
ATOM 3085 N N . PRO B 1 48 ? -1.39 -30.469 -8.016 1 87.06 48 PRO B N 1
ATOM 3086 C CA . PRO B 1 48 ? -0.989 -30.109 -6.648 1 87.06 48 PRO B CA 1
ATOM 3087 C C . PRO B 1 48 ? 0.468 -29.656 -6.559 1 87.06 48 PRO B C 1
ATOM 3089 O O . PRO B 1 48 ? 1.236 -29.859 -7.504 1 87.06 48 PRO B O 1
ATOM 3092 N N . TRP B 1 49 ? 0.827 -29.078 -5.426 1 89.31 49 TRP B N 1
ATOM 3093 C CA . TRP B 1 49 ? 2.129 -28.469 -5.164 1 89.31 49 TRP B CA 1
ATOM 3094 C C . TRP B 1 49 ? 3.252 -29.469 -5.395 1 89.31 49 TRP B C 1
ATOM 3096 O O . TRP B 1 49 ? 4.258 -29.156 -6.031 1 89.31 49 TRP B O 1
ATOM 3106 N N . ASP B 1 50 ? 3.078 -30.703 -4.922 1 87.81 50 ASP B N 1
ATOM 3107 C CA . ASP B 1 50 ? 4.156 -31.688 -4.879 1 87.81 50 ASP B CA 1
ATOM 3108 C C . ASP B 1 50 ? 4.352 -32.344 -6.238 1 87.81 50 ASP B C 1
ATOM 3110 O O . ASP B 1 50 ? 5.258 -33.156 -6.414 1 87.81 50 ASP B O 1
ATOM 3114 N N . GLN B 1 51 ? 3.562 -31.875 -7.199 1 88.56 51 GLN B N 1
ATOM 3115 C CA . GLN B 1 51 ? 3.691 -32.438 -8.539 1 88.56 51 GLN B CA 1
ATOM 3116 C C . GLN B 1 51 ? 4.375 -31.453 -9.484 1 88.56 51 GLN B C 1
ATOM 3118 O O . GLN B 1 51 ? 4.5 -31.719 -10.68 1 88.56 51 GLN B O 1
ATOM 3123 N N . CYS B 1 52 ? 4.797 -30.391 -8.977 1 89.5 52 CYS B N 1
ATOM 3124 C CA . CYS B 1 52 ? 5.566 -29.422 -9.75 1 89.5 52 CYS B CA 1
ATOM 3125 C C . CYS B 1 52 ? 7.059 -29.578 -9.492 1 89.5 52 CYS B C 1
ATOM 3127 O O . CYS B 1 52 ? 7.52 -29.391 -8.367 1 89.5 52 CYS B O 1
ATOM 3129 N N . ASP B 1 53 ? 7.809 -29.75 -10.477 1 90 53 ASP B N 1
ATOM 3130 C CA . ASP B 1 53 ? 9.219 -30.109 -10.359 1 90 53 ASP B CA 1
ATOM 3131 C C . ASP B 1 53 ? 10.031 -28.953 -9.789 1 90 53 ASP B C 1
ATOM 3133 O O . ASP B 1 53 ? 11.039 -29.172 -9.109 1 90 53 ASP B O 1
ATOM 3137 N N . CYS B 1 54 ? 9.602 -27.781 -10.031 1 93.69 54 CYS B N 1
ATOM 3138 C CA . CYS B 1 54 ? 10.406 -26.625 -9.617 1 93.69 54 CYS B CA 1
ATOM 3139 C C . CYS B 1 54 ? 10.188 -26.312 -8.141 1 93.69 54 CYS B C 1
ATOM 3141 O O . CYS B 1 54 ? 10.93 -25.531 -7.555 1 93.69 54 CYS B O 1
ATOM 3143 N N . HIS B 1 55 ? 9.203 -26.938 -7.535 1 95.69 55 HIS B N 1
ATOM 3144 C CA . HIS B 1 55 ? 8.938 -26.688 -6.121 1 95.69 55 HIS B CA 1
ATOM 3145 C C . HIS B 1 55 ? 9.859 -27.531 -5.234 1 95.69 55 HIS B C 1
ATOM 3147 O O . HIS B 1 55 ? 10.25 -28.625 -5.609 1 95.69 55 HIS B O 1
ATOM 3153 N N . LEU B 1 56 ? 10.203 -26.984 -4.121 1 96.12 56 LEU B N 1
ATOM 3154 C CA . LEU B 1 56 ? 10.961 -27.719 -3.115 1 96.12 56 LEU B CA 1
ATOM 3155 C C . LEU B 1 56 ? 10.062 -28.719 -2.387 1 96.12 56 LEU B C 1
ATOM 3157 O O . LEU B 1 56 ? 9.047 -28.328 -1.796 1 96.12 56 LEU B O 1
ATOM 3161 N N . ILE B 1 57 ? 10.453 -30 -2.475 1 93.88 57 ILE B N 1
ATOM 3162 C CA . ILE B 1 57 ? 9.711 -31.062 -1.797 1 93.88 57 ILE B CA 1
ATOM 3163 C C . ILE B 1 57 ? 10.625 -31.766 -0.798 1 93.88 57 ILE B C 1
ATOM 3165 O O . ILE B 1 57 ? 11.547 -32.469 -1.19 1 93.88 57 ILE B O 1
ATOM 3169 N N . VAL B 1 58 ? 10.367 -31.516 0.411 1 94.44 58 VAL B N 1
ATOM 3170 C CA . VAL B 1 58 ? 11.078 -32.156 1.5 1 94.44 58 VAL B CA 1
ATOM 3171 C C . VAL B 1 58 ? 10.078 -32.656 2.549 1 94.44 58 VAL B C 1
ATOM 3173 O O . VAL B 1 58 ? 8.875 -32.406 2.43 1 94.44 58 VAL B O 1
ATOM 3176 N N . ASP B 1 59 ? 10.547 -33.375 3.594 1 94.38 59 ASP B N 1
ATOM 3177 C CA . ASP B 1 59 ? 9.672 -33.906 4.641 1 94.38 59 ASP B CA 1
ATOM 3178 C C . ASP B 1 59 ? 9.219 -32.781 5.59 1 94.38 59 ASP B C 1
ATOM 3180 O O . ASP B 1 59 ? 9.93 -32.438 6.535 1 94.38 59 ASP B O 1
ATOM 3184 N N . VAL B 1 60 ? 8.008 -32.344 5.457 1 94.69 60 VAL B N 1
ATOM 3185 C CA . VAL B 1 60 ? 7.504 -31.188 6.199 1 94.69 60 VAL B CA 1
ATOM 3186 C C . VAL B 1 60 ? 6.965 -31.641 7.555 1 94.69 60 VAL B C 1
ATOM 3188 O O . VAL B 1 60 ? 6.457 -30.844 8.336 1 94.69 60 VAL B O 1
ATOM 3191 N N . THR B 1 61 ? 7.02 -32.906 7.848 1 92.69 61 THR B N 1
ATOM 3192 C CA . THR B 1 61 ? 6.629 -33.406 9.164 1 92.69 61 THR B CA 1
ATOM 3193 C C . THR B 1 61 ? 7.723 -33.125 10.195 1 92.69 61 THR B C 1
ATOM 3195 O O . THR B 1 61 ? 7.477 -33.156 11.398 1 92.69 61 THR B O 1
ATOM 3198 N N . THR B 1 62 ? 8.953 -32.969 9.703 1 95.12 62 THR B N 1
ATOM 3199 C CA . THR B 1 62 ? 10.055 -32.594 10.586 1 95.12 62 THR B CA 1
ATOM 3200 C C . THR B 1 62 ? 10.133 -31.078 10.734 1 95.12 62 THR B C 1
ATOM 3202 O O . THR B 1 62 ? 9.75 -30.328 9.82 1 95.12 62 THR B O 1
ATOM 3205 N N . ASP B 1 63 ? 10.633 -30.609 11.789 1 94.94 63 ASP B N 1
ATOM 3206 C CA . ASP B 1 63 ? 10.766 -29.172 12.016 1 94.94 63 ASP B CA 1
ATOM 3207 C C . ASP B 1 63 ? 11.711 -28.547 10.992 1 94.94 63 ASP B C 1
ATOM 3209 O O . ASP B 1 63 ? 11.461 -27.453 10.492 1 94.94 63 ASP B O 1
ATOM 3213 N N . ASP B 1 64 ? 12.766 -29.234 10.727 1 96.44 64 ASP B N 1
ATOM 3214 C CA . ASP B 1 64 ? 13.742 -28.734 9.766 1 96.44 64 ASP B CA 1
ATOM 3215 C C . ASP B 1 64 ? 13.141 -28.625 8.367 1 96.44 64 ASP B C 1
ATOM 3217 O O . ASP B 1 64 ? 13.336 -27.625 7.672 1 96.44 64 ASP B O 1
ATOM 3221 N N . GLY B 1 65 ? 12.477 -29.703 7.973 1 96.88 65 GLY B N 1
ATOM 3222 C CA . GLY B 1 65 ? 11.828 -29.688 6.672 1 96.88 65 GLY B CA 1
ATOM 3223 C C . GLY B 1 65 ? 10.734 -28.656 6.555 1 96.88 65 GLY B C 1
ATOM 3224 O O . GLY B 1 65 ? 10.578 -28.016 5.508 1 96.88 65 GLY B O 1
ATOM 3225 N N . ALA B 1 66 ? 10.008 -28.484 7.641 1 97.5 66 ALA B N 1
ATOM 3226 C CA . ALA B 1 66 ? 8.938 -27.5 7.672 1 97.5 66 ALA B CA 1
ATOM 3227 C C . ALA B 1 66 ? 9.5 -26.078 7.57 1 97.5 66 ALA B C 1
ATOM 3229 O O . ALA B 1 66 ? 8.984 -25.25 6.809 1 97.5 66 ALA B O 1
ATOM 3230 N N . GLU B 1 67 ? 10.531 -25.828 8.352 1 98.38 67 GLU B N 1
ATOM 3231 C CA . GLU B 1 67 ? 11.172 -24.516 8.336 1 98.38 67 GLU B CA 1
ATOM 3232 C C . GLU B 1 67 ? 11.727 -24.188 6.949 1 98.38 67 GLU B C 1
ATOM 3234 O O . GLU B 1 67 ? 11.523 -23.078 6.438 1 98.38 67 GLU B O 1
ATOM 3239 N N . LEU B 1 68 ? 12.391 -25.156 6.371 1 98.5 68 LEU B N 1
ATOM 3240 C CA . LEU B 1 68 ? 12.984 -24.969 5.055 1 98.5 68 LEU B CA 1
ATOM 3241 C C . LEU B 1 68 ? 11.914 -24.703 4.004 1 98.5 68 LEU B C 1
ATOM 3243 O O . LEU B 1 68 ? 12.078 -23.859 3.135 1 98.5 68 LEU B O 1
ATOM 3247 N N . THR B 1 69 ? 10.812 -25.453 4.078 1 98.12 69 THR B N 1
ATOM 3248 C CA . THR B 1 69 ? 9.711 -25.297 3.137 1 98.12 69 THR B CA 1
ATOM 3249 C C . THR B 1 69 ? 9.062 -23.922 3.277 1 98.12 69 THR B C 1
ATOM 3251 O O . THR B 1 69 ? 8.789 -23.25 2.277 1 98.12 69 THR B O 1
ATOM 3254 N N . ALA B 1 70 ? 8.844 -23.484 4.508 1 98.75 70 ALA B N 1
ATOM 3255 C CA . ALA B 1 70 ? 8.25 -22.172 4.746 1 98.75 70 ALA B CA 1
ATOM 3256 C C . ALA B 1 70 ? 9.141 -21.062 4.199 1 98.75 70 ALA B C 1
ATOM 3258 O O . ALA B 1 70 ? 8.656 -20.125 3.566 1 98.75 70 ALA B O 1
ATOM 3259 N N . LEU B 1 71 ? 10.414 -21.188 4.445 1 98.88 71 LEU B N 1
ATOM 3260 C CA . LEU B 1 71 ? 11.367 -20.188 3.953 1 98.88 71 LEU B CA 1
ATOM 3261 C C . LEU B 1 71 ? 11.391 -20.172 2.428 1 98.88 71 LEU B C 1
ATOM 3263 O O . LEU B 1 71 ? 11.406 -19.109 1.814 1 98.88 71 LEU B O 1
ATOM 3267 N N . TYR B 1 72 ? 11.406 -21.359 1.827 1 98.75 72 TYR B N 1
ATOM 3268 C CA . TYR B 1 72 ? 11.375 -21.484 0.374 1 98.75 72 TYR B CA 1
ATOM 3269 C C . TYR B 1 72 ? 10.172 -20.75 -0.21 1 98.75 72 TYR B C 1
ATOM 3271 O O . TYR B 1 72 ? 10.312 -19.953 -1.145 1 98.75 72 TYR B O 1
ATOM 3279 N N . VAL B 1 73 ? 9.008 -20.984 0.364 1 98.81 73 VAL B N 1
ATOM 3280 C CA . VAL B 1 73 ? 7.773 -20.406 -0.161 1 98.81 73 VAL B CA 1
ATOM 3281 C C . VAL B 1 73 ? 7.812 -18.875 -0.016 1 98.81 73 VAL B C 1
ATOM 3283 O O . VAL B 1 73 ? 7.43 -18.156 -0.934 1 98.81 73 VAL B O 1
ATOM 3286 N N . LEU B 1 74 ? 8.273 -18.406 1.104 1 98.88 74 LEU B N 1
ATOM 3287 C CA . LEU B 1 74 ? 8.336 -16.969 1.345 1 98.88 74 LEU B CA 1
ATOM 3288 C C . LEU B 1 74 ? 9.289 -16.281 0.362 1 98.88 74 LEU B C 1
ATOM 3290 O O . LEU B 1 74 ? 8.969 -15.227 -0.187 1 98.88 74 LEU B O 1
ATOM 3294 N N . LEU B 1 75 ? 10.438 -16.875 0.12 1 98.88 75 LEU B N 1
ATOM 3295 C CA . LEU B 1 75 ? 11.406 -16.312 -0.809 1 98.88 75 LEU B CA 1
ATOM 3296 C C . LEU B 1 75 ? 10.898 -16.391 -2.246 1 98.88 75 LEU B C 1
ATOM 3298 O O . LEU B 1 75 ? 11.086 -15.461 -3.031 1 98.88 75 LEU B O 1
ATOM 3302 N N . LEU B 1 76 ? 10.297 -17.531 -2.576 1 98.75 76 LEU B N 1
ATOM 3303 C CA . LEU B 1 76 ? 9.688 -17.719 -3.891 1 98.75 76 LEU B CA 1
ATOM 3304 C C . LEU B 1 76 ? 8.68 -16.609 -4.184 1 98.75 76 LEU B C 1
ATOM 3306 O O . LEU B 1 76 ? 8.773 -15.93 -5.211 1 98.75 76 LEU B O 1
ATOM 3310 N N . ASP B 1 77 ? 7.793 -16.375 -3.256 1 98.75 77 ASP B N 1
ATOM 3311 C CA . ASP B 1 77 ? 6.652 -15.516 -3.531 1 98.75 77 ASP B CA 1
ATOM 3312 C C . ASP B 1 77 ? 7.012 -14.047 -3.295 1 98.75 77 ASP B C 1
ATOM 3314 O O . ASP B 1 77 ? 6.316 -13.148 -3.771 1 98.75 77 ASP B O 1
ATOM 3318 N N . CYS B 1 78 ? 8.094 -13.75 -2.525 1 98.62 78 CYS B N 1
ATOM 3319 C CA . CYS B 1 78 ? 8.508 -12.352 -2.422 1 98.62 78 CYS B CA 1
ATOM 3320 C C . CYS B 1 78 ? 9.141 -11.875 -3.721 1 98.62 78 CYS B C 1
ATOM 3322 O O . CYS B 1 78 ? 9.195 -10.672 -3.982 1 98.62 78 CYS B O 1
ATOM 3324 N N . MET B 1 79 ? 9.578 -12.867 -4.605 1 98.44 79 MET B N 1
ATOM 3325 C CA . MET B 1 79 ? 10.219 -12.5 -5.867 1 98.44 79 MET B CA 1
ATOM 3326 C C . MET B 1 79 ? 9.359 -12.922 -7.055 1 98.44 79 MET B C 1
ATOM 3328 O O . MET B 1 79 ? 9.82 -12.914 -8.195 1 98.44 79 MET B O 1
ATOM 3332 N N . ASN B 1 80 ? 8.07 -13.312 -6.852 1 98.19 80 ASN B N 1
ATOM 3333 C CA . ASN B 1 80 ? 7.172 -13.875 -7.855 1 98.19 80 ASN B CA 1
ATOM 3334 C C . ASN B 1 80 ? 6.488 -12.781 -8.672 1 98.19 80 ASN B C 1
ATOM 3336 O O . ASN B 1 80 ? 5.27 -12.625 -8.609 1 98.19 80 ASN B O 1
ATOM 3340 N N . PHE B 1 81 ? 7.34 -12.078 -9.484 1 98.06 81 PHE B N 1
ATOM 3341 C CA . PHE B 1 81 ? 6.766 -10.992 -10.273 1 98.06 81 PHE B CA 1
ATOM 3342 C C . PHE B 1 81 ? 7.633 -10.68 -11.484 1 98.06 81 PHE B C 1
ATOM 3344 O O . PHE B 1 81 ? 8.797 -11.078 -11.539 1 98.06 81 PHE B O 1
ATOM 3351 N N . CYS B 1 82 ? 7.059 -10.062 -12.516 1 96.56 82 CYS B N 1
ATOM 3352 C CA . CYS B 1 82 ? 7.703 -9.406 -13.648 1 96.56 82 CYS B CA 1
ATOM 3353 C C . CYS B 1 82 ? 8.562 -10.391 -14.43 1 96.56 82 CYS B C 1
ATOM 3355 O O . CYS B 1 82 ? 9.789 -10.234 -14.492 1 96.56 82 CYS B O 1
ATOM 3357 N N . PHE B 1 83 ? 8.008 -11.281 -15.242 1 95.06 83 PHE B N 1
ATOM 3358 C CA . PHE B 1 83 ? 8.719 -12.352 -15.945 1 95.06 83 PHE B CA 1
ATOM 3359 C C . PHE B 1 83 ? 8.836 -12.039 -17.422 1 95.06 83 PHE B C 1
ATOM 3361 O O . PHE B 1 83 ? 9.586 -12.703 -18.156 1 95.06 83 PHE B O 1
ATOM 3368 N N . TRP B 1 84 ? 8.32 -10.992 -17.984 1 90.5 84 TRP B N 1
ATOM 3369 C CA . TRP B 1 84 ? 8.156 -10.828 -19.422 1 90.5 84 TRP B CA 1
ATOM 3370 C C . TRP B 1 84 ? 9.336 -10.078 -20.031 1 90.5 84 TRP B C 1
ATOM 3372 O O . TRP B 1 84 ? 9.648 -10.242 -21.203 1 90.5 84 TRP B O 1
ATOM 3382 N N . PRO B 1 85 ? 10.055 -9.203 -19.281 1 86.19 85 PRO B N 1
ATOM 3383 C CA . PRO B 1 85 ? 11.141 -8.453 -19.922 1 86.19 85 PRO B CA 1
ATOM 3384 C C . PRO B 1 85 ? 12.383 -9.312 -20.156 1 86.19 85 PRO B C 1
ATOM 3386 O O . PRO B 1 85 ? 13.141 -9.055 -21.094 1 86.19 85 PRO B O 1
ATOM 3389 N N . ALA B 1 86 ? 12.594 -10.203 -19.281 1 85.12 86 ALA B N 1
ATOM 3390 C CA . ALA B 1 86 ? 13.758 -11.07 -19.422 1 85.12 86 ALA B CA 1
ATOM 3391 C C . ALA B 1 86 ? 13.43 -12.289 -20.281 1 85.12 86 ALA B C 1
ATOM 3393 O O . ALA B 1 86 ? 12.492 -13.031 -19.969 1 85.12 86 ALA B O 1
ATOM 3394 N N . GLY B 1 87 ? 14.18 -12.492 -21.234 1 87.12 87 GLY B N 1
ATOM 3395 C CA . GLY B 1 87 ? 13.953 -13.648 -22.094 1 87.12 87 GLY B CA 1
ATOM 3396 C C . GLY B 1 87 ? 14.172 -14.969 -21.375 1 87.12 87 GLY B C 1
ATOM 3397 O O . GLY B 1 87 ? 15.133 -15.117 -20.609 1 87.12 87 GLY B O 1
ATOM 3398 N N . ASN B 1 88 ? 13.227 -15.844 -21.391 1 88.06 88 ASN B N 1
ATOM 3399 C CA . ASN B 1 88 ? 13.328 -17.219 -20.906 1 88.06 88 ASN B CA 1
ATOM 3400 C C . ASN B 1 88 ? 13.297 -17.281 -19.375 1 88.06 88 ASN B C 1
ATOM 3402 O O . ASN B 1 88 ? 13.727 -18.281 -18.781 1 88.06 88 ASN B O 1
ATOM 3406 N N . PHE B 1 89 ? 13.023 -16.203 -18.766 1 93.62 89 PHE B N 1
ATOM 3407 C CA . PHE B 1 89 ? 12.82 -16.234 -17.312 1 93.62 89 PHE B CA 1
ATOM 3408 C C . PHE B 1 89 ? 11.352 -16.469 -16.984 1 93.62 89 PHE B C 1
ATOM 3410 O O . PHE B 1 89 ? 10.5 -15.625 -17.297 1 93.62 89 PHE B O 1
ATOM 3417 N N . GLU B 1 90 ? 11.062 -17.562 -16.438 1 93.69 90 GLU B N 1
ATOM 3418 C CA . GLU B 1 90 ? 9.711 -17.938 -16.047 1 93.69 90 GLU B CA 1
ATOM 3419 C C . GLU B 1 90 ? 9.664 -18.406 -14.594 1 93.69 90 GLU B C 1
ATOM 3421 O O . GLU B 1 90 ? 10.68 -18.375 -13.898 1 93.69 90 GLU B O 1
ATOM 3426 N N . TYR B 1 91 ? 8.531 -18.781 -14.172 1 95.62 91 TYR B N 1
ATOM 3427 C CA . TYR B 1 91 ? 8.297 -19.234 -12.805 1 95.62 91 TYR B CA 1
ATOM 3428 C C . TYR B 1 91 ? 9.219 -20.391 -12.438 1 95.62 91 TYR B C 1
ATOM 3430 O O . TYR B 1 91 ? 9.703 -20.469 -11.312 1 95.62 91 TYR B O 1
ATOM 3438 N N . GLU B 1 92 ? 9.516 -21.234 -13.352 1 95.31 92 GLU B N 1
ATOM 3439 C CA . GLU B 1 92 ? 10.344 -22.406 -13.125 1 95.31 92 GLU B CA 1
ATOM 3440 C C . GLU B 1 92 ? 11.766 -22.016 -12.742 1 95.31 92 GLU B C 1
ATOM 3442 O O . GLU B 1 92 ? 12.367 -22.625 -11.844 1 95.31 92 GLU B O 1
ATOM 3447 N N . GLN B 1 93 ? 12.328 -21.047 -13.43 1 95.69 93 GLN B N 1
ATOM 3448 C CA . GLN B 1 93 ? 13.688 -20.609 -13.133 1 95.69 93 GLN B CA 1
ATOM 3449 C C . GLN B 1 93 ? 13.766 -19.938 -11.758 1 95.69 93 GLN B C 1
ATOM 3451 O O . GLN B 1 93 ? 14.75 -20.094 -11.047 1 95.69 93 GLN B O 1
ATOM 3456 N N . LEU B 1 94 ? 12.742 -19.219 -11.414 1 97.62 94 LEU B N 1
ATOM 3457 C CA . LEU B 1 94 ? 12.656 -18.625 -10.086 1 97.62 94 LEU B CA 1
ATOM 3458 C C . LEU B 1 94 ? 12.609 -19.703 -9.008 1 97.62 94 LEU B C 1
ATOM 3460 O O . LEU B 1 94 ? 13.406 -19.688 -8.07 1 97.62 94 LEU B O 1
ATOM 3464 N N . GLY B 1 95 ? 11.617 -20.656 -9.148 1 98.12 95 GLY B N 1
ATOM 3465 C CA . GLY B 1 95 ? 11.484 -21.734 -8.188 1 98.12 95 GLY B CA 1
ATOM 3466 C C . GLY B 1 95 ? 12.75 -22.547 -8.016 1 98.12 95 GLY B C 1
ATOM 3467 O O . GLY B 1 95 ? 13.219 -22.766 -6.895 1 98.12 95 GLY B O 1
ATOM 3468 N N . ASN B 1 96 ? 13.352 -22.922 -9.172 1 97.88 96 ASN B N 1
ATOM 3469 C CA . ASN B 1 96 ? 14.586 -23.703 -9.156 1 97.88 96 ASN B CA 1
ATOM 3470 C C . ASN B 1 96 ? 15.734 -22.906 -8.555 1 97.88 96 ASN B C 1
ATOM 3472 O O . ASN B 1 96 ? 16.609 -23.484 -7.887 1 97.88 96 ASN B O 1
ATOM 3476 N N . GLY B 1 97 ? 15.758 -21.656 -8.852 1 98 97 GLY B N 1
ATOM 3477 C CA . GLY B 1 97 ? 16.797 -20.797 -8.312 1 98 97 GLY B CA 1
ATOM 3478 C C . GLY B 1 97 ? 16.766 -20.703 -6.793 1 98 97 GLY B C 1
ATOM 3479 O O . GLY B 1 97 ? 17.797 -20.844 -6.137 1 98 97 GLY B O 1
ATOM 3480 N N . VAL B 1 98 ? 15.602 -20.469 -6.242 1 98.69 98 VAL B N 1
ATOM 3481 C CA . VAL B 1 98 ? 15.453 -20.406 -4.793 1 98.69 98 VAL B CA 1
ATOM 3482 C C . VAL B 1 98 ? 15.773 -21.766 -4.176 1 98.69 98 VAL B C 1
ATOM 3484 O O . VAL B 1 98 ? 16.438 -21.844 -3.137 1 98.69 98 VAL B O 1
ATOM 3487 N N . LYS B 1 99 ? 15.281 -22.812 -4.82 1 98 99 LYS B N 1
ATOM 3488 C CA . LYS B 1 99 ? 15.586 -24.172 -4.383 1 98 99 LYS B CA 1
ATOM 3489 C C . LYS B 1 99 ? 17.094 -24.406 -4.336 1 98 99 LYS B C 1
ATOM 3491 O O . LYS B 1 99 ? 17.609 -24.922 -3.344 1 98 99 LYS B O 1
ATOM 3496 N N . TRP B 1 100 ? 17.797 -24.031 -5.355 1 97.56 100 TRP B N 1
ATOM 3497 C CA . TRP B 1 100 ? 19.25 -24.172 -5.414 1 97.56 100 TRP B CA 1
ATOM 3498 C C . TRP B 1 100 ? 19.906 -23.391 -4.285 1 97.56 100 TRP B C 1
ATOM 3500 O O . TRP B 1 100 ? 20.844 -23.891 -3.65 1 97.56 100 TRP B O 1
ATOM 3510 N N . ALA B 1 101 ? 19.469 -22.172 -4.066 1 98.12 101 ALA B N 1
ATOM 3511 C CA . ALA B 1 101 ? 20.047 -21.328 -3.023 1 98.12 101 ALA B CA 1
ATOM 3512 C C . ALA B 1 101 ? 19.953 -22.016 -1.66 1 98.12 101 ALA B C 1
ATOM 3514 O O . ALA B 1 101 ? 20.938 -22.031 -0.905 1 98.12 101 ALA B O 1
ATOM 3515 N N . LEU B 1 102 ? 18.828 -22.609 -1.37 1 98.19 102 LEU B N 1
ATOM 3516 C CA . LEU B 1 102 ? 18.547 -23.078 -0.02 1 98.19 102 LEU B CA 1
ATOM 3517 C C . LEU B 1 102 ? 19.094 -24.5 0.179 1 98.19 102 LEU B C 1
ATOM 3519 O O . LEU B 1 102 ? 19.328 -24.922 1.312 1 98.19 102 LEU B O 1
ATOM 3523 N N . THR B 1 103 ? 19.312 -25.266 -0.893 1 97.31 103 THR B N 1
ATOM 3524 C CA . THR B 1 103 ? 19.688 -26.656 -0.741 1 97.31 103 THR B CA 1
ATOM 3525 C C . THR B 1 103 ? 21.047 -26.938 -1.378 1 97.31 103 THR B C 1
ATOM 3527 O O . THR B 1 103 ? 21.609 -28.016 -1.217 1 97.31 103 THR B O 1
ATOM 3530 N N . GLY B 1 104 ? 21.547 -25.969 -2.111 1 95.62 104 GLY B N 1
ATOM 3531 C CA . GLY B 1 104 ? 22.812 -26.141 -2.793 1 95.62 104 GLY B CA 1
ATOM 3532 C C . GLY B 1 104 ? 24.016 -26.031 -1.862 1 95.62 104 GLY B C 1
ATOM 3533 O O . GLY B 1 104 ? 23.875 -26.156 -0.644 1 95.62 104 GLY B O 1
ATOM 3534 N N . PRO B 1 105 ? 25.188 -25.75 -2.443 1 94.06 105 PRO B N 1
ATOM 3535 C CA . PRO B 1 105 ? 26.438 -25.766 -1.682 1 94.06 105 PRO B CA 1
ATOM 3536 C C . PRO B 1 105 ? 26.453 -24.75 -0.551 1 94.06 105 PRO B C 1
ATOM 3538 O O . PRO B 1 105 ? 27.031 -25 0.506 1 94.06 105 PRO B O 1
ATOM 3541 N N . GLN B 1 106 ? 25.781 -23.672 -0.754 1 93.44 106 GLN B N 1
ATOM 3542 C CA . GLN B 1 106 ? 25.766 -22.625 0.258 1 93.44 106 GLN B CA 1
ATOM 3543 C C . GLN B 1 106 ? 24.422 -22.562 0.962 1 93.44 106 GLN B C 1
ATOM 3545 O O . GLN B 1 106 ? 24.062 -21.531 1.533 1 93.44 106 GLN B O 1
ATOM 3550 N N . GLY B 1 107 ? 23.719 -23.562 0.891 1 95.62 107 GLY B N 1
ATOM 3551 C CA . GLY B 1 107 ? 22.375 -23.594 1.429 1 95.62 107 GLY B CA 1
ATOM 3552 C C . GLY B 1 107 ? 22.312 -23.234 2.898 1 95.62 107 GLY B C 1
ATOM 3553 O O . GLY B 1 107 ? 21.438 -22.453 3.309 1 95.62 107 GLY B O 1
ATOM 3554 N N . SER B 1 108 ? 23.25 -23.766 3.678 1 94.31 108 SER B N 1
ATOM 3555 C CA . SER B 1 108 ? 23.281 -23.5 5.113 1 94.31 108 SER B CA 1
ATOM 3556 C C . SER B 1 108 ? 23.453 -22 5.387 1 94.31 108 SER B C 1
ATOM 3558 O O . SER B 1 108 ? 22.906 -21.484 6.359 1 94.31 108 SER B O 1
ATOM 3560 N N . GLU B 1 109 ? 24.156 -21.328 4.535 1 96.25 109 GLU B N 1
ATOM 3561 C CA . GLU B 1 109 ? 24.359 -19.891 4.691 1 96.25 109 GLU B CA 1
ATOM 3562 C C . GLU B 1 109 ? 23.109 -19.109 4.312 1 96.25 109 GLU B C 1
ATOM 3564 O O . GLU B 1 109 ? 22.719 -18.172 5.016 1 96.25 109 GLU B O 1
ATOM 3569 N N . TRP B 1 110 ? 22.453 -19.484 3.277 1 96.94 110 TRP B N 1
ATOM 3570 C CA . TRP B 1 110 ? 21.281 -18.766 2.766 1 96.94 110 TRP B CA 1
ATOM 3571 C C . TRP B 1 110 ? 20.078 -18.984 3.662 1 96.94 110 TRP B C 1
ATOM 3573 O O . TRP B 1 110 ? 19.078 -18.25 3.566 1 96.94 110 TRP B O 1
ATOM 3583 N N . CYS B 1 111 ? 20.156 -19.891 4.527 1 97.5 111 CYS B N 1
ATOM 3584 C CA . CYS B 1 111 ? 19.062 -20.125 5.469 1 97.5 111 CYS B CA 1
ATOM 3585 C C . CYS B 1 111 ? 19.188 -19.234 6.688 1 97.5 111 CYS B C 1
ATOM 3587 O O . CYS B 1 111 ? 18.281 -19.156 7.512 1 97.5 111 CYS B O 1
ATOM 3589 N N . LYS B 1 112 ? 20.297 -18.5 6.762 1 97.62 112 LYS B N 1
ATOM 3590 C CA . LYS B 1 112 ? 20.516 -17.547 7.855 1 97.62 112 LYS B CA 1
ATOM 3591 C C . LYS B 1 112 ? 20.031 -16.156 7.488 1 97.62 112 LYS B C 1
ATOM 3593 O O . LYS B 1 112 ? 20.422 -15.602 6.461 1 97.62 112 LYS B O 1
ATOM 3598 N N . MET B 1 113 ? 19.234 -15.57 8.383 1 98.5 113 MET B N 1
ATOM 3599 C CA . MET B 1 113 ? 18.609 -14.289 8.094 1 98.5 113 MET B CA 1
ATOM 3600 C C . MET B 1 113 ? 19.656 -13.188 7.969 1 98.5 113 MET B C 1
ATOM 3602 O O . MET B 1 113 ? 19.5 -12.273 7.156 1 98.5 113 MET B O 1
ATOM 3606 N N . ASP B 1 114 ? 20.688 -13.242 8.703 1 97.94 114 ASP B N 1
ATOM 3607 C CA . ASP B 1 114 ? 21.734 -12.227 8.617 1 97.94 114 ASP B CA 1
ATOM 3608 C C . ASP B 1 114 ? 22.391 -12.219 7.23 1 97.94 114 ASP B C 1
ATOM 3610 O O . ASP B 1 114 ? 22.719 -11.164 6.703 1 97.94 114 ASP B O 1
ATOM 3614 N N . ARG B 1 115 ? 22.609 -13.422 6.715 1 98.12 115 ARG B N 1
ATOM 3615 C CA . ARG B 1 115 ? 23.188 -13.539 5.375 1 98.12 115 ARG B CA 1
ATOM 3616 C C . ARG B 1 115 ? 22.188 -13.062 4.32 1 98.12 115 ARG B C 1
ATOM 3618 O O . ARG B 1 115 ? 22.547 -12.312 3.412 1 98.12 115 ARG B O 1
ATOM 3625 N N . LEU B 1 116 ? 20.969 -13.477 4.41 1 98.5 116 LEU B N 1
ATOM 3626 C CA . LEU B 1 116 ? 19.922 -13.102 3.463 1 98.5 116 LEU B CA 1
ATOM 3627 C C . LEU B 1 116 ? 19.688 -11.594 3.479 1 98.5 116 LEU B C 1
ATOM 3629 O O . LEU B 1 116 ? 19.391 -10.992 2.441 1 98.5 116 LEU B O 1
ATOM 3633 N N . ALA B 1 117 ? 19.812 -10.977 4.633 1 98.31 117 ALA B N 1
ATOM 3634 C CA . ALA B 1 117 ? 19.562 -9.547 4.797 1 98.31 117 ALA B CA 1
ATOM 3635 C C . ALA B 1 117 ? 20.625 -8.719 4.062 1 98.31 117 ALA B C 1
ATOM 3637 O O . ALA B 1 117 ? 20.438 -7.512 3.863 1 98.31 117 ALA B O 1
ATOM 3638 N N . GLU B 1 118 ? 21.656 -9.367 3.568 1 98 118 GLU B N 1
ATOM 3639 C CA . GLU B 1 118 ? 22.734 -8.656 2.885 1 98 118 GLU B CA 1
ATOM 3640 C C . GLU B 1 118 ? 22.938 -9.188 1.47 1 98 118 GLU B C 1
ATOM 3642 O O . GLU B 1 118 ? 23.969 -8.93 0.844 1 98 118 GLU B O 1
ATOM 3647 N N . VAL B 1 119 ? 22.031 -9.961 1.047 1 98.44 119 VAL B N 1
ATOM 3648 C CA . VAL B 1 119 ? 22.156 -10.562 -0.277 1 98.44 119 VAL B CA 1
ATOM 3649 C C . VAL B 1 119 ? 22.359 -9.477 -1.322 1 98.44 119 VAL B C 1
ATOM 3651 O O . VAL B 1 119 ? 21.844 -8.359 -1.18 1 98.44 119 VAL B O 1
ATOM 3654 N N . THR B 1 120 ? 23.094 -9.75 -2.354 1 98.38 120 THR B N 1
ATOM 3655 C CA . THR B 1 120 ? 23.391 -8.773 -3.398 1 98.38 120 THR B CA 1
ATOM 3656 C C . THR B 1 120 ? 22.672 -9.133 -4.695 1 98.38 120 THR B C 1
ATOM 3658 O O . THR B 1 120 ? 22.141 -10.234 -4.836 1 98.38 120 THR B O 1
ATOM 3661 N N . ALA B 1 121 ? 22.656 -8.172 -5.617 1 98.31 121 ALA B N 1
ATOM 3662 C CA . ALA B 1 121 ? 22.062 -8.391 -6.93 1 98.31 121 ALA B CA 1
ATOM 3663 C C . ALA B 1 121 ? 22.781 -9.516 -7.676 1 98.31 121 ALA B C 1
ATOM 3665 O O . ALA B 1 121 ? 22.141 -10.328 -8.344 1 98.31 121 ALA B O 1
ATOM 3666 N N . ASP B 1 122 ? 24.078 -9.555 -7.547 1 97.31 122 ASP B N 1
ATOM 3667 C CA . ASP B 1 122 ? 24.859 -10.609 -8.188 1 97.31 122 ASP B CA 1
ATOM 3668 C C . ASP B 1 122 ? 24.469 -11.984 -7.652 1 97.31 122 ASP B C 1
ATOM 3670 O O . ASP B 1 122 ? 24.344 -12.938 -8.422 1 97.31 122 ASP B O 1
ATOM 3674 N N . GLU B 1 123 ? 24.281 -12.078 -6.418 1 97.31 123 GLU B N 1
ATOM 3675 C CA . GLU B 1 123 ? 23.969 -13.352 -5.789 1 97.31 123 GLU B CA 1
ATOM 3676 C C . GLU B 1 123 ? 22.562 -13.82 -6.18 1 97.31 123 GLU B C 1
ATOM 3678 O O . GLU B 1 123 ? 22.359 -15 -6.469 1 97.31 123 GLU B O 1
ATOM 3683 N N . VAL B 1 124 ? 21.594 -12.922 -6.227 1 98 124 VAL B N 1
ATOM 3684 C CA . VAL B 1 124 ? 20.234 -13.289 -6.629 1 98 124 VAL B CA 1
ATOM 3685 C C . VAL B 1 124 ? 20.234 -13.727 -8.094 1 98 124 VAL B C 1
ATOM 3687 O O . VAL B 1 124 ? 19.578 -14.711 -8.445 1 98 124 VAL B O 1
ATOM 3690 N N . CYS B 1 125 ? 20.938 -13.031 -8.938 1 96.25 125 CYS B N 1
ATOM 3691 C CA . CYS B 1 125 ? 21.047 -13.445 -10.336 1 96.25 125 CYS B CA 1
ATOM 3692 C C . CYS B 1 125 ? 21.688 -14.828 -10.445 1 96.25 125 CYS B C 1
ATOM 3694 O O . CYS B 1 125 ? 21.281 -15.633 -11.289 1 96.25 125 CYS B O 1
ATOM 3696 N N . ASP B 1 126 ? 22.656 -15.023 -9.578 1 95.81 126 ASP B N 1
ATOM 3697 C CA . ASP B 1 126 ? 23.312 -16.328 -9.555 1 95.81 126 ASP B CA 1
ATOM 3698 C C . ASP B 1 126 ? 22.312 -17.438 -9.211 1 95.81 126 ASP B C 1
ATOM 3700 O O . ASP B 1 126 ? 22.359 -18.531 -9.781 1 95.81 126 ASP B O 1
ATOM 3704 N N . TRP B 1 127 ? 21.391 -17.172 -8.242 1 97.19 127 TRP B N 1
ATOM 3705 C CA . TRP B 1 127 ? 20.328 -18.141 -7.945 1 97.19 127 TRP B CA 1
ATOM 3706 C C . TRP B 1 127 ? 19.562 -18.516 -9.203 1 97.19 127 TRP B C 1
ATOM 3708 O O . TRP B 1 127 ? 19.359 -19.703 -9.492 1 97.19 127 TRP B O 1
ATOM 3718 N N . PHE B 1 128 ? 19.188 -17.484 -9.992 1 96.69 128 PHE B N 1
ATOM 3719 C CA . PHE B 1 128 ? 18.359 -17.688 -11.164 1 96.69 128 PHE B CA 1
ATOM 3720 C C . PHE B 1 128 ? 19.125 -18.422 -12.258 1 96.69 128 PHE B C 1
ATOM 3722 O O . PHE B 1 128 ? 18.562 -19.281 -12.93 1 96.69 128 PHE B O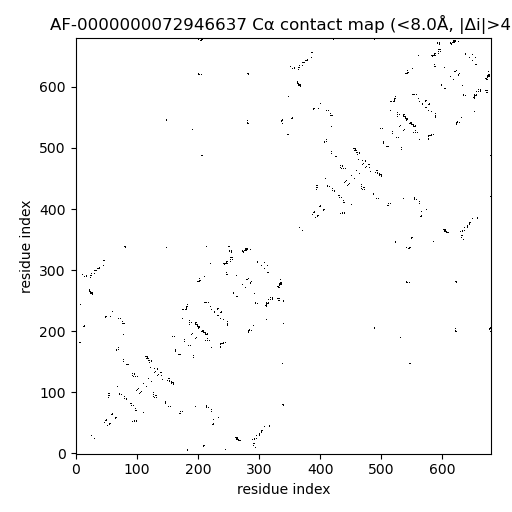 1
ATOM 3729 N N . ASN B 1 129 ? 20.375 -18.062 -12.398 1 96.31 129 ASN B N 1
ATOM 3730 C CA . ASN B 1 129 ? 21.188 -18.719 -13.414 1 96.31 129 ASN B CA 1
ATOM 3731 C C . ASN B 1 129 ? 21.375 -20.203 -13.117 1 96.31 129 ASN B C 1
ATOM 3733 O O . ASN B 1 129 ? 21.297 -21.031 -14.023 1 96.31 129 ASN B O 1
ATOM 3737 N N . HIS B 1 130 ? 21.578 -20.5 -11.906 1 95.06 130 HIS B N 1
ATOM 3738 C CA . HIS B 1 130 ? 21.688 -21.906 -11.516 1 95.06 130 HIS B CA 1
ATOM 3739 C C . HIS B 1 130 ? 20.359 -22.625 -11.672 1 95.06 130 HIS B C 1
ATOM 3741 O O . HIS B 1 130 ? 20.312 -23.766 -12.102 1 95.06 130 HIS B O 1
ATOM 3747 N N . GLY B 1 131 ? 19.344 -21.891 -11.336 1 93.06 131 GLY B N 1
ATOM 3748 C CA . GLY B 1 131 ? 18.016 -22.469 -11.516 1 93.06 131 GLY B CA 1
ATOM 3749 C C . GLY B 1 131 ? 17.688 -22.766 -12.961 1 93.06 131 GLY B C 1
ATOM 3750 O O . GLY B 1 131 ? 16.891 -23.672 -13.25 1 93.06 131 GLY B O 1
ATOM 3751 N N . ALA B 1 132 ? 18.266 -22.031 -13.789 1 92.81 132 ALA B N 1
ATOM 3752 C CA . ALA B 1 132 ? 18.031 -22.188 -15.219 1 92.81 132 ALA B CA 1
ATOM 3753 C C . ALA B 1 132 ? 19 -23.219 -15.812 1 92.81 132 ALA B C 1
ATOM 3755 O O . ALA B 1 132 ? 18.891 -23.578 -16.984 1 92.81 132 ALA B O 1
ATOM 3756 N N . GLY B 1 133 ? 19.906 -23.672 -15.023 1 92.5 133 GLY B N 1
ATOM 3757 C CA . GLY B 1 133 ? 20.891 -24.641 -15.492 1 92.5 133 GLY B CA 1
ATOM 3758 C C . GLY B 1 133 ? 21.953 -24.031 -16.375 1 92.5 133 GLY B C 1
ATOM 3759 O O . GLY B 1 133 ? 22.531 -24.703 -17.234 1 92.5 133 GLY B O 1
ATOM 3760 N N . ILE B 1 134 ? 22.109 -22.797 -16.188 1 88.44 134 ILE B N 1
ATOM 3761 C CA . ILE B 1 134 ? 23.141 -22.125 -16.984 1 88.44 134 ILE B CA 1
ATOM 3762 C C . ILE B 1 134 ? 24.516 -22.5 -16.484 1 88.44 134 ILE B C 1
ATOM 3764 O O . ILE B 1 134 ? 24.828 -22.328 -15.297 1 88.44 134 ILE B O 1
ATOM 3768 N N . VAL B 1 135 ? 25.359 -22.906 -17.391 1 86.38 135 VAL B N 1
ATOM 3769 C CA . VAL B 1 135 ? 26.672 -23.422 -17.031 1 86.38 135 VAL B CA 1
ATOM 3770 C C . VAL B 1 135 ? 27.734 -22.359 -17.312 1 86.38 135 VAL B C 1
ATOM 3772 O O . VAL B 1 135 ? 28.609 -22.094 -16.484 1 86.38 135 VAL B O 1
ATOM 3775 N N . ASP B 1 136 ? 27.547 -21.672 -18.469 1 89.25 136 ASP B N 1
ATOM 3776 C CA . ASP B 1 136 ? 28.484 -20.641 -18.875 1 89.25 136 ASP B CA 1
ATOM 3777 C C . ASP B 1 136 ? 28.016 -19.266 -18.406 1 89.25 136 ASP B C 1
ATOM 3779 O O . ASP B 1 136 ? 26.953 -18.797 -18.797 1 89.25 136 ASP B O 1
ATOM 3783 N N . GLU B 1 137 ? 28.828 -18.672 -17.719 1 85.5 137 GLU B N 1
ATOM 3784 C CA . GLU B 1 137 ? 28.516 -17.359 -17.141 1 85.5 137 GLU B CA 1
ATOM 3785 C C . GLU B 1 137 ? 28.125 -16.359 -18.234 1 85.5 137 GLU B C 1
ATOM 3787 O O . GLU B 1 137 ? 27.281 -15.492 -18 1 85.5 137 GLU B O 1
ATOM 3792 N N . LYS B 1 138 ? 28.688 -16.484 -19.359 1 89.69 138 LYS B N 1
ATOM 3793 C CA . LYS B 1 138 ? 28.438 -15.547 -20.453 1 89.69 138 LYS B CA 1
ATOM 3794 C C . LYS B 1 138 ? 27 -15.656 -20.938 1 89.69 138 LYS B C 1
ATOM 3796 O O . LYS B 1 138 ? 26.469 -14.719 -21.547 1 89.69 138 LYS B O 1
ATOM 3801 N N . ASP B 1 139 ? 26.375 -16.75 -20.625 1 89.62 139 ASP B N 1
ATOM 3802 C CA . ASP B 1 139 ? 25.016 -17.016 -21.078 1 89.62 139 ASP B CA 1
ATOM 3803 C C . ASP B 1 139 ? 23.984 -16.625 -20.016 1 89.62 139 ASP B C 1
ATOM 3805 O O . ASP B 1 139 ? 22.781 -16.703 -20.25 1 89.62 139 ASP B O 1
ATOM 3809 N N . GLY B 1 140 ? 24.5 -16.219 -18.875 1 91.62 140 GLY B N 1
ATOM 3810 C CA . GLY B 1 140 ? 23.625 -15.961 -17.734 1 91.62 140 GLY B CA 1
ATOM 3811 C C . GLY B 1 140 ? 23.156 -14.523 -17.656 1 91.62 140 GLY B C 1
ATOM 3812 O O . GLY B 1 140 ? 23.734 -13.641 -18.297 1 91.62 140 GLY B O 1
ATOM 3813 N N . TRP B 1 141 ? 22.047 -14.367 -16.969 1 93.19 141 TRP B N 1
ATOM 3814 C CA . TRP B 1 141 ? 21.547 -13.016 -16.703 1 93.19 141 TRP B CA 1
ATOM 3815 C C . TRP B 1 141 ? 22.516 -12.258 -15.805 1 93.19 141 TRP B C 1
ATOM 3817 O O . TRP B 1 141 ? 23.094 -12.828 -14.883 1 93.19 141 TRP B O 1
ATOM 3827 N N . ARG B 1 142 ? 22.688 -10.977 -16.094 1 93.31 142 ARG B N 1
ATOM 3828 C CA . ARG B 1 142 ? 23.453 -10.055 -15.273 1 93.31 142 ARG B CA 1
ATOM 3829 C C . ARG B 1 142 ? 22.531 -9.031 -14.602 1 93.31 142 ARG B C 1
ATOM 3831 O O . ARG B 1 142 ? 21.5 -8.648 -15.164 1 93.31 142 ARG B O 1
ATOM 3838 N N . PRO B 1 143 ? 22.938 -8.594 -13.375 1 93.62 143 PRO B N 1
ATOM 3839 C CA . PRO B 1 143 ? 22.078 -7.684 -12.617 1 93.62 143 PRO B CA 1
ATOM 3840 C C . PRO B 1 143 ? 21.656 -6.449 -13.414 1 93.62 143 PRO B C 1
ATOM 3842 O O . PRO B 1 143 ? 20.5 -6.023 -13.352 1 93.62 143 PRO B O 1
ATOM 3845 N N . GLN B 1 144 ? 22.531 -5.918 -14.141 1 89.56 144 GLN B N 1
ATOM 3846 C CA . GLN B 1 144 ? 22.266 -4.668 -14.844 1 89.56 144 GLN B CA 1
ATOM 3847 C C . GLN B 1 144 ? 21.203 -4.859 -15.922 1 89.56 144 GLN B C 1
ATOM 3849 O O . GLN B 1 144 ? 20.531 -3.9 -16.328 1 89.56 144 GLN B O 1
ATOM 3854 N N . GLU B 1 145 ? 21.016 -6.113 -16.266 1 88.75 145 GLU B N 1
ATOM 3855 C CA . GLU B 1 145 ? 20.094 -6.383 -17.375 1 88.75 145 GLU B CA 1
ATOM 3856 C C . GLU B 1 145 ? 18.828 -7.059 -16.891 1 88.75 145 GLU B C 1
ATOM 3858 O O . GLU B 1 145 ? 17.859 -7.176 -17.641 1 88.75 145 GLU B O 1
ATOM 3863 N N . PHE B 1 146 ? 18.812 -7.473 -15.719 1 93.12 146 PHE B N 1
ATOM 3864 C CA . PHE B 1 146 ? 17.672 -8.234 -15.227 1 93.12 146 PHE B CA 1
ATOM 3865 C C . PHE B 1 146 ? 16.578 -7.312 -14.703 1 93.12 146 PHE B C 1
ATOM 3867 O O . PHE B 1 146 ? 16.844 -6.395 -13.922 1 93.12 146 PHE B O 1
ATOM 3874 N N . PRO B 1 147 ? 15.367 -7.617 -15.086 1 92.75 147 PRO B N 1
ATOM 3875 C CA . PRO B 1 147 ? 14.281 -6.711 -14.727 1 92.75 147 PRO B CA 1
ATOM 3876 C C . PRO B 1 147 ? 14.055 -6.637 -13.219 1 92.75 147 PRO B C 1
ATOM 3878 O O . PRO B 1 147 ? 13.875 -7.668 -12.562 1 92.75 147 PRO B O 1
ATOM 3881 N N . LEU B 1 148 ? 14.07 -5.457 -12.695 1 97.19 148 LEU B N 1
ATOM 3882 C CA . LEU B 1 148 ? 13.703 -5.121 -11.328 1 97.19 148 LEU B CA 1
ATOM 3883 C C . LEU B 1 148 ? 14.547 -5.914 -10.328 1 97.19 148 LEU B C 1
ATOM 3885 O O . LEU B 1 148 ? 14.047 -6.332 -9.281 1 97.19 148 LEU B O 1
ATOM 3889 N N . ILE B 1 149 ? 15.789 -6.125 -10.648 1 97.56 149 ILE B N 1
ATOM 3890 C CA . ILE B 1 149 ? 16.672 -6.902 -9.781 1 97.56 149 ILE B CA 1
ATOM 3891 C C . ILE B 1 149 ? 16.875 -6.172 -8.461 1 97.56 149 ILE B C 1
ATOM 3893 O O . ILE B 1 149 ? 16.953 -6.805 -7.402 1 97.56 149 ILE B O 1
ATOM 3897 N N . SER B 1 150 ? 16.953 -4.863 -8.477 1 96.88 150 SER B N 1
ATOM 3898 C CA . SER B 1 150 ? 17.109 -4.098 -7.246 1 96.88 150 SER B CA 1
ATOM 3899 C C . SER B 1 150 ? 15.922 -4.297 -6.312 1 96.88 150 SER B C 1
ATOM 3901 O O . SER B 1 150 ? 16.094 -4.363 -5.094 1 96.88 150 SER B O 1
ATOM 3903 N N . GLU B 1 151 ? 14.727 -4.41 -6.883 1 98.19 151 GLU B N 1
ATOM 3904 C CA . GLU B 1 151 ? 13.539 -4.668 -6.074 1 98.19 151 GLU B CA 1
ATOM 3905 C C . GLU B 1 151 ? 13.539 -6.09 -5.523 1 98.19 151 GLU B C 1
ATOM 3907 O O . GLU B 1 151 ? 13.133 -6.324 -4.387 1 98.19 151 GLU B O 1
ATOM 3912 N N . ARG B 1 152 ? 13.977 -7.039 -6.344 1 98.44 152 ARG B N 1
ATOM 3913 C CA . ARG B 1 152 ? 14.055 -8.406 -5.848 1 98.44 152 ARG B CA 1
ATOM 3914 C C . ARG B 1 152 ? 15 -8.508 -4.656 1 98.44 152 ARG B C 1
ATOM 3916 O O . ARG B 1 152 ? 14.68 -9.141 -3.65 1 98.44 152 ARG B O 1
ATOM 3923 N N . VAL B 1 153 ? 16.109 -7.832 -4.773 1 98.56 153 VAL B N 1
ATOM 3924 C CA . VAL B 1 153 ? 17.078 -7.797 -3.686 1 98.56 153 VAL B CA 1
ATOM 3925 C C . VAL B 1 153 ? 16.469 -7.125 -2.461 1 98.56 153 VAL B C 1
ATOM 3927 O O . VAL B 1 153 ? 16.562 -7.648 -1.347 1 98.56 153 VAL B O 1
ATOM 3930 N N . ARG B 1 154 ? 15.828 -6 -2.654 1 98.06 154 ARG B N 1
ATOM 3931 C CA . ARG B 1 154 ? 15.195 -5.266 -1.562 1 98.06 154 ARG B CA 1
ATOM 3932 C C . ARG B 1 154 ? 14.164 -6.129 -0.844 1 98.06 154 ARG B C 1
ATOM 3934 O O . ARG B 1 154 ? 14.109 -6.141 0.388 1 98.06 154 ARG B O 1
ATOM 3941 N N . LEU B 1 155 ? 13.422 -6.848 -1.594 1 98.75 155 LEU B N 1
ATOM 3942 C CA . LEU B 1 155 ? 12.32 -7.621 -1.025 1 98.75 155 LEU B CA 1
ATOM 3943 C C . LEU B 1 155 ? 12.844 -8.844 -0.281 1 98.75 155 LEU B C 1
ATOM 3945 O O . LEU B 1 155 ? 12.297 -9.227 0.756 1 98.75 155 LEU B O 1
ATOM 3949 N N . VAL B 1 156 ? 13.891 -9.461 -0.797 1 98.81 156 VAL B N 1
ATOM 3950 C CA . VAL B 1 156 ? 14.516 -10.57 -0.08 1 98.81 156 VAL B CA 1
ATOM 3951 C C . VAL B 1 156 ? 15.062 -10.07 1.256 1 98.81 156 VAL B C 1
ATOM 3953 O O . VAL B 1 156 ? 14.844 -10.703 2.295 1 98.81 156 VAL B O 1
ATOM 3956 N N . ARG B 1 157 ? 15.742 -8.977 1.215 1 98.62 157 ARG B N 1
ATOM 3957 C CA . ARG B 1 157 ? 16.297 -8.406 2.434 1 98.62 157 ARG B CA 1
ATOM 3958 C C . ARG B 1 157 ? 15.203 -8.023 3.418 1 98.62 157 ARG B C 1
ATOM 3960 O O . ARG B 1 157 ? 15.359 -8.188 4.629 1 98.62 157 ARG B O 1
ATOM 3967 N N . GLU B 1 158 ? 14.141 -7.52 2.904 1 98.19 158 GLU B N 1
ATOM 3968 C CA . GLU B 1 158 ? 13 -7.16 3.74 1 98.19 158 GLU B CA 1
ATOM 3969 C C . GLU B 1 158 ? 12.453 -8.375 4.488 1 98.19 158 GLU B C 1
ATOM 3971 O O . GLU B 1 158 ? 12.195 -8.305 5.691 1 98.19 158 GLU B O 1
ATOM 3976 N N . VAL B 1 159 ? 12.281 -9.445 3.779 1 98.62 159 VAL B N 1
ATOM 3977 C CA . VAL B 1 159 ? 11.781 -10.68 4.387 1 98.62 159 VAL B CA 1
ATOM 3978 C C . VAL B 1 159 ? 12.758 -11.156 5.457 1 98.62 159 VAL B C 1
ATOM 3980 O O . VAL B 1 159 ? 12.352 -11.516 6.566 1 98.62 159 VAL B O 1
ATOM 3983 N N . ALA B 1 160 ? 14.039 -11.125 5.125 1 98.75 160 ALA B N 1
ATOM 3984 C CA . ALA B 1 160 ? 15.062 -11.586 6.059 1 98.75 160 ALA B CA 1
ATOM 3985 C C . ALA B 1 160 ? 15.047 -10.758 7.344 1 98.75 160 ALA B C 1
ATOM 3987 O O . ALA B 1 160 ? 15.055 -11.312 8.445 1 98.75 160 ALA B O 1
ATOM 3988 N N . ARG B 1 161 ? 15.008 -9.492 7.207 1 97.75 161 ARG B N 1
ATOM 3989 C CA . ARG B 1 161 ? 15 -8.617 8.375 1 97.75 161 ARG B CA 1
ATOM 3990 C C . ARG B 1 161 ? 13.719 -8.797 9.188 1 97.75 161 ARG B C 1
ATOM 3992 O O . ARG B 1 161 ? 13.758 -8.82 10.422 1 97.75 161 ARG B O 1
ATOM 3999 N N . GLY B 1 162 ? 12.602 -8.898 8.492 1 97.5 162 GLY B N 1
ATOM 4000 C CA . GLY B 1 162 ? 11.344 -9.141 9.188 1 97.5 162 GLY B CA 1
ATOM 4001 C C . GLY B 1 162 ? 11.344 -10.422 9.992 1 97.5 162 GLY B C 1
ATOM 4002 O O . GLY B 1 162 ? 10.898 -10.438 11.141 1 97.5 162 GLY B O 1
ATOM 4003 N N . LEU B 1 163 ? 11.867 -11.445 9.398 1 98.56 163 LEU B N 1
ATOM 4004 C CA . LEU B 1 163 ? 11.938 -12.727 10.102 1 98.56 163 LEU B CA 1
ATOM 4005 C C . LEU B 1 163 ? 12.883 -12.641 11.297 1 98.56 163 LEU B C 1
ATOM 4007 O O . LEU B 1 163 ? 12.562 -13.141 12.383 1 98.56 163 LEU B O 1
ATOM 4011 N N . ARG B 1 164 ? 14 -12.016 11.078 1 98 164 ARG B N 1
ATOM 4012 C CA . ARG B 1 164 ? 14.992 -11.867 12.133 1 98 164 ARG B CA 1
ATOM 4013 C C . ARG B 1 164 ? 14.422 -11.078 13.312 1 98 164 ARG B C 1
ATOM 4015 O O . ARG B 1 164 ? 14.547 -11.492 14.461 1 98 164 ARG B O 1
ATOM 4022 N N . ASP B 1 165 ? 13.734 -10.07 13.047 1 95.31 165 ASP B N 1
ATOM 4023 C CA . ASP B 1 165 ? 13.359 -9.094 14.062 1 95.31 165 ASP B CA 1
ATOM 4024 C C . ASP B 1 165 ? 12.062 -9.508 14.766 1 95.31 165 ASP B C 1
ATOM 4026 O O . ASP B 1 165 ? 11.867 -9.195 15.945 1 95.31 165 ASP B O 1
ATOM 4030 N N . GLU B 1 166 ? 11.195 -10.219 14.055 1 95.75 166 GLU B N 1
ATOM 4031 C CA . GLU B 1 166 ? 9.852 -10.391 14.609 1 95.75 166 GLU B CA 1
ATOM 4032 C C . GLU B 1 166 ? 9.531 -11.867 14.828 1 95.75 166 GLU B C 1
ATOM 4034 O O . GLU B 1 166 ? 8.594 -12.203 15.555 1 95.75 166 GLU B O 1
ATOM 4039 N N . TYR B 1 167 ? 10.328 -12.742 14.258 1 97.88 167 TYR B N 1
ATOM 4040 C CA . TYR B 1 167 ? 9.961 -14.156 14.312 1 97.88 167 TYR B CA 1
ATOM 4041 C C . TYR B 1 167 ? 11.172 -15.023 14.633 1 97.88 167 TYR B C 1
ATOM 4043 O O . TYR B 1 167 ? 11.281 -16.156 14.141 1 97.88 167 TYR B O 1
ATOM 4051 N N . HIS B 1 168 ? 12.18 -14.461 15.258 1 97.75 168 HIS B N 1
ATOM 4052 C CA . HIS B 1 168 ? 13.375 -15.164 15.711 1 97.75 168 HIS B CA 1
ATOM 4053 C C . HIS B 1 168 ? 14.078 -15.859 14.555 1 97.75 168 HIS B C 1
ATOM 4055 O O . HIS B 1 168 ? 14.609 -16.969 14.719 1 97.75 168 HIS B O 1
ATOM 4061 N N . GLY B 1 169 ? 13.852 -15.328 13.398 1 98.25 169 GLY B N 1
ATOM 4062 C CA . GLY B 1 169 ? 14.523 -15.852 12.219 1 98.25 169 GLY B CA 1
ATOM 4063 C C . GLY B 1 169 ? 13.789 -17 11.57 1 98.25 169 GLY B C 1
ATOM 4064 O O . GLY B 1 169 ? 14.328 -17.672 10.68 1 98.25 169 GLY B O 1
ATOM 4065 N N . SER B 1 170 ? 12.586 -17.281 11.945 1 98.69 170 SER B N 1
ATOM 4066 C CA . SER B 1 170 ? 11.867 -18.469 11.5 1 98.69 170 SER B CA 1
ATOM 4067 C C . SER B 1 170 ? 10.727 -18.109 10.562 1 98.69 170 SER B C 1
ATOM 4069 O O . SER B 1 170 ? 9.789 -17.406 10.953 1 98.69 170 SER B O 1
ATOM 4071 N N . ALA B 1 171 ? 10.797 -18.609 9.383 1 98.81 171 ALA B N 1
ATOM 4072 C CA . ALA B 1 171 ? 9.695 -18.484 8.438 1 98.81 171 ALA B CA 1
ATOM 4073 C C . ALA B 1 171 ? 8.477 -19.281 8.906 1 98.81 171 ALA B C 1
ATOM 4075 O O . ALA B 1 171 ? 7.336 -18.844 8.734 1 98.81 171 ALA B O 1
ATOM 4076 N N . LEU B 1 172 ? 8.727 -20.406 9.461 1 98.62 172 LEU B N 1
ATOM 4077 C CA . LEU B 1 172 ? 7.656 -21.266 9.961 1 98.62 172 LEU B CA 1
ATOM 4078 C C . LEU B 1 172 ? 6.867 -20.562 11.062 1 98.62 172 LEU B C 1
ATOM 4080 O O . LEU B 1 172 ? 5.637 -20.641 11.102 1 98.62 172 LEU B O 1
ATOM 4084 N N . GLU B 1 173 ? 7.586 -19.906 11.945 1 98.56 173 GLU B N 1
ATOM 4085 C CA . GLU B 1 173 ? 6.914 -19.156 13 1 98.56 173 GLU B CA 1
ATOM 4086 C C . GLU B 1 173 ? 5.996 -18.094 12.422 1 98.56 173 GLU B C 1
ATOM 4088 O O . GLU B 1 173 ? 4.883 -17.875 12.922 1 98.56 173 GLU B O 1
ATOM 4093 N N . LEU B 1 174 ? 6.457 -17.438 11.398 1 98.75 174 LEU B N 1
ATOM 4094 C CA . LEU B 1 174 ? 5.625 -16.422 10.758 1 98.75 174 LEU B CA 1
ATOM 4095 C C . LEU B 1 174 ? 4.336 -17.031 10.227 1 98.75 174 LEU B C 1
ATOM 4097 O O . LEU B 1 174 ? 3.24 -16.578 10.562 1 98.75 174 LEU B O 1
ATOM 4101 N N . VAL B 1 175 ? 4.426 -18.062 9.438 1 98.56 175 VAL B N 1
ATOM 4102 C CA . VAL B 1 175 ? 3.23 -18.562 8.773 1 98.56 175 VAL B CA 1
ATOM 4103 C C . VAL B 1 175 ? 2.309 -19.219 9.797 1 98.56 175 VAL B C 1
ATOM 4105 O O . VAL B 1 175 ? 1.083 -19.156 9.68 1 98.56 175 VAL B O 1
ATOM 4108 N N . GLU B 1 176 ? 2.826 -19.812 10.828 1 98.25 176 GLU B N 1
ATOM 4109 C CA . GLU B 1 176 ? 2.006 -20.453 11.852 1 98.25 176 GLU B CA 1
ATOM 4110 C C . GLU B 1 176 ? 1.34 -19.422 12.75 1 98.25 176 GLU B C 1
ATOM 4112 O O . GLU B 1 176 ? 0.365 -19.734 13.438 1 98.25 176 GLU B O 1
ATOM 4117 N N . SER B 1 177 ? 1.88 -18.234 12.734 1 98.06 177 SER B N 1
ATOM 4118 C CA . SER B 1 177 ? 1.307 -17.188 13.562 1 98.06 177 SER B CA 1
ATOM 4119 C C . SER B 1 177 ? -0.102 -16.828 13.102 1 98.06 177 SER B C 1
ATOM 4121 O O . SER B 1 177 ? -0.864 -16.203 13.852 1 98.06 177 SER B O 1
ATOM 4123 N N . ALA B 1 178 ? -0.468 -17.219 11.953 1 97.69 178 ALA B N 1
ATOM 4124 C CA . ALA B 1 178 ? -1.807 -16.969 11.43 1 97.69 178 ALA B CA 1
ATOM 4125 C C . ALA B 1 178 ? -2.836 -17.875 12.078 1 97.69 178 ALA B C 1
ATOM 4127 O O . ALA B 1 178 ? -4.043 -17.656 11.953 1 97.69 178 ALA B O 1
ATOM 4128 N N . ASP B 1 179 ? -2.396 -18.938 12.695 1 97.19 179 ASP B N 1
ATOM 4129 C CA . ASP B 1 179 ? -3.207 -19.812 13.523 1 97.19 179 ASP B CA 1
ATOM 4130 C C . ASP B 1 179 ? -4.375 -20.391 12.734 1 97.19 179 ASP B C 1
ATOM 4132 O O . ASP B 1 179 ? -5.527 -20.312 13.164 1 97.19 179 ASP B O 1
ATOM 4136 N N . GLY B 1 180 ? -4.035 -20.859 11.578 1 96.94 180 GLY B N 1
ATOM 4137 C CA . GLY B 1 180 ? -4.996 -21.609 10.789 1 96.94 180 GLY B CA 1
ATOM 4138 C C . GLY B 1 180 ? -5.945 -20.719 10 1 96.94 180 GLY B C 1
ATOM 4139 O O . GLY B 1 180 ? -7.008 -21.172 9.57 1 96.94 180 GLY B O 1
ATOM 4140 N N . SER B 1 181 ? -5.699 -19.5 9.828 1 97.81 181 SER B N 1
ATOM 4141 C CA . SER B 1 181 ? -6.523 -18.578 9.047 1 97.81 181 SER B CA 1
ATOM 4142 C C . SER B 1 181 ? -5.762 -18.047 7.836 1 97.81 181 SER B C 1
ATOM 4144 O O . SER B 1 181 ? -4.738 -17.375 7.984 1 97.81 181 SER B O 1
ATOM 4146 N N . ALA B 1 182 ? -6.262 -18.312 6.645 1 98.19 182 ALA B N 1
ATOM 4147 C CA . ALA B 1 182 ? -5.66 -17.844 5.398 1 98.19 182 ALA B CA 1
ATOM 4148 C C . ALA B 1 182 ? -5.723 -16.312 5.301 1 98.19 182 ALA B C 1
ATOM 4150 O O . ALA B 1 182 ? -4.734 -15.672 4.941 1 98.19 182 ALA B O 1
ATOM 4151 N N . LEU B 1 183 ? -6.891 -15.789 5.66 1 98.12 183 LEU B N 1
ATOM 4152 C CA . LEU B 1 183 ? -7.062 -14.344 5.609 1 98.12 183 LEU B CA 1
ATOM 4153 C C . LEU B 1 183 ? -6.098 -13.648 6.566 1 98.12 183 LEU B C 1
ATOM 4155 O O . LEU B 1 183 ? -5.531 -12.609 6.234 1 98.12 183 LEU B O 1
ATOM 4159 N N . ARG B 1 184 ? -5.93 -14.234 7.703 1 97.5 184 ARG B N 1
ATOM 4160 C CA . ARG B 1 184 ? -5.008 -13.641 8.672 1 97.5 184 ARG B CA 1
ATOM 4161 C C . ARG B 1 184 ? -3.576 -13.672 8.148 1 97.5 184 ARG B C 1
ATOM 4163 O O . ARG B 1 184 ? -2.83 -12.703 8.32 1 97.5 184 ARG B O 1
ATOM 4170 N N . LEU B 1 185 ? -3.139 -14.781 7.531 1 98.62 185 LEU B N 1
ATOM 4171 C CA . LEU B 1 185 ? -1.784 -14.844 6.996 1 98.62 185 LEU B CA 1
ATOM 4172 C C . LEU B 1 185 ? -1.591 -13.805 5.895 1 98.62 185 LEU B C 1
ATOM 4174 O O . LEU B 1 185 ? -0.564 -13.125 5.848 1 98.62 185 LEU B O 1
ATOM 4178 N N . MET B 1 186 ? -2.588 -13.688 5.043 1 98.62 186 MET B N 1
ATOM 4179 C CA . MET B 1 186 ? -2.539 -12.664 4 1 98.62 186 MET B CA 1
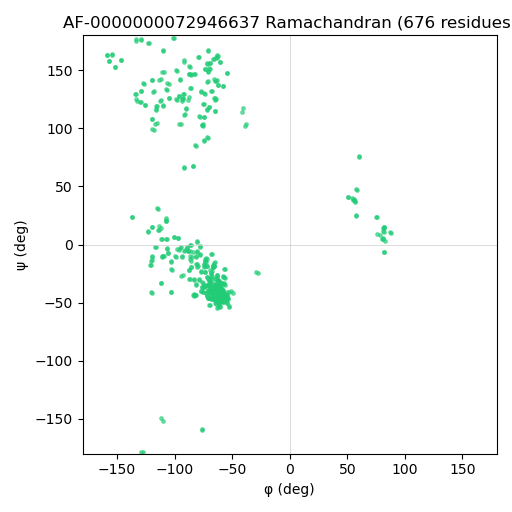ATOM 4180 C C . MET B 1 186 ? -2.314 -11.281 4.605 1 98.62 186 MET B C 1
ATOM 4182 O O . MET B 1 186 ? -1.478 -10.516 4.125 1 98.62 186 MET B O 1
ATOM 4186 N N . ARG B 1 187 ? -3.004 -11.016 5.66 1 97.75 187 ARG B N 1
ATOM 4187 C CA . ARG B 1 187 ? -2.938 -9.711 6.305 1 97.75 187 ARG B CA 1
ATOM 4188 C C . ARG B 1 187 ? -1.621 -9.539 7.055 1 97.75 187 ARG B C 1
ATOM 4190 O O . ARG B 1 187 ? -1.052 -8.445 7.07 1 97.75 187 ARG B O 1
ATOM 4197 N N . ILE B 1 188 ? -1.115 -10.617 7.633 1 98.06 188 ILE B N 1
ATOM 4198 C CA . ILE B 1 188 ? 0.179 -10.57 8.305 1 98.06 188 ILE B CA 1
ATOM 4199 C C . ILE B 1 188 ? 1.275 -10.25 7.289 1 98.06 188 ILE B C 1
ATOM 4201 O O . ILE B 1 188 ? 2.109 -9.375 7.523 1 98.06 188 ILE B O 1
ATOM 4205 N N . LEU B 1 189 ? 1.23 -10.891 6.184 1 98.69 189 LEU B N 1
ATOM 4206 C CA . LEU B 1 189 ? 2.232 -10.68 5.145 1 98.69 189 LEU B CA 1
ATOM 4207 C C . LEU B 1 189 ? 2.199 -9.234 4.645 1 98.69 189 LEU B C 1
ATOM 4209 O O . LEU B 1 189 ? 3.242 -8.586 4.543 1 98.69 189 LEU B O 1
ATOM 4213 N N . SER B 1 190 ? 1.002 -8.719 4.402 1 97.88 190 SER B N 1
ATOM 4214 C CA . SER B 1 190 ? 0.871 -7.363 3.879 1 97.88 190 SER B CA 1
ATOM 4215 C C . SER B 1 190 ? 1.209 -6.324 4.941 1 97.88 190 SER B C 1
ATOM 4217 O O . SER B 1 190 ? 1.675 -5.23 4.621 1 97.88 190 SER B O 1
ATOM 4219 N N . ALA B 1 191 ? 0.999 -6.664 6.168 1 96.81 191 ALA B N 1
ATOM 4220 C CA . ALA B 1 191 ? 1.332 -5.742 7.246 1 96.81 191 ALA B CA 1
ATOM 4221 C C . ALA B 1 191 ? 2.836 -5.719 7.504 1 96.81 191 ALA B C 1
ATOM 4223 O O . ALA B 1 191 ? 3.426 -4.648 7.668 1 96.81 191 ALA B O 1
ATOM 4224 N N . GLN B 1 192 ? 3.453 -6.859 7.453 1 96 192 GLN B N 1
ATOM 4225 C CA . GLN B 1 192 ? 4.852 -6.992 7.848 1 96 192 GLN B CA 1
ATOM 4226 C C . GLN B 1 192 ? 5.785 -6.559 6.723 1 96 192 GLN B C 1
ATOM 4228 O O . GLN B 1 192 ? 6.863 -6.02 6.977 1 96 192 GLN B O 1
ATOM 4233 N N . PHE B 1 193 ? 5.371 -6.82 5.512 1 98.19 193 PHE B N 1
ATOM 4234 C CA . PHE B 1 193 ? 6.277 -6.613 4.387 1 98.19 193 PHE B CA 1
ATOM 4235 C C . PHE B 1 193 ? 5.637 -5.715 3.338 1 98.19 193 PHE B C 1
ATOM 4237 O O . PHE B 1 193 ? 4.637 -6.086 2.719 1 98.19 193 PHE B O 1
ATOM 4244 N N . SER B 1 194 ? 6.234 -4.586 3.041 1 97.81 194 SER B N 1
ATOM 4245 C CA . SER B 1 194 ? 5.695 -3.629 2.08 1 97.81 194 SER B CA 1
ATOM 4246 C C . SER B 1 194 ? 5.621 -4.23 0.681 1 97.81 194 SER B C 1
ATOM 4248 O O . SER B 1 194 ? 4.734 -3.889 -0.102 1 97.81 194 SER B O 1
ATOM 4250 N N . GLY B 1 195 ? 6.492 -5.207 0.419 1 98.44 195 GLY B N 1
ATOM 4251 C CA . GLY B 1 195 ? 6.523 -5.855 -0.883 1 98.44 195 GLY B CA 1
ATOM 4252 C C . GLY B 1 195 ? 5.266 -6.641 -1.188 1 98.44 195 GLY B C 1
ATOM 4253 O O . GLY B 1 195 ? 4.988 -6.961 -2.346 1 98.44 195 GLY B O 1
ATOM 4254 N N . PHE B 1 196 ? 4.492 -6.965 -0.173 1 98.69 196 PHE B N 1
ATOM 4255 C CA . PHE B 1 196 ? 3.283 -7.762 -0.351 1 98.69 196 PHE B CA 1
ATOM 4256 C C . PHE B 1 196 ? 2.045 -6.875 -0.364 1 98.69 196 PHE B C 1
ATOM 4258 O O . PHE B 1 196 ? 0.917 -7.371 -0.363 1 98.69 196 PHE B O 1
ATOM 4265 N N . ARG B 1 197 ? 2.238 -5.527 -0.35 1 98.69 197 ARG B N 1
ATOM 4266 C CA . ARG B 1 197 ? 1.139 -4.574 -0.241 1 98.69 197 ARG B CA 1
ATOM 4267 C C . ARG B 1 197 ? 0.638 -4.156 -1.619 1 98.69 197 ARG B C 1
ATOM 4269 O O . ARG B 1 197 ? 0.728 -2.984 -1.988 1 98.69 197 ARG B O 1
ATOM 4276 N N . ASP B 1 198 ? 0.059 -5.156 -2.326 1 98.69 198 ASP B N 1
ATOM 4277 C CA . ASP B 1 198 ? -0.518 -4.91 -3.645 1 98.69 198 ASP B CA 1
ATOM 4278 C C . ASP B 1 198 ? -1.845 -4.16 -3.531 1 98.69 198 ASP B C 1
ATOM 4280 O O . ASP B 1 198 ? -2.904 -4.781 -3.414 1 98.69 198 ASP B O 1
ATOM 4284 N N . GLN B 1 199 ? -1.77 -2.855 -3.553 1 98.62 199 GLN B N 1
ATOM 4285 C CA . GLN B 1 199 ? -2.912 -1.959 -3.424 1 98.62 199 GLN B CA 1
ATOM 4286 C C . GLN B 1 199 ? -2.709 -0.686 -4.242 1 98.62 199 GLN B C 1
ATOM 4288 O O . GLN B 1 199 ? -1.58 -0.353 -4.609 1 98.62 199 GLN B O 1
ATOM 4293 N N . ALA B 1 200 ? -3.74 -0.016 -4.562 1 98.19 200 ALA B N 1
ATOM 4294 C CA . ALA B 1 200 ? -3.691 1.223 -5.336 1 98.19 200 ALA B CA 1
ATOM 4295 C C . ALA B 1 200 ? -4.906 2.1 -5.043 1 98.19 200 ALA B C 1
ATOM 4297 O O . ALA B 1 200 ? -5.863 1.65 -4.41 1 98.19 200 ALA B O 1
ATOM 4298 N N . ILE B 1 201 ? -4.801 3.34 -5.402 1 98.56 201 ILE B N 1
ATOM 4299 C CA . ILE B 1 201 ? -5.949 4.242 -5.402 1 98.56 201 ILE B CA 1
ATOM 4300 C C . ILE B 1 201 ? -6.605 4.246 -6.781 1 98.56 201 ILE B C 1
ATOM 4302 O O . ILE B 1 201 ? -5.934 4.441 -7.797 1 98.56 201 ILE B O 1
ATOM 4306 N N . ASP B 1 202 ? -7.883 3.975 -6.801 1 98.25 202 ASP B N 1
ATOM 4307 C CA . ASP B 1 202 ? -8.641 4.125 -8.039 1 98.25 202 ASP B CA 1
ATOM 4308 C C . ASP B 1 202 ? -8.695 5.586 -8.477 1 98.25 202 ASP B C 1
ATOM 4310 O O . ASP B 1 202 ? -9.344 6.41 -7.828 1 98.25 202 ASP B O 1
ATOM 4314 N N . PRO B 1 203 ? -8.078 5.859 -9.609 1 96.69 203 PRO B N 1
ATOM 4315 C CA . PRO B 1 203 ? -7.977 7.273 -9.984 1 96.69 203 PRO B CA 1
ATOM 4316 C C . PRO B 1 203 ? -9.336 7.898 -10.297 1 96.69 203 PRO B C 1
ATOM 4318 O O . PRO B 1 203 ? -9.469 9.125 -10.281 1 96.69 203 PRO B O 1
ATOM 4321 N N . ASP B 1 204 ? -10.344 7.062 -10.578 1 96.12 204 ASP B N 1
ATOM 4322 C CA . ASP B 1 204 ? -11.656 7.59 -10.938 1 96.12 204 ASP B CA 1
ATOM 4323 C C . ASP B 1 204 ? -12.469 7.938 -9.695 1 96.12 204 ASP B C 1
ATOM 4325 O O . ASP B 1 204 ? -13.281 8.859 -9.719 1 96.12 204 ASP B O 1
ATOM 4329 N N . THR B 1 205 ? -12.203 7.207 -8.609 1 96 205 THR B N 1
ATOM 4330 C CA . THR B 1 205 ? -13.109 7.355 -7.473 1 96 205 THR B CA 1
ATOM 4331 C C . THR B 1 205 ? -12.344 7.824 -6.238 1 96 205 THR B C 1
ATOM 4333 O O . THR B 1 205 ? -12.953 8.273 -5.262 1 96 205 THR B O 1
ATOM 4336 N N . GLY B 1 206 ? -11.047 7.664 -6.277 1 97.19 206 GLY B N 1
ATOM 4337 C CA . GLY B 1 206 ? -10.234 8.031 -5.129 1 97.19 206 GLY B CA 1
ATOM 4338 C C . GLY B 1 206 ? -10.227 6.973 -4.043 1 97.19 206 GLY B C 1
ATOM 4339 O O . GLY B 1 206 ? -9.578 7.141 -3.006 1 97.19 206 GLY B O 1
ATOM 4340 N N . ARG B 1 207 ? -10.844 5.859 -4.27 1 97.5 207 ARG B N 1
ATOM 4341 C CA . ARG B 1 207 ? -10.961 4.812 -3.258 1 97.5 207 ARG B CA 1
ATOM 4342 C C . ARG B 1 207 ? -9.758 3.879 -3.299 1 97.5 207 ARG B C 1
ATOM 4344 O O . ARG B 1 207 ? -9.195 3.627 -4.367 1 97.5 207 ARG B O 1
ATOM 4351 N N . GLN B 1 208 ? -9.406 3.398 -2.191 1 98.31 208 GLN B N 1
ATOM 4352 C CA . GLN B 1 208 ? -8.328 2.416 -2.115 1 98.31 208 GLN B CA 1
ATOM 4353 C C . GLN B 1 208 ? -8.805 1.036 -2.551 1 98.31 208 GLN B C 1
ATOM 4355 O O . GLN B 1 208 ? -9.867 0.578 -2.119 1 98.31 208 GLN B O 1
ATOM 4360 N N . VAL B 1 209 ? -8.062 0.399 -3.412 1 98.62 209 VAL B N 1
ATOM 4361 C CA . VAL B 1 209 ? -8.359 -0.927 -3.939 1 98.62 209 VAL B CA 1
ATOM 4362 C C . VAL B 1 209 ? -7.258 -1.905 -3.545 1 98.62 209 VAL B C 1
ATOM 4364 O O . VAL B 1 209 ? -6.07 -1.598 -3.678 1 98.62 209 VAL B O 1
ATOM 4367 N N . PHE B 1 210 ? -7.648 -3.049 -3.045 1 98.62 210 PHE B N 1
ATOM 4368 C CA . PHE B 1 210 ? -6.703 -4.082 -2.635 1 98.62 210 PHE B CA 1
ATOM 4369 C C . PHE B 1 210 ? -6.715 -5.246 -3.615 1 98.62 210 PHE B C 1
ATOM 4371 O O . PHE B 1 210 ? -7.781 -5.699 -4.039 1 98.62 210 PHE B O 1
ATOM 4378 N N . LEU B 1 211 ? -5.523 -5.699 -4.008 1 98.75 211 LEU B N 1
ATOM 4379 C CA . LEU B 1 211 ? -5.395 -6.836 -4.914 1 98.75 211 LEU B CA 1
ATOM 4380 C C . LEU B 1 211 ? -4.605 -7.965 -4.266 1 98.75 211 LEU B C 1
ATOM 4382 O O . LEU B 1 211 ? -4.922 -9.141 -4.457 1 98.75 211 LEU B O 1
ATOM 4386 N N . TYR B 1 212 ? -3.535 -7.633 -3.553 1 98.69 212 TYR B N 1
ATOM 4387 C CA . TYR B 1 212 ? -2.764 -8.516 -2.686 1 98.69 212 TYR B CA 1
ATOM 4388 C C . TYR B 1 212 ? -2.375 -9.797 -3.416 1 98.69 212 TYR B C 1
ATOM 4390 O O . TYR B 1 212 ? -2.41 -10.883 -2.84 1 98.69 212 TYR B O 1
ATOM 4398 N N . LYS B 1 213 ? -2 -9.664 -4.629 1 98.81 213 LYS B N 1
ATOM 4399 C CA . LYS B 1 213 ? -1.678 -10.844 -5.426 1 98.81 213 LYS B CA 1
ATOM 4400 C C . LYS B 1 213 ? -0.662 -11.727 -4.715 1 98.81 213 LYS B C 1
ATOM 4402 O O . LYS B 1 213 ? -0.95 -12.891 -4.406 1 98.81 213 LYS B O 1
ATOM 4407 N N . ARG B 1 214 ? 0.464 -11.219 -4.297 1 98.81 214 ARG B N 1
ATOM 4408 C CA . ARG B 1 214 ? 1.543 -12.055 -3.777 1 98.81 214 ARG B CA 1
ATOM 4409 C C . ARG B 1 214 ? 1.263 -12.484 -2.342 1 98.81 214 ARG B C 1
ATOM 4411 O O . ARG B 1 214 ? 1.671 -13.57 -1.922 1 98.81 214 ARG B O 1
ATOM 4418 N N . ALA B 1 215 ? 0.539 -11.648 -1.574 1 98.81 215 ALA B N 1
ATOM 4419 C CA . ALA B 1 215 ? 0.16 -12.078 -0.23 1 98.81 215 ALA B CA 1
ATOM 4420 C C . ALA B 1 215 ? -0.776 -13.281 -0.281 1 98.81 215 ALA B C 1
ATOM 4422 O O . ALA B 1 215 ? -0.62 -14.234 0.491 1 98.81 215 ALA B O 1
ATOM 4423 N N . GLN B 1 216 ? -1.689 -13.242 -1.232 1 98.81 216 GLN B N 1
ATOM 4424 C CA . GLN B 1 216 ? -2.646 -14.336 -1.353 1 98.81 216 GLN B CA 1
ATOM 4425 C C . GLN B 1 216 ? -1.974 -15.594 -1.882 1 98.81 216 GLN B C 1
ATOM 4427 O O . GLN B 1 216 ? -2.18 -16.688 -1.346 1 98.81 216 GLN B O 1
ATOM 4432 N N . ILE B 1 217 ? -1.16 -15.445 -2.889 1 98.75 217 ILE B N 1
ATOM 4433 C CA . ILE B 1 217 ? -0.575 -16.641 -3.471 1 98.75 217 ILE B CA 1
ATOM 4434 C C . ILE B 1 217 ? 0.441 -17.25 -2.5 1 98.75 217 ILE B C 1
ATOM 4436 O O . ILE B 1 217 ? 0.591 -18.469 -2.428 1 98.75 217 ILE B O 1
ATOM 4440 N N . CYS B 1 218 ? 1.146 -16.422 -1.784 1 98.88 218 CYS B N 1
ATOM 4441 C CA . CYS B 1 218 ? 2.045 -16.938 -0.761 1 98.88 218 CYS B CA 1
ATOM 4442 C C . CYS B 1 218 ? 1.278 -17.766 0.264 1 98.88 218 CYS B C 1
ATOM 4444 O O . CYS B 1 218 ? 1.716 -18.859 0.64 1 98.88 218 CYS B O 1
ATOM 4446 N N . THR B 1 219 ? 0.135 -17.266 0.682 1 98.75 219 THR B N 1
ATOM 4447 C CA . THR B 1 219 ? -0.725 -17.969 1.626 1 98.75 219 THR B CA 1
ATOM 4448 C C . THR B 1 219 ? -1.191 -19.297 1.042 1 98.75 219 THR B C 1
ATOM 4450 O O . THR B 1 219 ? -1.137 -20.328 1.715 1 98.75 219 THR B O 1
ATOM 4453 N N . ALA B 1 220 ? -1.578 -19.281 -0.179 1 98.19 220 ALA B N 1
ATOM 4454 C CA . ALA B 1 220 ? -2.049 -20.484 -0.855 1 98.19 220 ALA B CA 1
ATOM 4455 C C . ALA B 1 220 ? -0.916 -21.484 -1.028 1 98.19 220 ALA B C 1
ATOM 4457 O O . ALA B 1 220 ? -1.12 -22.703 -0.873 1 98.19 220 ALA B O 1
ATOM 4458 N N . ASP B 1 221 ? 0.25 -20.984 -1.384 1 98.25 221 ASP B N 1
ATOM 4459 C CA . ASP B 1 221 ? 1.402 -21.844 -1.579 1 98.25 221 ASP B CA 1
ATOM 4460 C C . ASP B 1 221 ? 1.824 -22.5 -0.266 1 98.25 221 ASP B C 1
ATOM 4462 O O . ASP B 1 221 ? 2.234 -23.672 -0.249 1 98.25 221 ASP B O 1
ATOM 4466 N N . VAL B 1 222 ? 1.755 -21.75 0.816 1 98.25 222 VAL B N 1
ATOM 4467 C CA . VAL B 1 222 ? 2.006 -22.344 2.125 1 98.25 222 VAL B CA 1
ATOM 4468 C C . VAL B 1 222 ? 1.016 -23.484 2.375 1 98.25 222 VAL B C 1
ATOM 4470 O O . VAL B 1 222 ? 1.409 -24.578 2.771 1 98.25 222 VAL B O 1
ATOM 4473 N N . TRP B 1 223 ? -0.219 -23.219 2.094 1 97.12 223 TRP B N 1
ATOM 4474 C CA . TRP B 1 223 ? -1.27 -24.219 2.27 1 97.12 223 TRP B CA 1
ATOM 4475 C C . TRP B 1 223 ? -0.99 -25.469 1.429 1 97.12 223 TRP B C 1
ATOM 4477 O O . TRP B 1 223 ? -1.062 -26.594 1.929 1 97.12 223 TRP B O 1
ATOM 4487 N N . GLY B 1 224 ? -0.641 -25.266 0.2 1 95.81 224 GLY B N 1
ATOM 4488 C CA . GLY B 1 224 ? -0.352 -26.375 -0.704 1 95.81 224 GLY B CA 1
ATOM 4489 C C . GLY B 1 224 ? 0.904 -27.141 -0.329 1 95.81 224 GLY B C 1
ATOM 4490 O O . GLY B 1 224 ? 0.928 -28.375 -0.391 1 95.81 224 GLY B O 1
ATOM 4491 N N . ALA B 1 225 ? 1.941 -26.438 0.075 1 96.88 225 ALA B N 1
ATOM 4492 C CA . ALA B 1 225 ? 3.246 -27.016 0.356 1 96.88 225 ALA B CA 1
ATOM 4493 C C . ALA B 1 225 ? 3.188 -27.922 1.589 1 96.88 225 ALA B C 1
ATOM 4495 O O . ALA B 1 225 ? 4.008 -28.828 1.747 1 96.88 225 ALA B O 1
ATOM 4496 N N . PHE B 1 226 ? 2.213 -27.688 2.418 1 96.38 226 PHE B N 1
ATOM 4497 C CA . PHE B 1 226 ? 2.145 -28.453 3.66 1 96.38 226 PHE B CA 1
ATOM 4498 C C . PHE B 1 226 ? 1.007 -29.469 3.611 1 96.38 226 PHE B C 1
ATOM 4500 O O . PHE B 1 226 ? 0.508 -29.891 4.652 1 96.38 226 PHE B O 1
ATOM 4507 N N . ARG B 1 227 ? 0.599 -29.797 2.424 1 91.5 227 ARG B N 1
ATOM 4508 C CA . ARG B 1 227 ? -0.399 -30.844 2.232 1 91.5 227 ARG B CA 1
ATOM 4509 C C . ARG B 1 227 ? 0.215 -32.062 1.56 1 91.5 227 ARG B C 1
ATOM 4511 O O . ARG B 1 227 ? 1.112 -31.953 0.725 1 91.5 227 ARG B O 1
ATOM 4518 N N . ARG B 1 228 ? -0.263 -33.25 2.027 1 83.44 228 ARG B N 1
ATOM 4519 C CA . ARG B 1 228 ? 0.054 -34.531 1.438 1 83.44 228 ARG B CA 1
ATOM 4520 C C . ARG B 1 228 ? -1.204 -35.375 1.268 1 83.44 228 ARG B C 1
ATOM 4522 O O . ARG B 1 228 ? -1.984 -35.531 2.209 1 83.44 228 ARG B O 1
ATOM 4529 N N . ASP B 1 229 ? -1.441 -35.812 0.079 1 81.69 229 ASP B N 1
ATOM 4530 C CA . ASP B 1 229 ? -2.611 -36.625 -0.238 1 81.69 229 ASP B CA 1
ATOM 4531 C C . ASP B 1 229 ? -3.898 -35.906 0.189 1 81.69 229 ASP B C 1
ATOM 4533 O O . ASP B 1 229 ? -4.754 -36.5 0.843 1 81.69 229 ASP B O 1
ATOM 4537 N N . GLY B 1 230 ? -3.867 -34.625 -0.021 1 78.56 230 GLY B N 1
ATOM 4538 C CA . GLY B 1 230 ? -5.066 -33.812 0.213 1 78.56 230 GLY B CA 1
ATOM 4539 C C . GLY B 1 230 ? -5.27 -33.469 1.672 1 78.56 230 GLY B C 1
ATOM 4540 O O . GLY B 1 230 ? -6.234 -32.781 2.02 1 78.56 230 GLY B O 1
ATOM 4541 N N . LYS B 1 231 ? -4.301 -33.844 2.525 1 85.69 231 LYS B N 1
ATOM 4542 C CA . LYS B 1 231 ? -4.441 -33.594 3.955 1 85.69 231 LYS B CA 1
ATOM 4543 C C . LYS B 1 231 ? -3.305 -32.688 4.465 1 85.69 231 LYS B C 1
ATOM 4545 O O . LYS B 1 231 ? -2.158 -32.844 4.031 1 85.69 231 LYS B O 1
ATOM 4550 N N . SER B 1 232 ? -3.719 -31.812 5.375 1 87 232 SER B N 1
ATOM 4551 C CA . SER B 1 232 ? -2.693 -30.969 5.992 1 87 232 SER B CA 1
ATOM 4552 C C . SER B 1 232 ? -1.816 -31.781 6.941 1 87 232 SER B C 1
ATOM 4554 O O . SER B 1 232 ? -2.312 -32.656 7.672 1 87 232 SER B O 1
ATOM 4556 N N . VAL B 1 233 ? -0.591 -31.531 6.93 1 88.19 233 VAL B N 1
ATOM 4557 C CA . VAL B 1 233 ? 0.339 -32.281 7.777 1 88.19 233 VAL B CA 1
ATOM 4558 C C . VAL B 1 233 ? 0.644 -31.469 9.039 1 88.19 233 VAL B C 1
ATOM 4560 O O . VAL B 1 233 ? 1.253 -31.984 9.977 1 88.19 233 VAL B O 1
ATOM 4563 N N . ARG B 1 234 ? 0.223 -30.234 9.031 1 91.88 234 ARG B N 1
ATOM 4564 C CA . ARG B 1 234 ? 0.388 -29.375 10.195 1 91.88 234 ARG B CA 1
ATOM 4565 C C . ARG B 1 234 ? -0.902 -28.625 10.508 1 91.88 234 ARG B C 1
ATOM 4567 O O . ARG B 1 234 ? -1.442 -27.922 9.648 1 91.88 234 ARG B O 1
ATOM 4574 N N . GLU B 1 235 ? -1.312 -28.672 11.695 1 92.06 235 GLU B N 1
ATOM 4575 C CA . GLU B 1 235 ? -2.635 -28.203 12.094 1 92.06 235 GLU B CA 1
ATOM 4576 C C . GLU B 1 235 ? -2.766 -26.703 11.883 1 92.06 235 GLU B C 1
ATOM 4578 O O . GLU B 1 235 ? -3.781 -26.219 11.375 1 92.06 235 GLU B O 1
ATOM 4583 N N . LYS B 1 236 ? -1.755 -25.906 12.219 1 95 236 LYS B N 1
ATOM 4584 C CA . LYS B 1 236 ? -1.8 -24.453 12.156 1 95 236 LYS B CA 1
ATOM 4585 C C . LYS B 1 236 ? -1.783 -23.969 10.711 1 95 236 LYS B C 1
ATOM 4587 O O . LYS B 1 236 ? -2.066 -22.797 10.438 1 95 236 LYS B O 1
ATOM 4592 N N . LEU B 1 237 ? -1.477 -24.844 9.773 1 96.06 237 LEU B N 1
ATOM 4593 C CA . LEU B 1 237 ? -1.404 -24.453 8.367 1 96.06 237 LEU B CA 1
ATOM 4594 C C . LEU B 1 237 ? -2.545 -25.078 7.57 1 96.06 237 LEU B C 1
ATOM 4596 O O . LEU B 1 237 ? -2.555 -25.016 6.34 1 96.06 237 LEU B O 1
ATOM 4600 N N . ASN B 1 238 ? -3.443 -25.766 8.328 1 94.62 238 ASN B N 1
ATOM 4601 C CA . ASN B 1 238 ? -4.738 -26.141 7.777 1 94.62 238 ASN B CA 1
ATOM 4602 C C . ASN B 1 238 ? -5.734 -24.984 7.836 1 94.62 238 ASN B C 1
ATOM 4604 O O . ASN B 1 238 ? -6.594 -24.938 8.719 1 94.62 238 ASN B O 1
ATOM 4608 N N . PHE B 1 239 ? -5.711 -24.172 6.91 1 96.19 239 PHE B N 1
ATOM 4609 C CA . PHE B 1 239 ? -6.461 -22.922 6.93 1 96.19 239 PHE B CA 1
ATOM 4610 C C . PHE B 1 239 ? -7.957 -23.188 6.812 1 96.19 239 PHE B C 1
ATOM 4612 O O . PHE B 1 239 ? -8.438 -23.609 5.758 1 96.19 239 PHE B O 1
ATOM 4619 N N . ARG B 1 240 ? -8.703 -22.828 7.773 1 95.38 240 ARG B N 1
ATOM 4620 C CA . ARG B 1 240 ? -10.141 -23.062 7.832 1 95.38 240 ARG B CA 1
ATOM 4621 C C . ARG B 1 240 ? -10.891 -22.141 6.871 1 95.38 240 ARG B C 1
ATOM 4623 O O . ARG B 1 240 ? -12 -22.453 6.441 1 95.38 240 ARG B O 1
ATOM 4630 N N . ASP B 1 241 ? -10.305 -21.078 6.559 1 97.06 241 ASP B N 1
ATOM 4631 C CA . ASP B 1 241 ? -10.969 -20.078 5.73 1 97.06 241 ASP B CA 1
ATOM 4632 C C . ASP B 1 241 ? -10.266 -19.922 4.379 1 97.06 241 ASP B C 1
ATOM 4634 O O . ASP B 1 241 ? -10.227 -18.828 3.814 1 97.06 241 ASP B O 1
ATOM 4638 N N . MET B 1 242 ? -9.648 -20.969 3.836 1 95.88 242 MET B N 1
ATOM 4639 C CA . MET B 1 242 ? -8.93 -20.938 2.564 1 95.88 242 MET B CA 1
ATOM 4640 C C . MET B 1 242 ? -9.836 -20.453 1.44 1 95.88 242 MET B C 1
ATOM 4642 O O . MET B 1 242 ? -9.383 -19.781 0.512 1 95.88 242 MET B O 1
ATOM 4646 N N . ARG B 1 243 ? -11.086 -20.688 1.575 1 96.12 243 ARG B N 1
ATOM 4647 C CA . ARG B 1 243 ? -12.047 -20.359 0.532 1 96.12 243 ARG B CA 1
ATOM 4648 C C . ARG B 1 243 ? -12.359 -18.875 0.529 1 96.12 243 ARG B C 1
ATOM 4650 O O . ARG B 1 243 ? -12.977 -18.359 -0.41 1 96.12 243 ARG B O 1
ATOM 4657 N N . ALA B 1 244 ? -11.883 -18.188 1.552 1 97.44 244 ALA B N 1
ATOM 4658 C CA . ALA B 1 244 ? -12.102 -16.75 1.623 1 97.44 244 ALA B CA 1
ATOM 4659 C C . ALA B 1 244 ? -11.109 -16 0.736 1 97.44 244 ALA B C 1
ATOM 4661 O O . ALA B 1 244 ? -11.305 -14.82 0.427 1 97.44 244 ALA B O 1
ATOM 4662 N N . LEU B 1 245 ? -10.023 -16.656 0.32 1 98.38 245 LEU B N 1
ATOM 4663 C CA . LEU B 1 245 ? -9.102 -16.031 -0.616 1 98.38 245 LEU B CA 1
ATOM 4664 C C . LEU B 1 245 ? -9.703 -15.945 -2.012 1 98.38 245 LEU B C 1
ATOM 4666 O O . LEU B 1 245 ? -10.641 -16.688 -2.328 1 98.38 245 LEU B O 1
ATOM 4670 N N . THR B 1 246 ? -9.242 -15.039 -2.768 1 98.56 246 THR B N 1
ATOM 4671 C CA . THR B 1 246 ? -9.641 -14.922 -4.164 1 98.56 246 THR B CA 1
ATOM 4672 C C . THR B 1 246 ? -8.578 -15.508 -5.086 1 98.56 246 THR B C 1
ATOM 4674 O O . THR B 1 246 ? -7.578 -16.062 -4.617 1 98.56 246 THR B O 1
ATOM 4677 N N . MET B 1 247 ? -8.906 -15.469 -6.363 1 98.44 247 MET B N 1
ATOM 4678 C CA . MET B 1 247 ? -7.832 -15.742 -7.316 1 98.44 247 MET B CA 1
ATOM 4679 C C . MET B 1 247 ? -6.746 -14.68 -7.234 1 98.44 247 MET B C 1
ATOM 4681 O O . MET B 1 247 ? -6.949 -13.625 -6.629 1 98.44 247 MET B O 1
ATOM 4685 N N . PHE B 1 248 ? -5.559 -14.898 -7.715 1 98.62 248 PHE B N 1
ATOM 4686 C CA . PHE B 1 248 ? -4.398 -14.016 -7.633 1 98.62 248 PHE B CA 1
ATOM 4687 C C . PHE B 1 248 ? -4.27 -13.172 -8.898 1 98.62 248 PHE B C 1
ATOM 4689 O O . PHE B 1 248 ? -3.795 -13.656 -9.93 1 98.62 248 PHE B O 1
ATOM 4696 N N . PRO B 1 249 ? -4.637 -11.906 -8.836 1 98.56 249 PRO B N 1
ATOM 4697 C CA . PRO B 1 249 ? -4.758 -11.133 -10.078 1 98.56 249 PRO B CA 1
ATOM 4698 C C . PRO B 1 249 ? -3.406 -10.805 -10.711 1 98.56 249 PRO B C 1
ATOM 4700 O O . PRO B 1 249 ? -2.799 -9.781 -10.391 1 98.56 249 PRO B O 1
ATOM 4703 N N . ASP B 1 250 ? -2.9 -11.586 -11.602 1 97.44 250 ASP B N 1
ATOM 4704 C CA . ASP B 1 250 ? -1.694 -11.398 -12.398 1 97.44 250 ASP B CA 1
ATOM 4705 C C . ASP B 1 250 ? -2.039 -11.18 -13.867 1 97.44 250 ASP B C 1
ATOM 4707 O O . ASP B 1 250 ? -3.074 -10.594 -14.188 1 97.44 250 ASP B O 1
ATOM 4711 N N . TYR B 1 251 ? -1.123 -11.609 -14.867 1 98.25 251 TYR B N 1
ATOM 4712 C CA . TYR B 1 251 ? -1.398 -11.336 -16.266 1 98.25 251 TYR B CA 1
ATOM 4713 C C . TYR B 1 251 ? -1.735 -12.617 -17.031 1 98.25 251 TYR B C 1
ATOM 4715 O O . TYR B 1 251 ? -2.232 -12.57 -18.156 1 98.25 251 TYR B O 1
ATOM 4723 N N . ARG B 1 252 ? -1.549 -13.82 -16.406 1 98.44 252 ARG B N 1
ATOM 4724 C CA . ARG B 1 252 ? -1.735 -15.062 -17.141 1 98.44 252 ARG B CA 1
ATOM 4725 C C . ARG B 1 252 ? -3.207 -15.469 -17.172 1 98.44 252 ARG B C 1
ATOM 4727 O O . ARG B 1 252 ? -3.729 -15.852 -18.219 1 98.44 252 ARG B O 1
ATOM 4734 N N . VAL B 1 253 ? -3.846 -15.344 -16.047 1 98.81 253 VAL B N 1
ATOM 4735 C CA . VAL B 1 253 ? -5.238 -15.773 -15.953 1 98.81 253 VAL B CA 1
ATOM 4736 C C . VAL B 1 253 ? -6.109 -14.859 -16.812 1 98.81 253 VAL B C 1
ATOM 4738 O O . VAL B 1 253 ? -6.918 -15.336 -17.625 1 98.81 253 VAL B O 1
ATOM 4741 N N . PRO B 1 254 ? -5.969 -13.523 -16.734 1 98.81 254 PRO B N 1
ATOM 4742 C CA . PRO B 1 254 ? -6.789 -12.703 -17.625 1 98.81 254 PRO B CA 1
ATOM 4743 C C . PRO B 1 254 ? -6.457 -12.914 -19.094 1 98.81 254 PRO B C 1
ATOM 4745 O O . PRO B 1 254 ? -7.34 -12.797 -19.953 1 98.81 254 PRO B O 1
ATOM 4748 N N . GLN B 1 255 ? -5.207 -13.258 -19.406 1 98.81 255 GLN B N 1
ATOM 4749 C CA . GLN B 1 255 ? -4.852 -13.633 -20.781 1 98.81 255 GLN B CA 1
ATOM 4750 C C . GLN B 1 255 ? -5.688 -14.805 -21.266 1 98.81 255 GLN B C 1
ATOM 4752 O O . GLN B 1 255 ? -6.25 -14.766 -22.359 1 98.81 255 GLN B O 1
ATOM 4757 N N . LEU B 1 256 ? -5.734 -15.836 -20.438 1 98.81 256 LEU B N 1
ATOM 4758 C CA . LEU B 1 256 ? -6.492 -17.031 -20.797 1 98.81 256 LEU B CA 1
ATOM 4759 C C . LEU B 1 256 ? -7.984 -16.734 -20.859 1 98.81 256 LEU B C 1
ATOM 4761 O O . LEU B 1 256 ? -8.68 -17.234 -21.75 1 98.81 256 LEU B O 1
ATOM 4765 N N . LEU B 1 257 ? -8.516 -15.93 -19.891 1 98.94 257 LEU B N 1
ATOM 4766 C CA . LEU B 1 257 ? -9.938 -15.594 -19.875 1 98.94 257 LEU B CA 1
ATOM 4767 C C . LEU B 1 257 ? -10.32 -14.789 -21.125 1 98.94 257 LEU B C 1
ATOM 4769 O O . LEU B 1 257 ? -11.43 -14.922 -21.625 1 98.94 257 LEU B O 1
ATOM 4773 N N . ARG B 1 258 ? -9.398 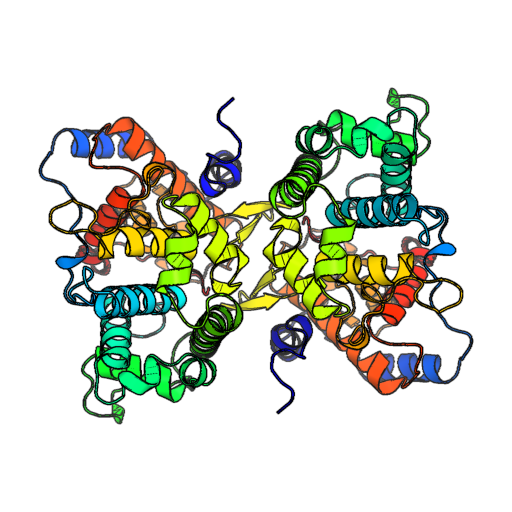-13.93 -21.547 1 98.88 258 ARG B N 1
ATOM 4774 C CA . ARG B 1 258 ? -9.609 -13.234 -22.812 1 98.88 258 ARG B CA 1
ATOM 4775 C C . ARG B 1 258 ? -9.703 -14.219 -23.969 1 98.88 258 ARG B C 1
ATOM 4777 O O . ARG B 1 258 ? -10.578 -14.094 -24.828 1 98.88 258 ARG B O 1
ATOM 4784 N N . HIS B 1 259 ? -8.844 -15.164 -24.016 1 98.75 259 HIS B N 1
ATOM 4785 C CA . HIS B 1 259 ? -8.82 -16.188 -25.062 1 98.75 259 HIS B CA 1
ATOM 4786 C C . HIS B 1 259 ? -10.117 -16.984 -25.078 1 98.75 259 HIS B C 1
ATOM 4788 O O . HIS B 1 259 ? -10.617 -17.344 -26.141 1 98.75 259 HIS B O 1
ATOM 4794 N N . LYS B 1 260 ? -10.641 -17.25 -23.922 1 98.62 260 LYS B N 1
ATOM 4795 C CA . LYS B 1 260 ? -11.852 -18.047 -23.781 1 98.62 260 LYS B CA 1
ATOM 4796 C C . LYS B 1 260 ? -13.094 -17.203 -24.047 1 98.62 260 LYS B C 1
ATOM 4798 O O . LYS B 1 260 ? -14.219 -17.719 -24.031 1 98.62 260 LYS B O 1
ATOM 4803 N N . GLY B 1 261 ? -12.883 -15.922 -24.234 1 98.69 261 GLY B N 1
ATOM 4804 C CA . GLY B 1 261 ? -13.992 -15.023 -24.516 1 98.69 261 GLY B CA 1
ATOM 4805 C C . GLY B 1 261 ? -14.75 -14.586 -23.266 1 98.69 261 GLY B C 1
ATOM 4806 O O . GLY B 1 261 ? -15.836 -14.016 -23.375 1 98.69 261 GLY B O 1
ATOM 4807 N N . ILE B 1 262 ? -14.234 -14.844 -22.156 1 98.94 262 ILE B N 1
ATOM 4808 C CA . ILE B 1 262 ? -14.891 -14.508 -20.906 1 98.94 262 ILE B CA 1
ATOM 4809 C C . ILE B 1 262 ? -14.625 -13.047 -20.562 1 98.94 262 ILE B C 1
ATOM 4811 O O . ILE B 1 262 ? -15.516 -12.336 -20.094 1 98.94 262 ILE B O 1
ATOM 4815 N N . LEU B 1 263 ? -13.414 -12.609 -20.719 1 98.94 263 LEU B N 1
ATOM 4816 C CA . LEU B 1 263 ? -13.117 -11.188 -20.641 1 98.94 263 LEU B CA 1
ATOM 4817 C C . LEU B 1 263 ? -13.086 -10.562 -22.031 1 98.94 263 LEU B C 1
ATOM 4819 O O . LEU B 1 263 ? -12.383 -11.047 -22.922 1 98.94 263 LEU B O 1
ATOM 4823 N N . ILE B 1 264 ? -13.82 -9.508 -22.188 1 98.94 264 ILE B N 1
ATOM 4824 C CA . ILE B 1 264 ? -13.852 -8.742 -23.438 1 98.94 264 ILE B CA 1
ATOM 4825 C C . ILE B 1 264 ? -13.227 -7.367 -23.219 1 98.94 264 ILE B C 1
ATOM 4827 O O . ILE B 1 264 ? -13.648 -6.625 -22.328 1 98.94 264 ILE B O 1
ATOM 4831 N N . TYR B 1 265 ? -12.242 -7.09 -24 1 98.88 265 TYR B N 1
ATOM 4832 C CA . TYR B 1 265 ? -11.555 -5.805 -23.891 1 98.88 265 TYR B CA 1
ATOM 4833 C C . TYR B 1 265 ? -12.078 -4.82 -24.938 1 98.88 265 TYR B C 1
ATOM 4835 O O . TYR B 1 265 ? -12.523 -5.219 -26.016 1 98.88 265 TYR B O 1
ATOM 4843 N N . SER B 1 266 ? -12.055 -3.555 -24.609 1 98.81 266 SER B N 1
ATOM 4844 C CA . SER B 1 266 ? -12.32 -2.523 -25.609 1 98.81 266 SER B CA 1
ATOM 4845 C C . SER B 1 266 ? -11.273 -2.553 -26.719 1 98.81 266 SER B C 1
ATOM 4847 O O . SER B 1 266 ? -10.188 -3.104 -26.547 1 98.81 266 SER B O 1
ATOM 4849 N N . SER B 1 267 ? -11.578 -1.938 -27.844 1 98.56 267 SER B N 1
ATOM 4850 C CA . SER B 1 267 ? -10.641 -1.871 -28.969 1 98.56 267 SER B CA 1
ATOM 4851 C C . SER B 1 267 ? -9.352 -1.163 -28.562 1 98.56 267 SER B C 1
ATOM 4853 O O . SER B 1 267 ? -8.266 -1.554 -29 1 98.56 267 SER B O 1
ATOM 4855 N N . ARG B 1 268 ? -9.5 -0.222 -27.781 1 98.19 268 ARG B N 1
ATOM 4856 C CA . ARG B 1 268 ? -8.344 0.526 -27.297 1 98.19 268 ARG B CA 1
ATOM 4857 C C . ARG B 1 268 ? -7.422 -0.36 -26.469 1 98.19 268 ARG B C 1
ATOM 4859 O O . ARG B 1 268 ? -6.207 -0.376 -26.688 1 98.19 268 ARG B O 1
ATOM 4866 N N . LEU B 1 269 ? -7.977 -1.062 -25.594 1 98.75 269 LEU B N 1
ATOM 4867 C CA . LEU B 1 269 ? -7.195 -1.924 -24.703 1 98.75 269 LEU B CA 1
ATOM 4868 C C . LEU B 1 269 ? -6.566 -3.072 -25.484 1 98.75 269 LEU B C 1
ATOM 4870 O O . LEU B 1 269 ? -5.41 -3.426 -25.266 1 98.75 269 LEU B O 1
ATOM 4874 N N . GLU B 1 270 ? -7.332 -3.619 -26.391 1 98.69 270 GLU B N 1
ATOM 4875 C CA . GLU B 1 270 ? -6.785 -4.664 -27.25 1 98.69 270 GLU B CA 1
ATOM 4876 C C . GLU B 1 270 ? -5.539 -4.176 -27.984 1 98.69 270 GLU B C 1
ATOM 4878 O O . GLU B 1 270 ? -4.543 -4.895 -28.078 1 98.69 270 GLU B O 1
ATOM 4883 N N . ASN B 1 271 ? -5.652 -3.018 -28.516 1 98.69 271 ASN B N 1
ATOM 4884 C CA . ASN B 1 271 ? -4.535 -2.459 -29.281 1 98.69 271 ASN B CA 1
ATOM 4885 C C . ASN B 1 271 ? -3.299 -2.287 -28.391 1 98.69 271 ASN B C 1
ATOM 4887 O O . ASN B 1 271 ? -2.18 -2.57 -28.828 1 98.69 271 ASN B O 1
ATOM 4891 N N . ILE B 1 272 ? -3.492 -1.843 -27.203 1 98.69 272 ILE B N 1
ATOM 4892 C CA . ILE B 1 272 ? -2.389 -1.656 -26.266 1 98.69 272 ILE B CA 1
ATOM 4893 C C . ILE B 1 272 ? -1.716 -3 -26 1 98.69 272 ILE B C 1
ATOM 4895 O O . ILE B 1 272 ? -0.495 -3.125 -26.109 1 98.69 272 ILE B O 1
ATOM 4899 N N . ILE B 1 273 ? -2.498 -3.967 -25.688 1 98.69 273 ILE B N 1
ATOM 4900 C CA . ILE B 1 273 ? -1.983 -5.262 -25.266 1 98.69 273 ILE B CA 1
ATOM 4901 C C . ILE B 1 273 ? -1.355 -5.984 -26.453 1 98.69 273 ILE B C 1
ATOM 4903 O O . ILE B 1 273 ? -0.239 -6.5 -26.359 1 98.69 273 ILE B O 1
ATOM 4907 N N . ASP B 1 274 ? -2.035 -5.992 -27.562 1 98.5 274 ASP B N 1
ATOM 4908 C CA . ASP B 1 274 ? -1.582 -6.734 -28.734 1 98.5 274 ASP B CA 1
ATOM 4909 C C . ASP B 1 274 ? -0.317 -6.113 -29.328 1 98.5 274 ASP B C 1
ATOM 4911 O O . ASP B 1 274 ? 0.458 -6.793 -30 1 98.5 274 ASP B O 1
ATOM 4915 N N . SER B 1 275 ? -0.095 -4.855 -29.094 1 98.19 275 SER B N 1
ATOM 4916 C CA . SER B 1 275 ? 1.097 -4.18 -29.594 1 98.19 275 SER B CA 1
ATOM 4917 C C . SER B 1 275 ? 2.234 -4.238 -28.578 1 98.19 275 SER B C 1
ATOM 4919 O O . SER B 1 275 ? 3.305 -3.672 -28.797 1 98.19 275 SER B O 1
ATOM 4921 N N . GLY B 1 276 ? 1.973 -4.762 -27.438 1 97.06 276 GLY B N 1
ATOM 4922 C CA . GLY B 1 276 ? 3.014 -4.949 -26.438 1 97.06 276 GLY B CA 1
ATOM 4923 C C . GLY B 1 276 ? 3.32 -3.693 -25.656 1 97.06 276 GLY B C 1
ATOM 4924 O O . GLY B 1 276 ? 4.348 -3.613 -24.969 1 97.06 276 GLY B O 1
ATOM 4925 N N . ARG B 1 277 ? 2.453 -2.715 -25.75 1 97.69 277 ARG B N 1
ATOM 4926 C CA . ARG B 1 277 ? 2.652 -1.495 -24.969 1 97.69 277 ARG B CA 1
ATOM 4927 C C . ARG B 1 277 ? 2.35 -1.731 -23.5 1 97.69 277 ARG B C 1
ATOM 4929 O O . ARG B 1 277 ? 1.462 -2.518 -23.156 1 97.69 277 ARG B O 1
ATOM 4936 N N . THR B 1 278 ? 3.016 -0.987 -22.656 1 97.88 278 THR B N 1
ATOM 4937 C CA . THR B 1 278 ? 2.855 -1.176 -21.219 1 97.88 278 THR B CA 1
ATOM 4938 C C . THR B 1 278 ? 1.664 -0.377 -20.688 1 97.88 278 THR B C 1
ATOM 4940 O O . THR B 1 278 ? 1.32 0.669 -21.25 1 97.88 278 THR B O 1
ATOM 4943 N N . ILE B 1 279 ? 1.045 -0.904 -19.75 1 98.38 279 ILE B N 1
ATOM 4944 C CA . ILE B 1 279 ? -0.018 -0.263 -18.984 1 98.38 279 ILE B CA 1
ATOM 4945 C C . ILE B 1 279 ? 0.513 0.151 -17.609 1 98.38 279 ILE B C 1
ATOM 4947 O O . ILE B 1 279 ? 1.074 -0.67 -16.875 1 98.38 279 ILE B O 1
ATOM 4951 N N . PRO B 1 280 ? 0.372 1.474 -17.203 1 98.25 280 PRO B N 1
ATOM 4952 C CA . PRO B 1 280 ? 0.928 1.932 -15.93 1 98.25 280 PRO B CA 1
ATOM 4953 C C . PRO B 1 280 ? 0.31 1.221 -14.727 1 98.25 280 PRO B C 1
ATOM 4955 O O . PRO B 1 280 ? -0.906 1.018 -14.688 1 98.25 280 PRO B O 1
ATOM 4958 N N . ALA B 1 281 ? 1.183 0.844 -13.781 1 98.12 281 ALA B N 1
ATOM 4959 C CA . ALA B 1 281 ? 0.696 0.26 -12.539 1 98.12 281 ALA B CA 1
ATOM 4960 C C . ALA B 1 281 ? -0.252 1.216 -11.82 1 98.12 281 ALA B C 1
ATOM 4962 O O . ALA B 1 281 ? 0.005 2.42 -11.75 1 98.12 281 ALA B O 1
ATOM 4963 N N . GLY B 1 282 ? -1.366 0.671 -11.305 1 97.19 282 GLY B N 1
ATOM 4964 C CA . GLY B 1 282 ? -2.322 1.481 -10.562 1 97.19 282 GLY B CA 1
ATOM 4965 C C . GLY B 1 282 ? -3.273 2.25 -11.461 1 97.19 282 GLY B C 1
ATOM 4966 O O . GLY B 1 282 ? -4.203 2.902 -10.977 1 97.19 282 GLY B O 1
ATOM 4967 N N . SER B 1 283 ? -3.076 2.227 -12.773 1 98.06 283 SER B N 1
ATOM 4968 C CA . SER B 1 283 ? -3.992 2.904 -13.68 1 98.06 283 SER B CA 1
ATOM 4969 C C . SER B 1 283 ? -5.371 2.254 -13.664 1 98.06 283 SER B C 1
ATOM 4971 O O . SER B 1 283 ? -5.516 1.103 -13.25 1 98.06 283 SER B O 1
ATOM 4973 N N . ARG B 1 284 ? -6.309 3.031 -14.102 1 97.75 284 ARG B N 1
ATOM 4974 C CA . ARG B 1 284 ? -7.672 2.514 -14.141 1 97.75 284 ARG B CA 1
ATOM 4975 C C . ARG B 1 284 ? -7.758 1.271 -15.023 1 97.75 284 ARG B C 1
ATOM 4977 O O . ARG B 1 284 ? -8.422 0.297 -14.664 1 97.75 284 ARG B O 1
ATOM 4984 N N . THR B 1 285 ? -7.035 1.265 -16.125 1 98.25 285 THR B N 1
ATOM 4985 C CA . THR B 1 285 ? -7.035 0.141 -17.062 1 98.25 285 THR B CA 1
ATOM 4986 C C . THR B 1 285 ? -6.465 -1.109 -16.406 1 98.25 285 THR B C 1
ATOM 4988 O O . THR B 1 285 ? -7.031 -2.197 -16.516 1 98.25 285 THR B O 1
ATOM 4991 N N . GLU B 1 286 ? -5.398 -0.957 -15.742 1 98.75 286 GLU B N 1
ATOM 4992 C CA . GLU B 1 286 ? -4.82 -2.1 -15.047 1 98.75 286 GLU B CA 1
ATOM 4993 C C . GLU B 1 286 ? -5.773 -2.637 -13.984 1 98.75 286 GLU B C 1
ATOM 4995 O O . GLU B 1 286 ? -5.945 -3.85 -13.852 1 98.75 286 GLU B O 1
ATOM 5000 N N . LEU B 1 287 ? -6.395 -1.712 -13.242 1 98.81 287 LEU B N 1
ATOM 5001 C CA . LEU B 1 287 ? -7.324 -2.102 -12.188 1 98.81 287 LEU B CA 1
ATOM 5002 C C . LEU B 1 287 ? -8.508 -2.873 -12.758 1 98.81 287 LEU B C 1
ATOM 5004 O O . LEU B 1 287 ? -8.969 -3.846 -12.156 1 98.81 287 LEU B O 1
ATOM 5008 N N . GLU B 1 288 ? -8.977 -2.436 -13.883 1 98.94 288 GLU B N 1
ATOM 5009 C CA . GLU B 1 288 ? -10.117 -3.105 -14.5 1 98.94 288 GLU B CA 1
ATOM 5010 C C . GLU B 1 288 ? -9.773 -4.547 -14.867 1 98.94 288 GLU B C 1
ATOM 5012 O O . GLU B 1 288 ? -10.555 -5.465 -14.594 1 98.94 288 GLU B O 1
ATOM 5017 N N . ILE B 1 289 ? -8.609 -4.73 -15.477 1 98.94 289 ILE B N 1
ATOM 5018 C CA . ILE B 1 289 ? -8.203 -6.074 -15.875 1 98.94 289 ILE B CA 1
ATOM 5019 C C . ILE B 1 289 ? -8.141 -6.984 -14.648 1 98.94 289 ILE B C 1
ATOM 5021 O O . ILE B 1 289 ? -8.742 -8.062 -14.641 1 98.94 289 ILE B O 1
ATOM 5025 N N . ARG B 1 290 ? -7.52 -6.535 -13.633 1 98.94 290 ARG B N 1
ATOM 5026 C CA . ARG B 1 290 ? -7.262 -7.348 -12.453 1 98.94 290 ARG B CA 1
ATOM 5027 C C . ARG B 1 290 ? -8.539 -7.566 -11.648 1 98.94 290 ARG B C 1
ATOM 5029 O O . ARG B 1 290 ? -8.82 -8.688 -11.211 1 98.94 290 ARG B O 1
ATOM 5036 N N . ALA B 1 291 ? -9.352 -6.5 -11.508 1 98.94 291 ALA B N 1
ATOM 5037 C CA . ALA B 1 291 ? -10.594 -6.602 -10.75 1 98.94 291 ALA B CA 1
ATOM 5038 C C . ALA B 1 291 ? -11.594 -7.508 -11.461 1 98.94 291 ALA B C 1
ATOM 5040 O O . ALA B 1 291 ? -12.227 -8.367 -10.836 1 98.94 291 ALA B O 1
ATOM 5041 N N . CYS B 1 292 ? -11.742 -7.312 -12.75 1 98.94 292 CYS B N 1
ATOM 5042 C CA . CYS B 1 292 ? -12.68 -8.141 -13.5 1 98.94 292 CYS B CA 1
ATOM 5043 C C . CYS B 1 292 ? -12.266 -9.609 -13.469 1 98.94 292 CYS B C 1
ATOM 5045 O O . CYS B 1 292 ? -13.117 -10.5 -13.453 1 98.94 292 CYS B O 1
ATOM 5047 N N . THR B 1 293 ? -10.977 -9.852 -13.492 1 98.94 293 THR B N 1
ATOM 5048 C CA . THR B 1 293 ? -10.492 -11.227 -13.398 1 98.94 293 THR B CA 1
ATOM 5049 C C . THR B 1 293 ? -10.883 -11.852 -12.062 1 98.94 293 THR B C 1
ATOM 5051 O O . THR B 1 293 ? -11.352 -12.992 -12.023 1 98.94 293 THR B O 1
ATOM 5054 N N . VAL B 1 294 ? -10.734 -11.102 -10.953 1 98.88 294 VAL B N 1
ATOM 5055 C CA . VAL B 1 294 ? -11.094 -11.57 -9.625 1 98.88 294 VAL B CA 1
ATOM 5056 C C . VAL B 1 294 ? -12.57 -11.953 -9.594 1 98.88 294 VAL B C 1
ATOM 5058 O O . VAL B 1 294 ? -12.93 -13.055 -9.164 1 98.88 294 VAL B O 1
ATOM 5061 N N . HIS B 1 295 ? -13.383 -11.109 -10.102 1 98.88 295 HIS B N 1
ATOM 5062 C CA . HIS B 1 295 ? -14.82 -11.32 -9.992 1 98.88 295 HIS B CA 1
ATOM 5063 C C . HIS B 1 295 ? -15.297 -12.391 -10.969 1 98.88 295 HIS B C 1
ATOM 5065 O O . HIS B 1 295 ? -16.219 -13.156 -10.664 1 98.88 295 HIS B O 1
ATOM 5071 N N . ALA B 1 296 ? -14.703 -12.438 -12.18 1 98.94 296 ALA B N 1
ATOM 5072 C CA . ALA B 1 296 ? -15.039 -13.516 -13.109 1 98.94 296 ALA B CA 1
ATOM 5073 C C . ALA B 1 296 ? -14.766 -14.883 -12.492 1 98.94 296 ALA B C 1
ATOM 5075 O O . ALA B 1 296 ? -15.617 -15.773 -12.547 1 98.94 296 ALA B O 1
ATOM 5076 N N . CYS B 1 297 ? -13.641 -15.039 -11.914 1 98.88 297 CYS B N 1
ATOM 5077 C CA . CYS B 1 297 ? -13.273 -16.312 -11.305 1 98.88 297 CYS B CA 1
ATOM 5078 C C . CYS B 1 297 ? -14.188 -16.641 -10.133 1 98.88 297 CYS B C 1
ATOM 5080 O O . CYS B 1 297 ? -14.594 -17.797 -9.961 1 98.88 297 CYS B O 1
ATOM 5082 N N . HIS B 1 298 ? -14.461 -15.594 -9.312 1 98.56 298 HIS B N 1
ATOM 5083 C CA . HIS B 1 298 ? -15.359 -15.805 -8.188 1 98.56 298 HIS B CA 1
ATOM 5084 C C . HIS B 1 298 ? -16.734 -16.297 -8.648 1 98.56 298 HIS B C 1
ATOM 5086 O O . HIS B 1 298 ? -17.312 -17.188 -8.039 1 98.56 298 HIS B O 1
ATOM 5092 N N . GLU B 1 299 ? -17.203 -15.711 -9.727 1 98.56 299 GLU B N 1
ATOM 5093 C CA . GLU B 1 299 ? -18.5 -16.094 -10.273 1 98.56 299 GLU B CA 1
ATOM 5094 C C . GLU B 1 299 ? -18.453 -17.5 -10.859 1 98.56 299 GLU B C 1
ATOM 5096 O O . GLU B 1 299 ? -19.406 -18.281 -10.727 1 98.56 299 GLU B O 1
ATOM 5101 N N . ILE B 1 300 ? -17.391 -17.828 -11.531 1 98.69 300 ILE B N 1
ATOM 5102 C CA . ILE B 1 300 ? -17.219 -19.172 -12.078 1 98.69 300 ILE B CA 1
ATOM 5103 C C . ILE B 1 300 ? -17.344 -20.203 -10.961 1 98.69 300 ILE B C 1
ATOM 5105 O O . ILE B 1 300 ? -18.031 -21.219 -11.117 1 98.69 300 ILE B O 1
ATOM 5109 N N . VAL B 1 301 ? -16.672 -19.953 -9.859 1 98.19 301 VAL B N 1
ATOM 5110 C CA . VAL B 1 301 ? -16.688 -20.859 -8.711 1 98.19 301 VAL B CA 1
ATOM 5111 C C . VAL B 1 301 ? -18.109 -21.016 -8.195 1 98.19 301 VAL B C 1
ATOM 5113 O O . VAL B 1 301 ? -18.547 -22.125 -7.891 1 98.19 301 VAL B O 1
ATOM 5116 N N . GLU B 1 302 ? -18.844 -19.891 -8.102 1 97.25 302 GLU B N 1
ATOM 5117 C CA . GLU B 1 302 ? -20.203 -19.891 -7.574 1 97.25 302 GLU B CA 1
ATOM 5118 C C . GLU B 1 302 ? -21.141 -20.719 -8.461 1 97.25 302 GLU B C 1
ATOM 5120 O O . GLU B 1 302 ? -22.062 -21.359 -7.961 1 97.25 302 GLU B O 1
ATOM 5125 N N . ILE B 1 303 ? -20.859 -20.672 -9.711 1 97.56 303 ILE B N 1
ATOM 5126 C CA . ILE B 1 303 ? -21.719 -21.359 -10.664 1 97.56 303 ILE B CA 1
ATOM 5127 C C . ILE B 1 303 ? -21.328 -22.844 -10.742 1 97.56 303 ILE B C 1
ATOM 5129 O O . ILE B 1 303 ? -22.188 -23.719 -10.805 1 97.56 303 ILE B O 1
ATOM 5133 N N . ALA B 1 304 ? -20.031 -23.094 -10.766 1 96.62 304 ALA B N 1
ATOM 5134 C CA . ALA B 1 304 ? -19.531 -24.469 -10.898 1 96.62 304 ALA B CA 1
ATOM 5135 C C . ALA B 1 304 ? -19.984 -25.328 -9.711 1 96.62 304 ALA B C 1
ATOM 5137 O O . ALA B 1 304 ? -20.328 -26.5 -9.883 1 96.62 304 ALA B O 1
ATOM 5138 N N . GLN B 1 305 ? -19.969 -24.797 -8.516 1 94.75 305 GLN B N 1
ATOM 5139 C CA . GLN B 1 305 ? -20.438 -25.422 -7.273 1 94.75 305 GLN B CA 1
ATOM 5140 C C . GLN B 1 305 ? -19.734 -26.766 -7.047 1 94.75 305 GLN B C 1
ATOM 5142 O O . GLN B 1 305 ? -20.391 -27.75 -6.707 1 94.75 305 GLN B O 1
ATOM 5147 N N . ARG B 1 306 ? -18.531 -26.797 -7.34 1 94.81 306 ARG B N 1
ATOM 5148 C CA . ARG B 1 306 ? -17.688 -27.953 -7.008 1 94.81 306 ARG B CA 1
ATOM 5149 C C . ARG B 1 306 ? -16.953 -27.734 -5.691 1 94.81 306 ARG B C 1
ATOM 5151 O O . ARG B 1 306 ? -16.453 -26.625 -5.43 1 94.81 306 ARG B O 1
ATOM 5158 N N . GLU B 1 307 ? -16.859 -28.766 -4.973 1 91.12 307 GLU B N 1
ATOM 5159 C CA . GLU B 1 307 ? -16.203 -28.656 -3.672 1 91.12 307 GLU B CA 1
ATOM 5160 C C . GLU B 1 307 ? -14.711 -28.422 -3.824 1 91.12 307 GLU B C 1
ATOM 5162 O O . GLU B 1 307 ? -14.094 -27.734 -3.014 1 91.12 307 GLU B O 1
ATOM 5167 N N . ASP B 1 308 ? -14.148 -29.016 -4.816 1 92.25 308 ASP B N 1
ATOM 5168 C CA . ASP B 1 308 ? -12.695 -28.969 -4.977 1 92.25 308 ASP B CA 1
ATOM 5169 C C . ASP B 1 308 ? -12.273 -27.766 -5.809 1 92.25 308 ASP B C 1
ATOM 5171 O O . ASP B 1 308 ? -11.086 -27.547 -6.023 1 92.25 308 ASP B O 1
ATOM 5175 N N . ILE B 1 309 ? -13.25 -27 -6.297 1 95.62 309 ILE B N 1
ATOM 517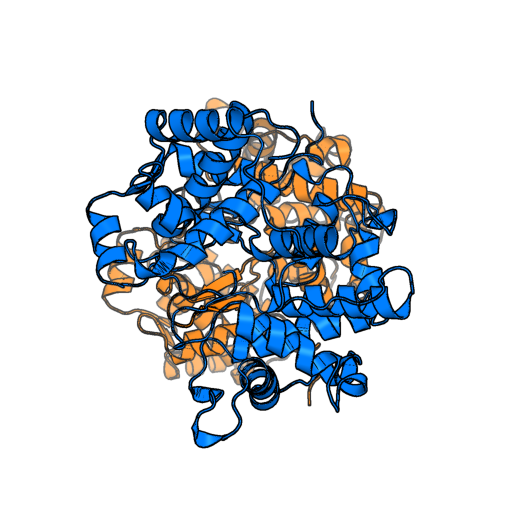6 C CA . ILE B 1 309 ? -12.945 -25.812 -7.094 1 95.62 309 ILE B CA 1
ATOM 5177 C C . ILE B 1 309 ? -13.414 -24.562 -6.363 1 95.62 309 ILE B C 1
ATOM 5179 O O . ILE B 1 309 ? -14.617 -24.344 -6.207 1 95.62 309 ILE B O 1
ATOM 5183 N N . PHE B 1 310 ? -12.555 -23.891 -5.832 1 96.44 310 PHE B N 1
ATOM 5184 C CA . PHE B 1 310 ? -12.766 -22.562 -5.277 1 96.44 310 PHE B CA 1
ATOM 5185 C C . PHE B 1 310 ? -11.719 -21.594 -5.805 1 96.44 310 PHE B C 1
ATOM 5187 O O . PHE B 1 310 ? -10.898 -21.938 -6.656 1 96.44 310 PHE B O 1
ATOM 5194 N N . ASP B 1 311 ? -11.789 -20.359 -5.488 1 98 311 ASP B N 1
ATOM 5195 C CA . ASP B 1 311 ? -11.047 -19.297 -6.176 1 98 311 ASP B CA 1
ATOM 5196 C C . ASP B 1 311 ? -9.57 -19.672 -6.309 1 98 311 ASP B C 1
ATOM 5198 O O . ASP B 1 311 ? -8.977 -19.5 -7.375 1 98 311 ASP B O 1
ATOM 5202 N N . VAL B 1 312 ? -8.961 -20.234 -5.277 1 97.69 312 VAL B N 1
ATOM 5203 C CA . VAL B 1 312 ? -7.539 -20.547 -5.25 1 97.69 312 VAL B CA 1
ATOM 5204 C C . VAL B 1 312 ? -7.242 -21.688 -6.219 1 97.69 312 VAL B C 1
ATOM 5206 O O . VAL B 1 312 ? -6.352 -21.578 -7.062 1 97.69 312 VAL B O 1
ATOM 5209 N N . THR B 1 313 ? -7.977 -22.766 -6.094 1 96.62 313 THR B N 1
ATOM 5210 C CA . THR B 1 313 ? -7.691 -23.922 -6.941 1 96.62 313 THR B CA 1
ATOM 5211 C C . THR B 1 313 ? -8.086 -23.656 -8.391 1 96.62 313 THR B C 1
ATOM 5213 O O . THR B 1 313 ? -7.465 -24.172 -9.32 1 96.62 313 THR B O 1
ATOM 5216 N N . LEU B 1 314 ? -9.117 -22.797 -8.57 1 98.25 314 LEU B N 1
ATOM 5217 C CA . LEU B 1 314 ? -9.43 -22.359 -9.922 1 98.25 314 LEU B CA 1
ATOM 5218 C C . LEU B 1 314 ? -8.281 -21.547 -10.508 1 98.25 314 LEU B C 1
ATOM 5220 O O . LEU B 1 314 ? -7.953 -21.688 -11.688 1 98.25 314 LEU B O 1
ATOM 5224 N N . ASP B 1 315 ? -7.742 -20.656 -9.727 1 98.38 315 ASP B N 1
ATOM 5225 C CA . ASP B 1 315 ? -6.586 -19.891 -10.172 1 98.38 315 ASP B CA 1
ATOM 5226 C C . ASP B 1 315 ? -5.453 -20.797 -10.625 1 98.38 315 ASP B C 1
ATOM 5228 O O . ASP B 1 315 ? -4.875 -20.594 -11.695 1 98.38 315 ASP B O 1
ATOM 5232 N N . TRP B 1 316 ? -5.156 -21.812 -9.797 1 97.44 316 TRP B N 1
ATOM 5233 C CA . TRP B 1 316 ? -4.109 -22.766 -10.148 1 97.44 316 TRP B CA 1
ATOM 5234 C C . TRP B 1 316 ? -4.422 -23.453 -11.477 1 97.44 316 TRP B C 1
ATOM 5236 O O . TRP B 1 316 ? -3.547 -23.578 -12.336 1 97.44 316 TRP B O 1
ATOM 5246 N N . LEU B 1 317 ? -5.621 -23.859 -11.594 1 97.44 317 LEU B N 1
ATOM 5247 C CA . LEU B 1 317 ? -6.066 -24.562 -12.797 1 97.44 317 LEU B CA 1
ATOM 5248 C C . LEU B 1 317 ? -5.918 -23.672 -14.023 1 97.44 317 LEU B C 1
ATOM 5250 O O . LEU B 1 317 ? -5.348 -24.094 -15.031 1 97.44 317 LEU B O 1
ATOM 5254 N N . LEU B 1 318 ? -6.449 -22.469 -13.914 1 98.44 318 LEU B N 1
ATOM 5255 C CA . LEU B 1 318 ? -6.438 -21.547 -15.047 1 98.44 318 LEU B CA 1
ATOM 5256 C C . LEU B 1 318 ? -5.012 -21.109 -15.375 1 98.44 318 LEU B C 1
ATOM 5258 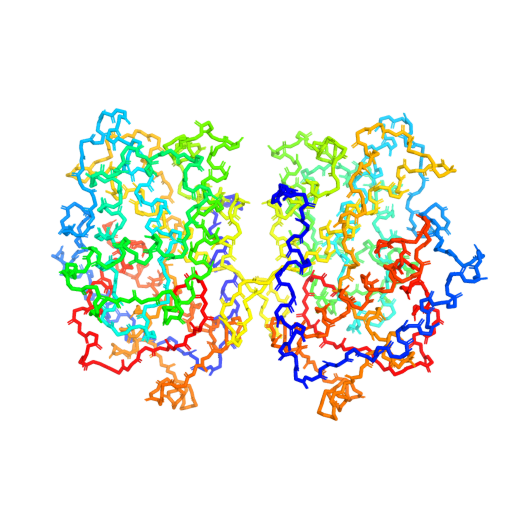O O . LEU B 1 318 ? -4.66 -20.953 -16.547 1 98.44 318 LEU B O 1
ATOM 5262 N N . TRP B 1 319 ? -4.234 -20.859 -14.391 1 97.81 319 TRP B N 1
ATOM 5263 C CA . TRP B 1 319 ? -2.844 -20.469 -14.602 1 97.81 319 TRP B CA 1
ATOM 5264 C C . TRP B 1 319 ? -2.084 -21.578 -15.336 1 97.81 319 TRP B C 1
ATOM 5266 O O . TRP B 1 319 ? -1.339 -21.297 -16.281 1 97.81 319 TRP B O 1
ATOM 5276 N N . GLN B 1 320 ? -2.238 -22.812 -14.914 1 96.38 320 GLN B N 1
ATOM 5277 C CA . GLN B 1 320 ? -1.573 -23.953 -15.547 1 96.38 320 GLN B CA 1
ATOM 5278 C C . GLN B 1 320 ? -2.002 -24.109 -17 1 96.38 320 GLN B C 1
ATOM 5280 O O . GLN B 1 320 ? -1.169 -24.344 -17.875 1 96.38 320 GLN B O 1
ATOM 5285 N N . GLU B 1 321 ? -3.291 -23.953 -17.203 1 97.19 321 GLU B N 1
ATOM 5286 C CA . GLU B 1 321 ? -3.791 -24 -18.578 1 97.19 321 GLU B CA 1
ATOM 5287 C C . GLU B 1 321 ? -3.213 -22.859 -19.422 1 97.19 321 GLU B C 1
ATOM 5289 O O . GLU B 1 321 ? -2.793 -23.078 -20.562 1 97.19 321 GLU B O 1
ATOM 5294 N N . GLY B 1 322 ? -3.234 -21.672 -18.859 1 97.38 322 GLY B N 1
ATOM 5295 C CA . GLY B 1 322 ? -2.684 -20.516 -19.562 1 97.38 322 GLY B CA 1
ATOM 5296 C C . GLY B 1 322 ? -1.213 -20.672 -19.891 1 97.38 322 GLY B C 1
ATOM 5297 O O . GLY B 1 322 ? -0.781 -20.312 -20.984 1 97.38 322 GLY B O 1
ATOM 5298 N N . GLU B 1 323 ? -0.481 -21.172 -18.953 1 95.06 323 GLU B N 1
ATOM 5299 C CA . GLU B 1 323 ? 0.943 -21.406 -19.156 1 95.06 323 GLU B CA 1
ATOM 5300 C C . GLU B 1 323 ? 1.175 -22.406 -20.297 1 95.06 323 GLU B C 1
ATOM 5302 O O . GLU B 1 323 ? 2.096 -22.234 -21.094 1 95.06 323 GLU B O 1
ATOM 5307 N N . ALA B 1 324 ? 0.346 -23.391 -20.391 1 95.38 324 ALA B N 1
ATOM 5308 C CA . ALA B 1 324 ? 0.489 -24.469 -21.375 1 95.38 324 ALA B CA 1
ATOM 5309 C C . ALA B 1 324 ? 0.257 -23.938 -22.797 1 95.38 324 ALA B C 1
ATOM 5311 O O . ALA B 1 324 ? 0.852 -24.438 -23.75 1 95.38 324 ALA B O 1
ATOM 5312 N N . VAL B 1 325 ? -0.523 -22.875 -22.969 1 96.88 325 VAL B N 1
ATOM 5313 C CA . VAL B 1 325 ? -0.895 -22.422 -24.297 1 96.88 325 VAL B CA 1
ATOM 5314 C C . VAL B 1 325 ? -0.391 -21 -24.516 1 96.88 325 VAL B C 1
ATOM 5316 O O . VAL B 1 325 ? -0.85 -20.297 -25.422 1 96.88 325 VAL B O 1
ATOM 5319 N N . ARG B 1 326 ? 0.516 -20.484 -23.703 1 93.25 326 ARG B N 1
ATOM 5320 C CA . ARG B 1 326 ? 0.89 -19.078 -23.609 1 93.25 326 ARG B CA 1
ATOM 5321 C C . ARG B 1 326 ? 1.386 -18.562 -24.953 1 93.25 326 ARG B C 1
ATOM 5323 O O . ARG B 1 326 ? 1.179 -17.391 -25.297 1 93.25 326 ARG B O 1
ATOM 5330 N N . ASP B 1 327 ? 1.947 -19.438 -25.812 1 92.38 327 ASP B N 1
ATOM 5331 C CA . ASP B 1 327 ? 2.518 -19.016 -27.078 1 92.38 327 ASP B CA 1
ATOM 5332 C C . ASP B 1 327 ? 1.506 -19.172 -28.219 1 92.38 327 ASP B C 1
ATOM 5334 O O . ASP B 1 327 ? 1.771 -18.781 -29.359 1 92.38 327 ASP B O 1
ATOM 5338 N N . GLU B 1 328 ? 0.358 -19.688 -27.906 1 97.06 328 GLU B N 1
ATOM 5339 C CA . GLU B 1 328 ? -0.645 -19.969 -28.922 1 97.06 328 GLU B CA 1
ATOM 5340 C C . GLU B 1 328 ? -1.785 -18.969 -28.891 1 97.06 328 GLU B C 1
ATOM 5342 O O . GLU B 1 328 ? -2.613 -18.922 -29.797 1 97.06 328 GLU B O 1
ATOM 5347 N N . ILE B 1 329 ? -1.758 -18.156 -27.922 1 97.88 329 ILE B N 1
ATOM 5348 C CA . ILE B 1 329 ? -2.855 -17.203 -27.766 1 97.88 329 ILE B CA 1
ATOM 5349 C C . ILE B 1 329 ? -2.312 -15.781 -27.766 1 97.88 329 ILE B C 1
ATOM 5351 O O . ILE B 1 329 ? -1.097 -15.57 -27.812 1 97.88 329 ILE B O 1
ATOM 5355 N N . LYS B 1 330 ? -3.227 -14.828 -27.766 1 97.94 330 LYS B N 1
ATOM 5356 C CA . LYS B 1 330 ? -2.832 -13.422 -27.797 1 97.94 330 LYS B CA 1
ATOM 5357 C C . LYS B 1 330 ? -1.998 -13.062 -26.578 1 97.94 330 LYS B C 1
ATOM 5359 O O . LYS B 1 330 ? -2.107 -13.703 -25.531 1 97.94 330 LYS B O 1
ATOM 5364 N N . PRO B 1 331 ? -1.214 -12.039 -26.672 1 97.94 331 PRO B N 1
ATOM 5365 C CA . PRO B 1 331 ? -0.296 -11.711 -25.578 1 97.94 331 PRO B CA 1
ATOM 5366 C C . PRO B 1 331 ? -1.021 -11.211 -24.328 1 97.94 331 PRO B C 1
ATOM 5368 O O . PRO B 1 331 ? -2.15 -10.719 -24.422 1 97.94 331 PRO B O 1
ATOM 5371 N N . HIS B 1 332 ? -0.371 -11.359 -23.234 1 98.25 332 HIS B N 1
ATOM 5372 C CA . HIS B 1 332 ? -0.85 -10.805 -21.969 1 98.25 332 HIS B CA 1
ATOM 5373 C C . HIS B 1 332 ? -0.545 -9.312 -21.875 1 98.25 332 HIS B C 1
ATOM 5375 O O . HIS B 1 332 ? 0.284 -8.789 -22.625 1 98.25 332 HIS B O 1
ATOM 5381 N N . HIS B 1 333 ? -1.256 -8.617 -20.969 1 98.62 333 HIS B N 1
ATOM 5382 C CA . HIS B 1 333 ? -0.916 -7.219 -20.719 1 98.62 333 HIS B CA 1
ATOM 5383 C C . HIS B 1 333 ? 0.423 -7.102 -20 1 98.62 333 HIS B C 1
ATOM 5385 O O . HIS B 1 333 ? 0.845 -8.031 -19.312 1 98.62 333 HIS B O 1
ATOM 5391 N N . ARG B 1 334 ? 1.06 -6.02 -20.234 1 98 334 ARG B N 1
ATOM 5392 C CA . ARG B 1 334 ? 2.369 -5.758 -19.641 1 98 334 ARG B CA 1
ATOM 5393 C C . ARG B 1 334 ? 2.316 -4.555 -18.703 1 98 334 ARG B C 1
ATOM 5395 O O . ARG B 1 334 ? 1.959 -3.451 -19.125 1 98 334 ARG B O 1
ATOM 5402 N N . THR B 1 335 ? 2.561 -4.777 -17.469 1 98.19 335 THR B N 1
ATOM 5403 C CA . THR B 1 335 ? 2.688 -3.74 -16.453 1 98.19 335 THR B CA 1
ATOM 5404 C C . THR B 1 335 ? 3.967 -3.93 -15.641 1 98.19 335 THR B C 1
ATOM 5406 O O . THR B 1 335 ? 4.199 -5.004 -15.086 1 98.19 335 THR B O 1
ATOM 5409 N N . LEU B 1 336 ? 4.809 -2.926 -15.633 1 97.5 336 LEU B N 1
ATOM 5410 C CA . LEU B 1 336 ? 6.008 -2.98 -14.812 1 97.5 336 LEU B CA 1
ATOM 5411 C C . LEU B 1 336 ? 5.668 -2.773 -13.336 1 97.5 336 LEU B C 1
ATOM 5413 O O . LEU B 1 336 ? 5.266 -1.6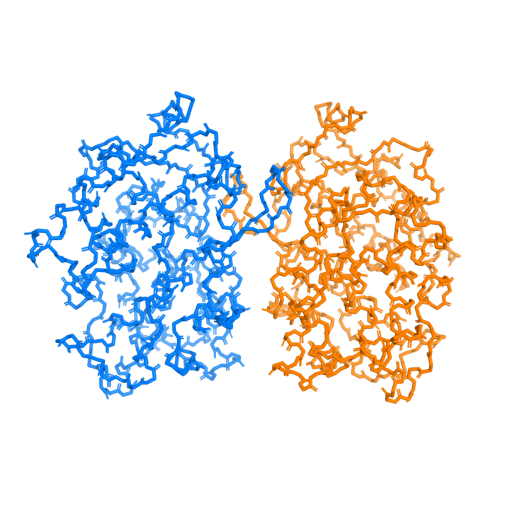78 -12.938 1 97.5 336 LEU B O 1
ATOM 5417 N N . THR B 1 337 ? 5.797 -3.861 -12.555 1 98.19 337 THR B N 1
ATOM 5418 C CA . THR B 1 337 ? 5.383 -3.826 -11.156 1 98.19 337 THR B CA 1
ATOM 5419 C C . THR B 1 337 ? 6.07 -4.93 -10.359 1 98.19 337 THR B C 1
ATOM 5421 O O . THR B 1 337 ? 6.57 -5.898 -10.938 1 98.19 337 THR B O 1
ATOM 5424 N N . ILE B 1 338 ? 6.055 -4.809 -9.109 1 98.56 338 ILE B N 1
ATOM 5425 C CA . ILE B 1 338 ? 6.656 -5.82 -8.242 1 98.56 338 ILE B CA 1
ATOM 5426 C C . ILE B 1 338 ? 5.574 -6.777 -7.742 1 98.56 338 ILE B C 1
ATOM 5428 O O . ILE B 1 338 ? 5.855 -7.688 -6.961 1 98.56 338 ILE B O 1
ATOM 5432 N N . PHE B 1 339 ? 4.371 -6.656 -8.195 1 98.62 339 PHE B N 1
ATOM 5433 C CA . PHE B 1 339 ? 3.279 -7.379 -7.555 1 98.62 339 PHE B CA 1
ATOM 5434 C C . PHE B 1 339 ? 2.885 -8.602 -8.383 1 98.62 339 PHE B C 1
ATOM 5436 O O . PHE B 1 339 ? 2.219 -9.508 -7.875 1 98.62 339 PHE B O 1
ATOM 5443 N N . TYR B 1 340 ? 3.258 -8.531 -9.695 1 97.75 340 TYR B N 1
ATOM 5444 C CA . TYR B 1 340 ? 2.961 -9.711 -10.5 1 97.75 340 TYR B CA 1
ATOM 5445 C C . TYR B 1 340 ? 3.834 -9.75 -11.742 1 97.75 340 TYR B C 1
ATOM 5447 O O . TYR B 1 340 ? 4.395 -8.734 -12.148 1 97.75 340 TYR B O 1
#

Foldseek 3Di:
DPPPLQADLQLVQLVVLQVPPDFKHFDVVLLLVVLQVLLVDPPQFFDFQVPDPLADADDCLDPVRVQLNLLLLQLLLLQQDDQPQDPPRDSQLSSLLSVCCCPPPCNVQCLALVSQLPDDLARSQVSSCVSVVPDDPVPGDDSVRDAPSVSSSVSSNLVSVLCVPPVVSTSSSLLLVLQQALSSQLVSCVVSGVSQFQWAQAPVPRDIHGQSLSSNVSLVSLLRNQDDPRDGSDNSSNHPSNLSGAARQDFQLLQLCVVSVRMDGDPVVLVCQQVQHADERRYSVSSNSRSVSRVSLQVSCVSSVDPNDGRHRSNSSSNVVSVVCVVVGGHTHHYRDSND/DPPPLQADLQLVQLVVLQVPPDFKHFDPVLLLVVLQVLLVDPPQFFDFQVPDPLADADDCLDPVRVQLNLLLLQLLLLQQDDQPQDPPRDSSLSSLLSVCCCPPPCNVVCLALVSQLPDDLASSQVSSCVSVVPDDPVPGDDSVRDAPSVSSSVSSNLVSVLCVPPPVSTSSSLLLVLQQALSSQLVSCVVSGVSQFQWAQAPVPRDIHGQSQSSNVSLVSSLRNQDDPNHGSDNSSNHPSNLSGAARQDFQLLQLCVVSVRMDGDPVVLVCFQVQHADERRYSVSSNSRSVSRVSLQVSCVSSVDPNDGRHRVNSSSNVVSVVCVVPGGHTHHYRDSND

Secondary structure (DSSP, 8-state):
---GGGS-HHHHHHHHHHHT-SSEEE-HHHHHHHHHHHHH-TT--PPPGGG-TTS----TTSHHHHHHHHHHHHHHHHT----SSSTT--HHHHHHHHHHHHHSTTHHHHTSHHHHTT--HHHHHHHHHHHTT--SGGGS--GGGSTTHHHHHHHHHHHHHHHHHHSTT-HHHHHHTTTT-HHHHHHHHHHH-GGG--EEE-TTT--EEE--HHHHHHHHHHHHHTEETTEESSGGGS-TTGGG------SHHHHHHHHTTSEEE-HHHHHHHHTT-B--TT-HHHHHHHHHHHHHHHHHHHHH--TT--HHHHHHHHHHHHHHTTTTSPPPPB---S--/---GGGS-HHHHHHHHHHHT-SSEEE-HHHHHHHHHHHHH-TT--PPPGGG-TTS----TTSHHHHHHHHHHHHHHHHS----SSSTT--HHHHHHHHHHHHHSTTHHHHTSHHHHTT--HHHHHHHHHHHTT--SGGGS--GGGSTTHHHHHHHHHHHHHHHHHHSTT-HHHHHHTTTT-HHHHHHHHHHH-GGG--EEE-TTT--EEE--HHHHHHHHHHHHHTEETTEESSGGGS-TTGGG------SHHHHHHHHTTSEEE-HHHHHHHHTT-B--TT-HHHHHHHHHHHHHHHHHHHHH--TT--HHHHHHHHHHHHHHTTTTSPPPPB---S--

Sequence (680 aa):
MVEAATLNEVLISTKDVVRTAHDVTINTKALDDFARSLRGDARTAARPWDQCDCHLIVDVTTDDGAELTALYVLLLDCMNFCFWPAGNFEYEQLGNGVKWALTGPQGSEWCKMDRLAEVTADEVCDWFNHGAGIVDEKDGWRPQEFPLISERVRLVREVARGLRDEYHGSALELVESADGSALRLMRILSAQFSGFRDQAIDPDTGRQVFLYKRAQICTADVWGAFRRDGKSVREKLNFRDMRALTMFPDYRVPQLLRHKGILIYSSRLENIIDSGRTIPAGSRTELEIRACTVHACHEIVEIAQREDIFDVTLDWLLWQEGEAVRDEIKPHHRTLTIFYMVEAATLNEVLISTKDVVRTAHDVTINTKALDDFARSLRGDARTAARPWDQCDCHLIVDVTTDDGAELTALYVLLLDCMNFCFWPAGNFEYEQLGNGVKWALTGPQGSEWCKMDRLAEVTADEVCDWFNHGAGIVDEKDGWRPQEFPLISERVRLVREVARGLRDEYHGSALELVESADGSALRLMRILSAQFSGFRDQAIDPDTGRQVFLYKRAQICTADVWGAFRRDGKSVREKLNFRDMRALTMFPDYRVPQLLRHKGILIYSSRLENIIDSGRTIPAGSRTELEIRACTVHACHEIVEIAQREDIFDVTLDWLLWQEGEAVRDEIKPHHRTLTIFY

Solvent-accessible surface area (backbone atoms only — not comparable to full-atom values): 34876 Å² total; per-residue (Å²): 128,84,54,76,86,66,55,45,59,38,64,65,40,26,46,62,47,46,75,67,40,80,50,46,42,78,32,62,67,45,37,50,54,52,16,49,51,54,50,74,34,83,79,72,69,48,82,55,54,90,72,38,84,41,50,82,81,67,60,55,82,41,69,66,33,31,33,51,49,36,41,49,46,52,57,43,36,59,54,55,36,50,46,79,85,37,84,93,44,47,70,50,24,48,32,26,5,52,43,42,44,53,69,37,97,55,6,78,53,55,66,32,34,76,52,33,45,61,56,43,48,62,55,56,34,47,25,35,26,55,28,62,64,52,82,53,72,90,78,38,72,46,48,93,70,38,68,60,34,70,56,41,36,50,34,48,20,48,51,21,47,47,24,42,75,73,32,81,46,29,43,39,54,52,60,41,67,29,64,20,30,36,64,48,34,24,50,48,40,31,32,74,32,74,73,26,52,36,54,35,38,36,45,89,72,21,45,70,30,42,58,29,23,37,18,46,46,38,41,50,48,51,40,40,67,42,41,56,96,90,34,62,71,40,73,41,54,44,39,79,41,53,74,47,47,61,39,57,54,49,46,49,45,48,31,40,34,38,73,66,46,24,39,44,62,31,73,67,52,45,51,37,24,72,69,66,41,73,44,49,41,50,33,62,69,49,47,26,52,33,30,39,41,38,51,50,46,48,49,29,30,67,66,25,67,42,90,84,40,37,26,52,44,43,37,48,31,43,37,53,53,22,64,74,42,52,87,78,49,73,63,44,64,41,46,52,36,66,48,50,129,84,54,76,84,66,54,45,59,38,65,63,40,25,46,62,46,45,76,67,40,83,48,46,42,77,33,63,66,46,38,50,54,51,17,50,52,54,50,74,34,84,80,72,70,47,82,54,51,89,73,39,84,39,50,80,81,68,62,55,84,40,70,67,31,31,33,51,46,35,41,50,47,52,56,44,37,59,52,57,37,50,45,78,84,39,84,93,43,46,71,53,24,48,31,26,5,53,43,41,42,52,68,38,97,55,7,78,52,55,67,32,34,74,52,32,44,63,54,43,49,63,56,54,35,47,25,35,25,54,28,62,64,53,81,53,72,88,78,39,72,47,51,94,71,38,67,59,35,70,56,41,35,51,34,48,20,49,52,21,46,48,24,43,73,75,33,81,47,29,43,36,54,52,59,42,65,28,63,20,30,35,63,47,35,24,49,48,41,31,32,73,33,74,74,25,52,36,52,34,40,37,45,89,73,21,44,71,30,42,58,28,22,37,18,47,48,38,41,50,48,52,41,39,67,42,40,56,96,91,34,63,70,43,73,41,56,44,39,78,41,54,73,49,45,60,38,57,54,49,46,50,47,48,31,39,34,37,74,66,48,24,40,42,62,32,74,68,52,44,51,38,24,69,69,67,43,74,45,49,42,50,33,62,68,50,46,26,53,32,30,41,42,37,51,51,46,47,49,30,28,67,66,26,68,41,90,84,40,35,25,52,45,44,36,49,32,44,36,54,53,23,63,74,42,52,88,77,50,73,62,43,64,41,46,51,36,66,47,50

Nearest PDB structures (foldseek):
  7u5a-assembly2_B  TM=8.943E-01  e=2.204E-23  Sphaerobacter thermophilus DSM 20745
  7ulc-assembly1_A  TM=8.971E-01  e=1.273E-22  Sphaerobacter thermophilus DSM 20745
  7u1o-assembly1_A  TM=8.976E-01  e=7.723E-22  Sphaerobacter thermophilus DSM 20745
  7ugk-assembly1_A  TM=8.475E-01  e=4.794E-19  Homo sapiens
  8d8k-assembly1_d  TM=1.301E-01  e=6.120E+00  Saccharomyces cerevisiae

Radius of gyration: 25.54 Å; Cα contacts (8 Å, |Δi|>4): 1195; chains: 2; bounding box: 58×72×63 Å